Protein AF-0000000074213197 (afdb_homodimer)

Secondary structure (DSSP, 8-state):
--EEEEEE-TT-HHHHHHHHHHHHHTTT-TT--EEEEEE--HHHHHHHHTPPPGGG-HHHHHHHHHHHHHHHHHTT------TTHHHHHHHS-THHHHHHHHHHHTTS-HHHHHHHHHHHHHHHSSSSPP-TTSHHHHHHHHHHTT--HHHHHHHHHHTTSHHHHHHHHHHHHHHHHHT--SS-EEEEE-TTS--EEEESSS-HHHHHHHTT--SPP----/--EEEEEE-TT-HHHHHHHHHHHHHTTT-TT--EEEEEE--HHHHHHHHTPPPGGG-HHHHHHHHHHHHHHHHHTT------TTHHHHHHHS-THHHHHHHHHHHTTS-HHHHHHHHHHHHHHHSSSSPP-TTSHHHHHHHHHHTT--HHHHHHHHHHTTSHHHHHHHHHHHHHHHHHT--SS-EEEEE-TTS--EEEESSS-HHHHHHHTT--SPP----

pLDDT: mean 95.49, std 5.63, range [57.91, 98.94]

Radius of gyration: 23.53 Å; Cα contacts (8 Å, |Δi|>4): 721; chains: 2; bounding box: 46×75×48 Å

InterPro domains:
  IPR001853 DSBA-like thioredoxin domain [PF01323] (4-207)
  IPR036249 Thioredoxin-like superfamily [SSF52833] (4-213)
  IPR051924 Glutathione S-transferase Kappa/NadH [PTHR42943] (4-215)

Solvent-accessible surface area (backbone atoms only — not comparable to full-atom values): 23624 Å² total; per-residue (Å²): 121,28,38,36,36,38,39,33,30,84,73,36,67,50,23,49,53,32,51,54,43,53,55,56,31,60,82,67,41,78,52,55,70,37,70,44,79,41,52,32,53,51,66,55,16,17,62,71,37,70,34,76,59,54,83,78,28,69,39,50,40,58,46,48,57,52,50,48,53,54,51,32,58,70,36,68,49,89,69,35,79,35,92,60,37,69,55,52,61,71,66,48,62,51,63,50,35,41,30,37,51,56,34,36,46,81,77,43,57,63,68,61,40,54,49,50,53,50,51,51,37,48,40,42,34,20,79,80,49,48,63,53,48,37,68,69,50,44,48,49,55,43,43,75,71,67,45,56,62,69,58,50,51,53,15,61,72,38,18,82,34,71,67,41,47,48,49,42,47,48,41,35,50,58,48,35,70,76,42,34,48,52,62,14,34,40,35,38,42,41,77,84,69,57,72,46,67,46,74,49,60,65,45,56,63,52,54,32,49,77,57,66,47,88,65,75,68,52,66,58,128,121,30,37,35,36,38,39,32,30,86,74,37,67,49,22,49,53,31,51,54,45,53,55,55,30,60,84,68,42,77,51,56,70,37,71,43,79,40,53,30,52,50,66,56,17,17,63,71,36,67,34,77,59,53,84,78,30,68,40,51,40,57,46,48,56,53,50,50,53,52,52,34,57,68,36,67,48,88,69,35,79,34,94,59,37,69,57,51,61,72,66,49,62,49,64,49,36,40,30,35,51,56,33,36,44,81,77,44,57,61,67,60,40,52,48,51,52,49,52,52,38,50,41,41,33,21,80,80,49,48,63,54,49,37,67,70,50,42,48,48,54,44,43,74,72,67,46,56,63,68,58,52,52,53,17,62,71,38,19,81,33,71,68,41,48,49,49,42,48,48,41,35,49,58,48,36,69,76,44,36,49,53,64,14,34,40,34,39,40,41,78,83,69,55,70,46,67,45,73,50,63,65,45,56,62,54,54,32,50,77,56,67,48,86,63,76,67,51,64,59,129

Organism: Dermatophagoides pteronyssinus (NCBI:txid6956)

Foldseek 3Di:
DKEKEKEDALLDLLSLLQLVLVVQCVVVQPLHPYYHYFYADQVLLQVLQVPDDLLVPPVSVVVVQVVSVVQCVVLVHLFAQEPVSSCCSPPAPSVQLSLLLLLLVVVDDRVLSSVLSNQQSNQQRDVVHDNSSDLVSSLVSSVVSPHDNVSSVRSNVCSPPPVSVVSNVVSSVVCVVLVRNGDTKIWMQDPVRDIDIDHTNPCQQVVCVVSVHPDGGDSYD/DKEKEKEDALLDLLSLLQLVLVVQCVVVQPLHPYYHYFYADQVLLQVLQVPDDLLVPPVSVVVVQVVSVVQCVVLVHLFAQEPVSSCCSPPAPSVQLSLLLLLLVVVDDRVLSSVLSNQQSNQQRDVVHDNSSDLVSSLVSSVVSPHDNVSSVRSNVCSPPPVSVVSNVVSSVVCVVLVGNGDTKIWMCDPVRDIDIDHTNPCQQVVCVVSVHPDGGDSYD

Structure (mmCIF, N/CA/C/O backbone):
data_AF-0000000074213197-model_v1
#
loop_
_entity.id
_entity.type
_entity.pdbx_description
1 polymer 'Glutathione S-transferase kappa 1-like'
#
loop_
_atom_site.group_PDB
_atom_site.id
_atom_site.type_symbol
_atom_site.label_atom_id
_atom_site.label_alt_id
_atom_site.label_comp_id
_atom_site.label_asym_id
_atom_site.label_entity_id
_atom_site.label_seq_id
_atom_site.pdbx_PDB_ins_code
_atom_site.Cartn_x
_atom_site.Cartn_y
_atom_site.Cartn_z
_atom_site.occupancy
_atom_site.B_iso_or_equiv
_atom_site.auth_seq_id
_atom_site.auth_comp_id
_atom_site.auth_asym_id
_atom_site.auth_atom_id
_atom_site.pdbx_PDB_model_num
ATOM 1 N N . MET A 1 1 ? -15.359 -23.578 8.195 1 69.25 1 MET A N 1
ATOM 2 C CA . MET A 1 1 ? -14.055 -23.625 7.543 1 69.25 1 MET A CA 1
ATOM 3 C C . MET A 1 1 ? -13.711 -22.297 6.891 1 69.25 1 MET A C 1
ATOM 5 O O . MET A 1 1 ? -14.547 -21.688 6.23 1 69.25 1 MET A O 1
ATOM 9 N N . THR A 1 2 ? -12.508 -21.75 7.25 1 82.12 2 THR A N 1
ATOM 10 C CA . THR A 1 2 ? -12.125 -20.453 6.695 1 82.12 2 THR A CA 1
ATOM 11 C C . THR A 1 2 ? -11.078 -20.625 5.602 1 82.12 2 THR A C 1
ATOM 13 O O . THR A 1 2 ? -10.016 -21.219 5.836 1 82.12 2 THR A O 1
ATOM 16 N N . ILE A 1 3 ? -11.469 -20.219 4.41 1 89.06 3 ILE A N 1
ATOM 17 C CA . ILE A 1 3 ? -10.594 -20.328 3.248 1 89.06 3 ILE A CA 1
ATOM 18 C C . ILE A 1 3 ? -9.977 -18.953 2.945 1 89.06 3 ILE A C 1
ATOM 20 O O . ILE A 1 3 ? -10.688 -17.953 2.902 1 89.06 3 ILE A O 1
ATOM 24 N N . VAL A 1 4 ? -8.711 -18.969 2.881 1 95.94 4 VAL A N 1
ATOM 25 C CA . VAL A 1 4 ? -8 -17.812 2.336 1 95.94 4 VAL A CA 1
ATOM 26 C C . VAL A 1 4 ? -7.645 -18.078 0.873 1 95.94 4 VAL A C 1
ATOM 28 O O . VAL A 1 4 ? -6.93 -19.031 0.561 1 95.94 4 VAL A O 1
ATOM 31 N N . GLU A 1 5 ? -8.234 -17.328 0.007 1 97.5 5 GLU A N 1
ATOM 32 C CA . GLU A 1 5 ? -7.922 -17.422 -1.417 1 97.5 5 GLU A CA 1
ATOM 33 C C . GLU A 1 5 ? -6.945 -16.344 -1.844 1 97.5 5 GLU A C 1
ATOM 35 O O . GLU A 1 5 ? -7.164 -15.156 -1.566 1 97.5 5 GLU A O 1
ATOM 40 N N . PHE A 1 6 ? -5.902 -16.797 -2.428 1 98.62 6 PHE A N 1
ATOM 41 C CA . PHE A 1 6 ? -4.824 -15.906 -2.85 1 98.62 6 PHE A CA 1
ATOM 42 C C . PHE A 1 6 ? -4.801 -15.773 -4.367 1 98.62 6 PHE A C 1
ATOM 44 O O . PHE A 1 6 ? -4.383 -16.688 -5.07 1 98.62 6 PHE A O 1
ATOM 51 N N . PHE A 1 7 ? -5.258 -14.625 -4.93 1 98.94 7 PHE A N 1
ATOM 52 C CA . PHE A 1 7 ? -5.156 -14.305 -6.348 1 98.94 7 PHE A CA 1
ATOM 53 C C . PHE A 1 7 ? -3.787 -13.719 -6.672 1 98.94 7 PHE A C 1
ATOM 55 O O . PHE A 1 7 ? -3.395 -12.695 -6.102 1 98.94 7 PHE A O 1
ATOM 62 N N . PHE A 1 8 ? -3.084 -14.344 -7.652 1 98.94 8 PHE A N 1
ATOM 63 C CA . PHE A 1 8 ? -1.705 -13.93 -7.895 1 98.94 8 PHE A CA 1
ATOM 64 C C . PHE A 1 8 ? -1.361 -14.039 -9.375 1 98.94 8 PHE A C 1
ATOM 66 O O . PHE A 1 8 ? -2.061 -14.711 -10.133 1 98.94 8 PHE A O 1
ATOM 73 N N . ASP A 1 9 ? -0.444 -13.328 -9.797 1 98.81 9 ASP A N 1
ATOM 74 C CA . ASP A 1 9 ? 0.278 -13.406 -11.062 1 98.81 9 ASP A CA 1
ATOM 75 C C . ASP A 1 9 ? 1.784 -13.508 -10.836 1 98.81 9 ASP A C 1
ATOM 77 O O . ASP A 1 9 ? 2.35 -12.742 -10.055 1 98.81 9 ASP A O 1
ATOM 81 N N . ILE A 1 10 ? 2.432 -14.445 -11.484 1 98.44 10 ILE A N 1
ATOM 82 C CA . ILE A 1 10 ? 3.863 -14.664 -11.305 1 98.44 10 ILE A CA 1
ATOM 83 C C . ILE A 1 10 ? 4.629 -13.391 -11.656 1 98.44 10 ILE A C 1
ATOM 85 O O . ILE A 1 10 ? 5.664 -13.094 -11.055 1 98.44 10 ILE A O 1
ATOM 89 N N . ARG A 1 11 ? 4.082 -12.539 -12.5 1 95.69 11 ARG A N 1
ATOM 90 C CA . ARG A 1 11 ? 4.762 -11.328 -12.93 1 95.69 11 ARG A CA 1
ATOM 91 C C . ARG A 1 11 ? 4.781 -10.281 -11.82 1 95.69 11 ARG A C 1
ATOM 93 O O . ARG A 1 11 ? 5.582 -9.352 -11.852 1 95.69 11 ARG A O 1
ATOM 100 N N . SER A 1 12 ? 3.959 -10.398 -10.867 1 97.25 12 SER A N 1
ATOM 101 C CA . SER A 1 12 ? 3.818 -9.406 -9.812 1 97.25 12 SER A CA 1
ATOM 102 C C . SER A 1 12 ? 4.805 -9.656 -8.672 1 97.25 12 SER A C 1
ATOM 104 O O . SER A 1 12 ? 4.68 -10.648 -7.949 1 97.25 12 SER A O 1
ATOM 106 N N . PRO A 1 13 ? 5.742 -8.773 -8.477 1 97.81 13 PRO A N 1
ATOM 107 C CA . PRO A 1 13 ? 6.699 -9 -7.395 1 97.81 13 PRO A CA 1
ATOM 108 C C . PRO A 1 13 ? 6.047 -8.977 -6.016 1 97.81 13 PRO A C 1
ATOM 110 O O . PRO A 1 13 ? 6.469 -9.711 -5.117 1 97.81 13 PRO A O 1
ATOM 113 N N . PHE A 1 14 ? 5.047 -8.188 -5.82 1 98.38 14 PHE A N 1
ATOM 114 C CA . PHE A 1 14 ? 4.395 -8.141 -4.516 1 98.38 14 PHE A CA 1
ATOM 115 C C . PHE A 1 14 ? 3.543 -9.383 -4.289 1 98.38 14 PHE A C 1
ATOM 117 O O . PHE A 1 14 ? 3.283 -9.766 -3.148 1 98.38 14 PHE A O 1
ATOM 124 N N . SER A 1 15 ? 3.096 -10.008 -5.387 1 98.75 15 SER A N 1
ATOM 125 C CA . SER A 1 15 ? 2.502 -11.328 -5.227 1 98.75 15 SER A CA 1
ATOM 126 C C . SER A 1 15 ? 3.512 -12.32 -4.66 1 98.75 15 SER A C 1
ATOM 128 O O . SER A 1 15 ? 3.166 -13.156 -3.818 1 98.75 15 SER A O 1
ATOM 130 N N . ARG A 1 16 ? 4.758 -12.242 -5.102 1 98.75 16 ARG A N 1
ATOM 131 C CA . ARG A 1 16 ? 5.805 -13.094 -4.547 1 98.75 16 ARG A CA 1
ATOM 132 C C . ARG A 1 16 ? 5.984 -12.844 -3.055 1 98.75 16 ARG A C 1
ATOM 134 O O . ARG A 1 16 ? 6.09 -13.789 -2.27 1 98.75 16 ARG A O 1
ATOM 141 N N . VAL A 1 17 ? 5.992 -11.586 -2.664 1 98.75 17 VAL A N 1
ATOM 142 C CA . VAL A 1 17 ? 6.145 -11.227 -1.258 1 98.75 17 VAL A CA 1
ATOM 143 C C . VAL A 1 17 ? 4.98 -11.789 -0.451 1 98.75 17 VAL A C 1
ATOM 145 O O . VAL A 1 17 ? 5.188 -12.422 0.59 1 98.75 17 VAL A O 1
ATOM 148 N N . GLN A 1 18 ? 3.793 -11.562 -0.952 1 98.75 18 GLN A N 1
ATOM 149 C CA . GLN A 1 18 ? 2.602 -12.016 -0.24 1 98.75 18 GLN A CA 1
ATOM 150 C C . GLN A 1 18 ? 2.572 -13.539 -0.131 1 98.75 18 GLN A C 1
ATOM 152 O O . GLN A 1 18 ? 2.109 -14.086 0.873 1 98.75 18 GLN A O 1
ATOM 157 N N . HIS A 1 19 ? 2.971 -14.219 -1.181 1 98.69 19 HIS A N 1
ATOM 158 C CA . HIS A 1 19 ? 3.045 -15.672 -1.147 1 98.69 19 HIS A CA 1
ATOM 159 C C . HIS A 1 19 ? 3.902 -16.156 0.018 1 98.69 19 HIS A C 1
ATOM 161 O O . HIS A 1 19 ? 3.506 -17.062 0.754 1 98.69 19 HIS A O 1
ATOM 167 N N . GLU A 1 20 ? 5.059 -15.555 0.17 1 98.06 20 GLU A N 1
ATOM 168 C CA . GLU A 1 20 ? 5.957 -15.906 1.268 1 98.06 20 GLU A CA 1
ATOM 169 C C . GLU A 1 20 ? 5.293 -15.656 2.621 1 98.06 20 GLU A C 1
ATOM 171 O O . GLU A 1 20 ? 5.359 -16.5 3.514 1 98.06 20 GLU A O 1
ATOM 176 N N . LEU A 1 21 ? 4.668 -14.539 2.775 1 98 21 LEU A N 1
ATOM 177 C CA . LEU A 1 21 ? 4.055 -14.172 4.051 1 98 21 LEU A CA 1
ATOM 178 C C . LEU A 1 21 ? 2.9 -15.117 4.387 1 98 21 LEU A C 1
ATOM 180 O O . LEU A 1 21 ? 2.738 -15.516 5.539 1 98 21 LEU A O 1
ATOM 184 N N . LEU A 1 22 ? 2.092 -15.414 3.379 1 97.75 22 LEU A N 1
ATOM 185 C CA . LEU A 1 22 ? 0.986 -16.344 3.604 1 97.75 22 LEU A CA 1
ATOM 186 C C . LEU A 1 22 ? 1.505 -17.719 3.98 1 97.75 22 LEU A C 1
ATOM 188 O O . LEU A 1 22 ? 0.945 -18.375 4.859 1 97.75 22 LEU A O 1
ATOM 192 N N . GLN A 1 23 ? 2.566 -18.156 3.342 1 96.38 23 GLN A N 1
ATOM 193 C CA . GLN A 1 23 ? 3.154 -19.453 3.65 1 96.38 23 GLN A CA 1
ATOM 194 C C . GLN A 1 23 ? 3.619 -19.516 5.102 1 96.38 23 GLN A C 1
ATOM 196 O O . GLN A 1 23 ? 3.463 -20.547 5.766 1 96.38 23 GLN A O 1
ATOM 201 N N . ARG A 1 24 ? 4.176 -18.453 5.562 1 96.06 24 ARG A N 1
ATOM 202 C CA . ARG A 1 24 ? 4.676 -18.406 6.934 1 96.06 24 ARG A CA 1
ATOM 203 C C . ARG A 1 24 ? 3.539 -18.594 7.934 1 96.06 24 ARG A C 1
ATOM 205 O O . ARG A 1 24 ? 3.771 -18.984 9.078 1 96.06 24 ARG A O 1
ATOM 212 N N . GLN A 1 25 ? 2.275 -18.219 7.477 1 96.31 25 GLN A N 1
ATOM 213 C CA . GLN A 1 25 ? 1.16 -18.281 8.414 1 96.31 25 GLN A CA 1
ATOM 214 C C . GLN A 1 25 ? 0.577 -19.688 8.477 1 96.31 25 GLN A C 1
ATOM 216 O O . GLN A 1 25 ? -0.206 -20.016 9.375 1 96.31 25 GLN A O 1
ATOM 221 N N . LEU A 1 26 ? 0.883 -20.484 7.438 1 93.25 26 LEU A N 1
ATOM 222 C CA . LEU A 1 26 ? 0.356 -21.844 7.422 1 93.25 26 LEU A CA 1
ATOM 223 C C . LEU A 1 26 ? 0.78 -22.609 8.672 1 93.25 26 LEU A C 1
ATOM 225 O O . LEU A 1 26 ? 1.972 -22.703 8.977 1 93.25 26 LEU A O 1
ATOM 229 N N . GLY A 1 27 ? -0.111 -23.125 9.445 1 89.12 27 GLY A N 1
ATOM 230 C CA . GLY A 1 27 ? 0.17 -23.828 10.688 1 89.12 27 GLY A CA 1
ATOM 231 C C . GLY A 1 27 ? 0.183 -22.906 11.898 1 89.12 27 GLY A C 1
ATOM 232 O O . GLY A 1 27 ? -0.045 -23.359 13.023 1 89.12 27 GLY A O 1
ATOM 233 N N . HIS A 1 28 ? 0.494 -21.656 11.625 1 92.88 28 HIS A N 1
ATOM 234 C CA . HIS A 1 28 ? 0.5 -20.672 12.711 1 92.88 28 HIS A CA 1
ATOM 235 C C . HIS A 1 28 ? -0.909 -20.172 13.008 1 92.88 28 HIS A C 1
ATOM 237 O O . HIS A 1 28 ? -1.33 -20.141 14.164 1 92.88 28 HIS A O 1
ATOM 243 N N . TRP A 1 29 ? -1.587 -19.734 11.867 1 92.88 29 TRP A N 1
ATOM 244 C CA . TRP A 1 29 ? -2.975 -19.312 12.008 1 92.88 29 TRP A CA 1
ATOM 245 C C . TRP A 1 29 ? -3.924 -20.5 11.938 1 92.88 29 TRP A C 1
ATOM 247 O O . TRP A 1 29 ? -4.145 -21.062 10.859 1 92.88 29 TRP A O 1
ATOM 257 N N . LYS A 1 30 ? -4.527 -20.812 13.039 1 90.31 30 LYS A N 1
ATOM 258 C CA . LYS A 1 30 ? -5.379 -21.984 13.125 1 90.31 30 LYS A CA 1
ATOM 259 C C . LYS A 1 30 ? -6.668 -21.797 12.328 1 90.31 30 LYS A C 1
ATOM 261 O O . LYS A 1 30 ? -7.246 -22.766 11.828 1 90.31 30 LYS A O 1
ATOM 266 N N . SER A 1 31 ? -7.035 -20.578 12.203 1 88.88 31 SER A N 1
ATOM 267 C CA . SER A 1 31 ? -8.281 -20.266 11.508 1 88.88 31 SER A CA 1
ATOM 268 C C . SER A 1 31 ? -8.117 -20.375 9.992 1 88.88 31 SER A C 1
ATOM 270 O O . SER A 1 31 ? -9.102 -20.469 9.258 1 88.88 31 SER A O 1
ATOM 272 N N . MET A 1 32 ? -6.91 -20.297 9.539 1 89.81 32 MET A N 1
ATOM 273 C CA . MET A 1 32 ? -6.633 -20.453 8.117 1 89.81 32 MET A CA 1
ATOM 274 C C . MET A 1 32 ? -6.539 -21.938 7.75 1 89.81 32 MET A C 1
ATOM 276 O O . MET A 1 32 ? -5.445 -22.484 7.605 1 89.81 32 MET A O 1
ATOM 280 N N . THR A 1 33 ? -7.676 -22.5 7.457 1 89.12 33 THR A N 1
ATOM 281 C CA . THR A 1 33 ? -7.75 -23.953 7.289 1 89.12 33 THR A CA 1
ATOM 282 C C . THR A 1 33 ? -7.305 -24.359 5.887 1 89.12 33 THR A C 1
ATOM 284 O O . THR A 1 33 ? -6.941 -25.516 5.66 1 89.12 33 THR A O 1
ATOM 287 N N . GLN A 1 34 ? -7.418 -23.438 4.996 1 91.75 34 GLN A N 1
ATOM 288 C CA . GLN A 1 34 ? -7.016 -23.688 3.615 1 91.75 34 GLN A CA 1
ATOM 289 C C . GLN A 1 34 ? -6.473 -22.438 2.955 1 91.75 34 GLN A C 1
ATOM 291 O O . GLN A 1 34 ? -7.02 -21.344 3.139 1 91.75 34 GLN A O 1
ATOM 296 N N . LEU A 1 35 ? -5.402 -22.562 2.311 1 96 35 LEU A N 1
ATOM 297 C CA . LEU A 1 35 ? -4.863 -21.547 1.42 1 96 35 LEU A CA 1
ATOM 298 C C . LEU A 1 35 ? -5.031 -21.953 -0.04 1 96 35 LEU A C 1
ATOM 300 O O . LEU A 1 35 ? -4.344 -22.859 -0.516 1 96 35 LEU A O 1
ATOM 304 N N . ARG A 1 36 ? -5.926 -21.344 -0.688 1 95.81 36 ARG A N 1
ATOM 305 C CA . ARG A 1 36 ? -6.195 -21.625 -2.096 1 95.81 36 ARG A CA 1
ATOM 306 C C . ARG A 1 36 ? -5.477 -20.625 -2.998 1 95.81 36 ARG A C 1
ATOM 308 O O . ARG A 1 36 ? -5.699 -19.422 -2.9 1 95.81 36 ARG A O 1
ATOM 315 N N . MET A 1 37 ? -4.648 -21.172 -3.818 1 97.94 37 MET A N 1
ATOM 316 C CA . MET A 1 37 ? -3.926 -20.328 -4.77 1 97.94 37 MET A CA 1
ATOM 317 C C . MET A 1 37 ? -4.699 -20.203 -6.078 1 97.94 37 MET A C 1
ATOM 319 O O . MET A 1 37 ? -5.039 -21.203 -6.707 1 97.94 37 MET A O 1
ATOM 323 N N . THR A 1 38 ? -4.969 -19.016 -6.52 1 98.75 38 THR A N 1
ATOM 324 C CA . THR A 1 38 ? -5.766 -18.797 -7.723 1 98.75 38 THR A CA 1
ATOM 325 C C . THR A 1 38 ? -5.008 -17.953 -8.727 1 98.75 38 THR A C 1
ATOM 327 O O . THR A 1 38 ? -4.969 -16.719 -8.602 1 98.75 38 THR A O 1
ATOM 330 N N . PRO A 1 39 ? -4.461 -18.578 -9.789 1 98.88 39 PRO A N 1
ATOM 331 C CA . PRO A 1 39 ? -3.744 -17.797 -10.805 1 98.88 39 PRO A CA 1
ATOM 332 C C . PRO A 1 39 ? -4.656 -16.844 -11.562 1 98.88 39 PRO A C 1
ATOM 334 O O . PRO A 1 39 ? -5.77 -17.219 -11.945 1 98.88 39 PRO A O 1
ATOM 337 N N . VAL A 1 40 ? -4.254 -15.648 -11.758 1 98.94 40 VAL A N 1
ATOM 338 C CA . VAL A 1 40 ? -4.922 -14.633 -12.57 1 98.94 40 VAL A CA 1
ATOM 339 C C . VAL A 1 40 ? -3.889 -13.836 -13.359 1 98.94 40 VAL A C 1
ATOM 341 O O . VAL A 1 40 ? -2.684 -14.07 -13.227 1 98.94 40 VAL A O 1
ATOM 344 N N . LEU A 1 41 ? -4.395 -13.039 -14.273 1 98.69 41 LEU A N 1
ATOM 345 C CA . LEU A 1 41 ? -3.547 -12.117 -15.016 1 98.69 41 LEU A CA 1
ATOM 346 C C . LEU A 1 41 ? -3.711 -10.688 -14.492 1 98.69 41 LEU A C 1
ATOM 348 O O . LEU A 1 41 ? -4.797 -10.109 -14.586 1 98.69 41 LEU A O 1
ATOM 352 N N . ILE A 1 42 ? -2.617 -10.102 -14.008 1 98.44 42 ILE A N 1
ATOM 353 C CA . ILE A 1 42 ? -2.699 -8.773 -13.398 1 98.44 42 ILE A CA 1
ATOM 354 C C . ILE A 1 42 ? -3.189 -7.762 -14.422 1 98.44 42 ILE A C 1
ATOM 356 O O . ILE A 1 42 ? -3.912 -6.82 -14.086 1 98.44 42 ILE A O 1
ATOM 360 N N . ARG A 1 43 ? -2.846 -7.93 -15.695 1 97.25 43 ARG A N 1
ATOM 361 C CA . ARG A 1 43 ? -3.289 -7.023 -16.75 1 97.25 43 ARG A CA 1
ATOM 362 C C . ARG A 1 43 ? -4.812 -6.949 -16.797 1 97.25 43 ARG A C 1
ATOM 364 O O . ARG A 1 43 ? -5.375 -5.895 -17.094 1 97.25 43 ARG A O 1
ATOM 371 N N . LYS A 1 44 ? -5.457 -8.07 -16.516 1 98.25 44 LYS A N 1
ATOM 372 C CA . LYS A 1 44 ? -6.918 -8.109 -16.562 1 98.25 44 LYS A CA 1
ATOM 373 C C . LYS A 1 44 ? -7.516 -7.293 -15.414 1 98.25 44 LYS A C 1
ATOM 375 O O . LYS A 1 44 ? -8.609 -6.742 -15.547 1 98.25 44 LYS A O 1
ATOM 380 N N . MET A 1 45 ? -6.793 -7.203 -14.25 1 98.56 45 MET A N 1
ATOM 381 C CA . MET A 1 45 ? -7.227 -6.348 -13.156 1 98.56 45 MET A CA 1
ATOM 382 C C . MET A 1 45 ? -7.09 -4.875 -13.523 1 98.56 45 MET A C 1
ATOM 384 O O . MET A 1 45 ? -7.973 -4.07 -13.227 1 98.56 45 MET A O 1
ATOM 388 N N . PHE A 1 46 ? -5.941 -4.582 -14.172 1 97.75 46 PHE A N 1
ATOM 389 C CA . PHE A 1 46 ? -5.742 -3.215 -14.633 1 97.75 46 PHE A CA 1
ATOM 390 C C . PHE A 1 46 ? -6.824 -2.82 -15.633 1 97.75 46 PHE A C 1
ATOM 392 O O . PHE A 1 46 ? -7.426 -1.75 -15.516 1 97.75 46 PHE A O 1
ATOM 399 N N . GLU A 1 47 ? -7.082 -3.684 -16.562 1 97.69 47 GLU A N 1
ATOM 400 C CA . GLU A 1 47 ? -8.078 -3.436 -17.609 1 97.69 47 GLU A CA 1
ATOM 401 C C . GLU A 1 47 ? -9.469 -3.248 -17 1 97.69 47 GLU A C 1
ATOM 403 O O . GLU A 1 47 ? -10.18 -2.299 -17.344 1 97.69 47 GLU A O 1
ATOM 408 N N . ALA A 1 48 ? -9.844 -4.137 -16.156 1 98.06 48 ALA A N 1
ATOM 409 C CA . ALA A 1 48 ? -11.195 -4.125 -15.586 1 98.06 48 ALA A CA 1
ATOM 410 C C . ALA A 1 48 ? -11.414 -2.887 -14.719 1 98.06 48 ALA A C 1
ATOM 412 O O . ALA A 1 48 ? -12.516 -2.338 -14.68 1 98.06 48 ALA A O 1
ATOM 413 N N . SER A 1 49 ? -10.414 -2.402 -14.039 1 97.81 49 SER A N 1
ATOM 414 C CA . SER A 1 49 ? -10.547 -1.31 -13.078 1 97.81 49 SER A CA 1
ATOM 415 C C . SER A 1 49 ? -10.234 0.036 -13.727 1 97.81 49 SER A C 1
ATOM 417 O O . SER A 1 49 ? -10.555 1.088 -13.164 1 97.81 49 SER A O 1
ATOM 419 N N . GLY A 1 50 ? -9.508 0.009 -14.867 1 96.81 50 GLY A N 1
ATOM 420 C CA . GLY A 1 50 ? -9.016 1.238 -15.469 1 96.81 50 GLY A CA 1
ATOM 421 C C . GLY A 1 50 ? -7.797 1.804 -14.766 1 96.81 50 GLY A C 1
ATOM 422 O O . GLY A 1 50 ? -7.371 2.922 -15.062 1 96.81 50 GLY A O 1
ATOM 423 N N . ASN A 1 51 ? -7.254 0.994 -13.812 1 96.5 51 ASN A N 1
ATOM 424 C CA . ASN A 1 51 ? -6.035 1.418 -13.125 1 96.5 51 ASN A CA 1
ATOM 425 C C . ASN A 1 51 ? -4.801 1.214 -14 1 96.5 51 ASN A C 1
ATOM 427 O O . ASN A 1 51 ? -4.523 0.096 -14.438 1 96.5 51 ASN A O 1
ATOM 431 N N . PRO A 1 52 ? -4.09 2.324 -14.266 1 93.5 52 PRO A N 1
ATOM 432 C CA . PRO A 1 52 ? -2.865 2.09 -15.031 1 93.5 52 PRO A CA 1
ATOM 433 C C . PRO A 1 52 ? -1.835 1.266 -14.266 1 93.5 52 PRO A C 1
ATOM 435 O O . PRO A 1 52 ? -1.707 1.41 -13.047 1 93.5 52 PRO A O 1
ATOM 438 N N . SER A 1 53 ? -1.102 0.451 -15.008 1 91.38 53 SER A N 1
ATOM 439 C CA . SER A 1 53 ? -0.016 -0.324 -14.414 1 91.38 53 SER A CA 1
ATOM 440 C C . SER A 1 53 ? 1.051 0.586 -13.82 1 91.38 53 SER A C 1
ATOM 442 O O . SER A 1 53 ? 1.418 1.599 -14.414 1 91.38 53 SER A O 1
ATOM 444 N N . PRO A 1 54 ? 1.551 0.216 -12.641 1 90.19 54 PRO A N 1
ATOM 445 C CA . PRO A 1 54 ? 2.682 0.961 -12.086 1 90.19 54 PRO A CA 1
ATOM 446 C C . PRO A 1 54 ? 3.891 0.985 -13.016 1 90.19 54 PRO A C 1
ATOM 448 O O . PRO A 1 54 ? 4.699 1.915 -12.961 1 90.19 54 PRO A O 1
ATOM 451 N N . ALA A 1 55 ? 4.012 0.011 -13.875 1 86.56 55 ALA A N 1
ATOM 452 C CA . ALA A 1 55 ? 5.156 -0.088 -14.781 1 86.56 55 ALA A CA 1
ATOM 453 C C . ALA A 1 55 ? 5.148 1.048 -15.797 1 86.56 55 ALA A C 1
ATOM 455 O O . ALA A 1 55 ? 6.164 1.321 -16.438 1 86.56 55 ALA A O 1
ATOM 456 N N . LEU A 1 56 ? 3.955 1.704 -15.891 1 89.44 56 LEU A N 1
ATOM 457 C CA . LEU A 1 56 ? 3.82 2.775 -16.859 1 89.44 56 LEU A CA 1
ATOM 458 C C . LEU A 1 56 ? 4.137 4.129 -16.234 1 89.44 56 LEU A C 1
ATOM 460 O O . LEU A 1 56 ? 4.188 5.145 -16.938 1 89.44 56 LEU A O 1
ATOM 464 N N . ASN A 1 57 ? 4.332 4.23 -14.969 1 93.94 57 ASN A N 1
ATOM 465 C CA . ASN A 1 57 ? 4.68 5.449 -14.25 1 93.94 57 ASN A CA 1
ATOM 466 C C . ASN A 1 57 ? 6.105 5.395 -13.703 1 93.94 57 ASN A C 1
ATOM 468 O O . ASN A 1 57 ? 6.391 4.637 -12.773 1 93.94 57 ASN A O 1
ATOM 472 N N . PRO A 1 58 ? 6.977 6.25 -14.289 1 94.31 58 PRO A N 1
ATOM 473 C CA . PRO A 1 58 ? 8.391 6.164 -13.906 1 94.31 58 PRO A CA 1
ATOM 474 C C . PRO A 1 58 ? 8.602 6.355 -12.398 1 94.31 58 PRO A C 1
ATOM 476 O O . PRO A 1 58 ? 9.43 5.668 -11.797 1 94.31 58 PRO A O 1
ATOM 479 N N . ALA A 1 59 ? 7.91 7.273 -11.78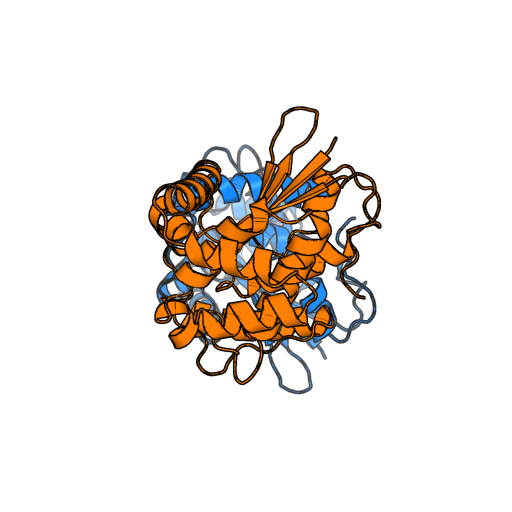9 1 95.88 59 ALA A N 1
ATOM 480 C CA . ALA A 1 59 ? 8.055 7.504 -10.352 1 95.88 59 ALA A CA 1
ATOM 481 C C . ALA A 1 59 ? 7.664 6.258 -9.562 1 95.88 59 ALA A C 1
ATOM 483 O O . ALA A 1 59 ? 8.367 5.863 -8.633 1 95.88 59 ALA A O 1
ATOM 484 N N . LYS A 1 60 ? 6.543 5.629 -9.922 1 96.25 60 LYS A N 1
ATOM 485 C CA . LYS A 1 60 ? 6.074 4.441 -9.211 1 96.25 60 LYS A CA 1
ATOM 486 C C . LYS A 1 60 ? 7.008 3.258 -9.438 1 96.25 60 LYS A C 1
ATOM 488 O O . LYS A 1 60 ? 7.242 2.463 -8.523 1 96.25 60 LYS A O 1
ATOM 493 N N . LEU A 1 61 ? 7.477 3.1 -10.656 1 93.94 61 LEU A N 1
ATOM 494 C CA . LEU A 1 61 ? 8.391 2.01 -10.961 1 93.94 61 LEU A CA 1
ATOM 495 C C . LEU A 1 61 ? 9.68 2.137 -10.148 1 93.94 61 LEU A C 1
ATOM 497 O O . LEU A 1 61 ? 10.188 1.144 -9.617 1 93.94 61 LEU A O 1
ATOM 501 N N . THR A 1 62 ? 10.227 3.383 -10.125 1 94.88 62 THR A N 1
ATOM 502 C CA . THR A 1 62 ? 11.43 3.639 -9.344 1 94.88 62 THR A CA 1
ATOM 503 C C . THR A 1 62 ? 11.188 3.311 -7.871 1 94.88 62 THR A C 1
ATOM 505 O O . THR A 1 62 ? 12.016 2.652 -7.234 1 94.88 62 THR A O 1
ATOM 508 N N . TYR A 1 63 ? 10.078 3.695 -7.355 1 96.88 63 TYR A N 1
ATOM 509 C CA . TYR A 1 63 ? 9.789 3.436 -5.949 1 96.88 63 TYR A CA 1
ATOM 510 C C . TYR A 1 63 ? 9.57 1.947 -5.703 1 96.88 63 TYR A C 1
ATOM 512 O O . TYR A 1 63 ? 9.961 1.42 -4.66 1 96.88 63 TYR A O 1
ATOM 520 N N . LEU A 1 64 ? 8.883 1.308 -6.664 1 96.44 64 LEU A N 1
ATOM 521 C CA . LEU A 1 64 ? 8.602 -0.12 -6.547 1 96.44 64 LEU A CA 1
ATOM 522 C C . LEU A 1 64 ? 9.883 -0.904 -6.289 1 96.44 64 LEU A C 1
ATOM 524 O O . LEU A 1 64 ? 9.93 -1.759 -5.402 1 96.44 64 LEU A O 1
ATOM 528 N N . SER A 1 65 ? 10.898 -0.61 -7.004 1 95.75 65 SER A N 1
ATOM 529 C CA . SER A 1 65 ? 12.18 -1.299 -6.855 1 95.75 65 SER A CA 1
ATOM 530 C C . SER A 1 65 ? 12.773 -1.068 -5.469 1 95.75 65 SER A C 1
ATOM 532 O O . SER A 1 65 ? 13.234 -2.01 -4.82 1 95.75 65 SER A O 1
ATOM 534 N N . ARG A 1 66 ? 12.734 0.135 -4.996 1 95.62 66 ARG A N 1
ATOM 535 C CA . ARG A 1 66 ? 13.273 0.466 -3.68 1 95.62 66 ARG A CA 1
ATOM 536 C C . ARG A 1 66 ? 12.438 -0.169 -2.574 1 95.62 66 ARG A C 1
ATOM 538 O O . ARG A 1 66 ? 12.984 -0.702 -1.605 1 95.62 66 ARG A O 1
ATOM 545 N N . ASP A 1 67 ? 11.156 -0.027 -2.748 1 97.25 67 ASP A N 1
ATOM 546 C CA . ASP A 1 67 ? 10.242 -0.606 -1.766 1 97.25 67 ASP A CA 1
ATOM 547 C C . ASP A 1 67 ? 10.469 -2.111 -1.629 1 97.25 67 ASP A C 1
ATOM 549 O O . ASP A 1 67 ? 10.562 -2.631 -0.516 1 97.25 67 ASP A O 1
ATOM 553 N N . LEU A 1 68 ? 10.578 -2.807 -2.766 1 97.69 68 LEU A N 1
ATOM 554 C CA . LEU A 1 68 ? 10.797 -4.25 -2.76 1 97.69 68 LEU A CA 1
ATOM 555 C C . LEU A 1 68 ? 12.109 -4.602 -2.064 1 97.69 68 LEU A C 1
ATOM 557 O O . LEU A 1 68 ? 12.164 -5.559 -1.292 1 97.69 68 LEU A O 1
ATOM 561 N N . ALA A 1 69 ? 13.133 -3.844 -2.332 1 96.94 69 ALA A N 1
ATOM 562 C CA . ALA A 1 69 ? 14.414 -4.09 -1.672 1 96.94 69 ALA A CA 1
ATOM 563 C C . ALA A 1 69 ? 14.281 -3.969 -0.156 1 96.94 69 ALA A C 1
ATOM 565 O O . ALA A 1 69 ? 14.797 -4.809 0.587 1 96.94 69 ALA A O 1
ATOM 566 N N . MET A 1 70 ? 13.562 -2.949 0.349 1 96.94 70 MET A N 1
ATOM 567 C CA . MET A 1 70 ? 13.398 -2.721 1.783 1 96.94 70 MET A CA 1
ATOM 568 C C . MET A 1 70 ? 12.57 -3.826 2.422 1 96.94 70 MET A C 1
ATOM 570 O O . MET A 1 70 ? 12.945 -4.383 3.453 1 96.94 70 MET A O 1
ATOM 574 N N . VAL A 1 71 ? 11.484 -4.219 1.784 1 97.75 71 VAL A N 1
ATOM 575 C CA . VAL A 1 71 ? 10.555 -5.137 2.438 1 97.75 71 VAL A CA 1
ATOM 576 C C . VAL A 1 71 ? 11.117 -6.555 2.387 1 97.75 71 VAL A C 1
ATOM 578 O O . VAL A 1 71 ? 10.969 -7.324 3.342 1 97.75 71 VAL A O 1
ATOM 581 N N . THR A 1 72 ? 11.734 -6.934 1.268 1 97.94 72 THR A N 1
ATOM 582 C CA . THR A 1 72 ? 12.258 -8.297 1.182 1 97.94 72 THR A CA 1
ATOM 583 C C . THR A 1 72 ? 13.469 -8.469 2.09 1 97.94 72 THR A C 1
ATOM 585 O O . THR A 1 72 ? 13.688 -9.547 2.643 1 97.94 72 THR A O 1
ATOM 588 N N . ASP A 1 73 ? 14.273 -7.402 2.221 1 96.69 73 ASP A N 1
ATOM 589 C CA . ASP A 1 73 ? 15.352 -7.434 3.205 1 96.69 73 ASP A CA 1
ATOM 590 C C . ASP A 1 73 ? 14.797 -7.578 4.621 1 96.69 73 ASP A C 1
ATOM 592 O O . ASP A 1 73 ? 15.273 -8.406 5.398 1 96.69 73 ASP A O 1
ATOM 596 N N . TYR A 1 74 ? 13.797 -6.797 4.945 1 96.44 74 TYR A N 1
ATOM 597 C CA . TYR A 1 74 ? 13.188 -6.859 6.27 1 96.44 74 TYR A CA 1
ATOM 598 C C . TYR A 1 74 ? 12.625 -8.25 6.547 1 96.44 74 TYR A C 1
ATOM 600 O O . TYR A 1 74 ? 12.797 -8.781 7.641 1 96.44 74 TYR A O 1
ATOM 608 N N . TYR A 1 75 ? 11.938 -8.789 5.574 1 97.12 75 TYR A N 1
ATOM 609 C CA . TYR A 1 75 ? 11.281 -10.078 5.746 1 97.12 75 TYR A CA 1
ATOM 610 C C . TYR A 1 75 ? 12.266 -11.227 5.578 1 97.12 75 TYR A C 1
ATOM 612 O O . TYR A 1 75 ? 11.891 -12.398 5.656 1 97.12 75 TYR A O 1
ATOM 620 N N . LYS A 1 76 ? 13.516 -10.938 5.289 1 97.56 76 LYS A N 1
ATOM 621 C CA . LYS A 1 76 ? 14.57 -11.938 5.109 1 97.56 76 LYS A CA 1
ATOM 622 C C . LYS A 1 76 ? 14.195 -12.93 4.012 1 97.56 76 LYS A C 1
ATOM 624 O O . LYS A 1 76 ? 14.312 -14.141 4.195 1 97.56 76 LYS A O 1
ATOM 629 N N . MET A 1 77 ? 13.812 -12.406 2.943 1 97.06 77 MET A N 1
ATOM 630 C CA . MET A 1 77 ? 13.438 -13.219 1.791 1 97.06 77 MET A CA 1
ATOM 631 C C . MET A 1 77 ? 14.586 -13.32 0.793 1 97.06 77 MET A C 1
ATOM 633 O O . MET A 1 77 ? 15.297 -12.336 0.564 1 97.06 77 MET A O 1
ATOM 637 N N . ASP A 1 78 ? 14.758 -14.492 0.336 1 94.88 78 ASP A N 1
ATOM 638 C CA . ASP A 1 78 ? 15.586 -14.625 -0.861 1 94.88 78 ASP A CA 1
ATOM 639 C C . ASP A 1 78 ? 14.867 -14.07 -2.088 1 94.88 78 ASP A C 1
ATOM 641 O O . ASP A 1 78 ? 13.961 -14.711 -2.627 1 94.88 78 ASP A O 1
ATOM 645 N N . PHE A 1 79 ? 15.227 -12.883 -2.471 1 97.38 79 PHE A N 1
ATOM 646 C CA . PHE A 1 79 ? 14.523 -12.148 -3.518 1 97.38 79 PHE A CA 1
ATOM 647 C C . PHE A 1 79 ? 15.477 -11.211 -4.254 1 97.38 79 PHE A C 1
ATOM 649 O O . PHE A 1 79 ? 16.312 -10.547 -3.631 1 97.38 79 PHE A O 1
ATOM 656 N N . THR A 1 80 ? 15.477 -11.219 -5.508 1 96.56 80 THR A N 1
ATOM 657 C CA . THR A 1 80 ? 16.156 -10.227 -6.34 1 96.56 80 THR A CA 1
ATOM 658 C C . THR A 1 80 ? 15.258 -9.797 -7.5 1 96.56 80 THR A C 1
ATOM 660 O O . THR A 1 80 ? 14.75 -10.641 -8.242 1 96.56 80 THR A O 1
ATOM 663 N N . LEU A 1 81 ? 14.984 -8.555 -7.609 1 95.75 81 LEU A N 1
ATOM 664 C CA . LEU A 1 81 ? 14.289 -8.023 -8.781 1 95.75 81 LEU A CA 1
ATOM 665 C C . LEU A 1 81 ? 15.219 -7.992 -9.992 1 95.75 81 LEU A C 1
ATOM 667 O O . LEU A 1 81 ? 16.266 -7.344 -9.961 1 95.75 81 LEU A O 1
ATOM 671 N N . PRO A 1 82 ? 14.875 -8.711 -10.93 1 92.12 82 PRO A N 1
ATOM 672 C CA . PRO A 1 82 ? 15.75 -8.672 -12.102 1 92.12 82 PRO A CA 1
ATOM 673 C C . PRO A 1 82 ? 16.031 -7.246 -12.578 1 92.12 82 PRO A C 1
ATOM 675 O O . PRO A 1 82 ? 15.148 -6.387 -12.531 1 92.12 82 PRO A O 1
ATOM 678 N N . LYS A 1 83 ? 17.281 -6.98 -13.133 1 90.62 83 LYS A N 1
ATOM 679 C CA . LYS A 1 83 ? 17.703 -5.656 -13.586 1 90.62 83 LYS A CA 1
ATOM 680 C C . LYS A 1 83 ? 16.797 -5.137 -14.695 1 90.62 83 LYS A C 1
ATOM 682 O O . LYS A 1 83 ? 16.5 -3.943 -14.75 1 90.62 83 LYS A O 1
ATOM 687 N N . ASP A 1 84 ? 16.344 -5.98 -15.57 1 91.19 84 ASP A N 1
ATOM 688 C CA . ASP A 1 84 ? 15.445 -5.621 -16.672 1 91.19 84 ASP A CA 1
ATOM 689 C C . ASP A 1 84 ? 14.008 -6.02 -16.359 1 91.19 84 ASP A C 1
ATOM 691 O O . ASP A 1 84 ? 13.289 -6.5 -17.234 1 91.19 84 ASP A O 1
ATOM 695 N N . PHE A 1 85 ? 13.641 -5.82 -15.133 1 90.12 85 PHE A N 1
ATOM 696 C CA . PHE A 1 85 ? 12.344 -6.289 -14.672 1 90.12 85 PHE A CA 1
ATOM 697 C C . PHE A 1 85 ? 11.219 -5.684 -15.508 1 90.12 85 PHE A C 1
ATOM 699 O O . PHE A 1 85 ? 10.289 -6.383 -15.898 1 90.12 85 PHE A O 1
ATOM 706 N N . ARG A 1 86 ? 11.289 -4.355 -15.727 1 89.06 86 ARG A N 1
ATOM 707 C CA . ARG A 1 86 ? 10.234 -3.703 -16.5 1 89.06 86 ARG A CA 1
ATOM 708 C C . ARG A 1 86 ? 10.031 -4.395 -17.844 1 89.06 86 ARG A C 1
ATOM 710 O O . ARG A 1 86 ? 8.898 -4.68 -18.234 1 89.06 86 ARG A O 1
ATOM 717 N N . LYS A 1 87 ? 11.086 -4.68 -18.531 1 90.62 87 LYS A N 1
ATOM 718 C CA . LYS A 1 87 ? 11.031 -5.348 -19.828 1 90.62 87 LYS A CA 1
ATOM 719 C C . LYS A 1 87 ? 10.438 -6.746 -19.703 1 90.62 87 LYS A C 1
ATOM 721 O O . LYS A 1 87 ? 9.539 -7.113 -20.469 1 90.62 87 LYS A O 1
ATOM 726 N N . PHE A 1 88 ? 10.898 -7.512 -18.781 1 90.25 88 PHE A N 1
ATOM 727 C CA . PHE A 1 88 ? 10.43 -8.875 -18.594 1 90.25 88 PHE A CA 1
ATOM 728 C C . PHE A 1 88 ? 8.953 -8.891 -18.203 1 90.25 88 PHE A C 1
ATOM 730 O O . PHE A 1 88 ? 8.164 -9.656 -18.766 1 90.25 88 PHE A O 1
ATOM 737 N N . ALA A 1 89 ? 8.641 -7.977 -17.312 1 87.69 89 ALA A N 1
ATOM 738 C CA . ALA A 1 89 ? 7.281 -7.949 -16.781 1 87.69 89 ALA A CA 1
ATOM 739 C C . ALA A 1 89 ? 6.273 -7.52 -17.844 1 87.69 89 ALA A C 1
ATOM 741 O O . ALA A 1 89 ? 5.113 -7.941 -17.812 1 87.69 89 ALA A O 1
ATOM 742 N N . THR A 1 90 ? 6.711 -6.734 -18.844 1 90.25 90 THR A N 1
ATOM 743 C CA . THR A 1 90 ? 5.742 -6.148 -19.766 1 90.25 90 THR A CA 1
ATOM 744 C C . THR A 1 90 ? 5.797 -6.844 -21.125 1 90.25 90 THR A C 1
ATOM 746 O O . THR A 1 90 ? 4.805 -6.863 -21.844 1 90.25 90 THR A O 1
ATOM 749 N N . GLU A 1 91 ? 6.891 -7.492 -21.422 1 93.25 91 GLU A N 1
ATOM 750 C CA . GLU A 1 91 ? 7.07 -7.934 -22.797 1 93.25 91 GLU A CA 1
ATOM 751 C C . GLU A 1 91 ? 7.008 -9.453 -22.906 1 93.25 91 GLU A C 1
ATOM 753 O O . GLU A 1 91 ? 6.633 -9.992 -23.953 1 93.25 91 GLU A O 1
ATOM 758 N N . MET A 1 92 ? 7.352 -10.133 -21.906 1 94.94 92 MET A N 1
ATOM 759 C CA . MET A 1 92 ? 7.422 -11.586 -22.016 1 94.94 92 MET A CA 1
ATOM 760 C C . MET A 1 92 ? 6.039 -12.211 -21.844 1 94.94 92 MET A C 1
ATOM 762 O O . MET A 1 92 ? 5.18 -11.656 -21.156 1 94.94 92 MET A O 1
ATOM 766 N N . PRO A 1 93 ? 5.785 -13.297 -22.5 1 96.5 93 PRO A N 1
ATOM 767 C CA . PRO A 1 93 ? 4.461 -13.922 -22.453 1 96.5 93 PRO A CA 1
ATOM 768 C C . PRO A 1 93 ? 4.234 -14.734 -21.188 1 96.5 93 PRO A C 1
ATOM 770 O O . PRO A 1 93 ? 3.953 -15.938 -21.266 1 96.5 93 PRO A O 1
ATOM 773 N N . LEU A 1 94 ? 4.219 -14.125 -20.062 1 96.06 94 LEU A N 1
ATOM 774 C CA . LEU A 1 94 ? 4.047 -14.781 -18.766 1 96.06 94 LEU A CA 1
ATOM 775 C C . LEU A 1 94 ? 2.635 -15.336 -18.609 1 96.06 94 LEU A C 1
ATOM 777 O O . LEU A 1 94 ? 2.348 -16.062 -17.672 1 96.06 94 LEU A O 1
ATOM 781 N N . GLU A 1 95 ? 1.767 -15 -19.578 1 97.25 95 GLU A N 1
ATOM 782 C CA . GLU A 1 95 ? 0.465 -15.656 -19.609 1 97.25 95 GLU A CA 1
ATOM 783 C C . GLU A 1 95 ? 0.616 -17.172 -19.719 1 97.25 95 GLU A C 1
ATOM 785 O O . GLU A 1 95 ? -0.19 -17.922 -19.156 1 97.25 95 GLU A O 1
ATOM 790 N N . ASN A 1 96 ? 1.631 -17.625 -20.406 1 97.88 96 ASN A N 1
ATOM 791 C CA . ASN A 1 96 ?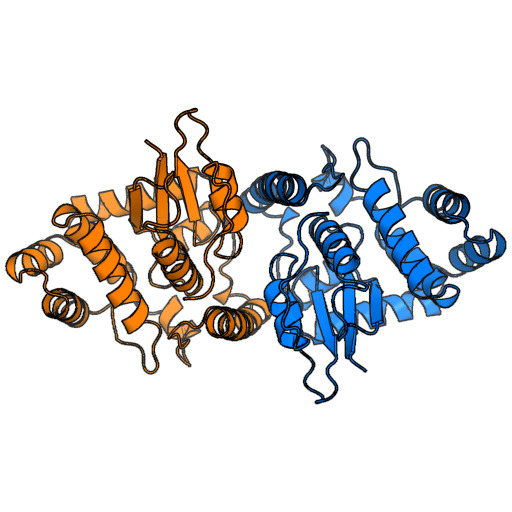 1.919 -19.062 -20.5 1 97.88 96 ASN A CA 1
ATOM 792 C C . ASN A 1 96 ? 2.121 -19.688 -19.125 1 97.88 96 ASN A C 1
ATOM 794 O O . ASN A 1 96 ? 1.665 -20.797 -18.875 1 97.88 96 ASN A O 1
ATOM 798 N N . THR A 1 97 ? 2.775 -18.969 -18.281 1 98.75 97 THR A N 1
ATOM 799 C CA . THR A 1 97 ? 3.043 -19.469 -16.938 1 98.75 97 THR A CA 1
ATOM 800 C C . THR A 1 97 ? 1.742 -19.641 -16.156 1 98.75 97 THR A C 1
ATOM 802 O O . THR A 1 97 ? 1.536 -20.656 -15.5 1 98.75 97 THR A O 1
ATOM 805 N N . GLN A 1 98 ? 0.864 -18.625 -16.266 1 98.88 98 GLN A N 1
ATOM 806 C CA . GLN A 1 98 ? -0.416 -18.688 -15.555 1 98.88 98 GLN A CA 1
ATOM 807 C C . GLN A 1 98 ? -1.309 -19.781 -16.125 1 98.88 98 GLN A C 1
ATOM 809 O O . GLN A 1 98 ? -2.061 -20.422 -15.383 1 98.88 98 GLN A O 1
ATOM 814 N N . LEU A 1 99 ? -1.254 -19.984 -17.453 1 98.81 99 LEU A N 1
ATOM 815 C CA . LEU A 1 99 ? -1.993 -21.078 -18.078 1 98.81 99 LEU A CA 1
ATOM 816 C C . LEU A 1 99 ? -1.475 -22.422 -17.594 1 98.81 99 LEU A C 1
ATOM 818 O O . LEU A 1 99 ? -2.262 -23.312 -17.281 1 98.81 99 LEU A O 1
ATOM 822 N N . PHE A 1 100 ? -0.162 -22.578 -17.531 1 98.88 100 PHE A N 1
ATOM 823 C CA . PHE A 1 100 ? 0.446 -23.812 -17.031 1 98.88 100 PHE A CA 1
ATOM 824 C C . PHE A 1 100 ? 0.013 -24.094 -15.594 1 98.88 100 PHE A C 1
ATOM 826 O O . PHE A 1 100 ? -0.396 -25.203 -15.273 1 98.88 100 PHE A O 1
ATOM 833 N N . LEU A 1 101 ? 0.077 -23.062 -14.734 1 98.94 101 LEU A N 1
ATOM 834 C CA . LEU A 1 101 ? -0.307 -23.203 -13.336 1 98.94 101 LEU A CA 1
ATOM 835 C C . LEU A 1 101 ? -1.782 -23.562 -13.211 1 98.94 101 LEU A C 1
ATOM 837 O O . LEU A 1 101 ? -2.152 -24.406 -12.391 1 98.94 101 LEU A O 1
ATOM 841 N N . THR A 1 102 ? -2.633 -22.938 -14.023 1 98.88 102 THR A N 1
ATOM 842 C CA . THR A 1 102 ? -4.059 -23.25 -14.023 1 98.88 102 THR A CA 1
ATOM 843 C C . THR A 1 102 ? -4.293 -24.703 -14.422 1 98.88 102 THR A C 1
ATOM 845 O O . THR A 1 102 ? -5.098 -25.391 -13.797 1 98.88 102 THR A O 1
ATOM 848 N N . ALA A 1 103 ? -3.59 -25.172 -15.391 1 98.81 103 ALA A N 1
ATOM 849 C CA . ALA A 1 103 ? -3.762 -26.531 -15.906 1 98.81 103 ALA A CA 1
ATOM 850 C C . ALA A 1 103 ? -3.285 -27.562 -14.891 1 98.81 103 ALA A C 1
ATOM 852 O O . ALA A 1 103 ? -3.957 -28.578 -14.664 1 98.81 103 ALA A O 1
ATOM 853 N N . ILE A 1 104 ? -2.172 -27.344 -14.266 1 98.81 104 ILE A N 1
ATOM 854 C CA . ILE A 1 104 ? -1.543 -28.375 -13.438 1 98.81 104 ILE A CA 1
ATOM 855 C C . ILE A 1 104 ? -2.213 -28.422 -12.07 1 98.81 104 ILE A C 1
ATOM 857 O O . ILE A 1 104 ? -2.146 -29.438 -11.375 1 98.81 104 ILE A O 1
ATOM 861 N N . GLN A 1 105 ? -2.779 -27.266 -11.68 1 98.25 105 GLN A N 1
ATOM 862 C CA . GLN A 1 105 ? -3.434 -27.156 -10.383 1 98.25 105 GLN A CA 1
ATOM 863 C C . GLN A 1 105 ? -4.465 -28.266 -10.188 1 98.25 105 GLN A C 1
ATOM 865 O O . GLN A 1 105 ? -4.602 -28.812 -9.094 1 98.25 105 GLN A O 1
ATOM 870 N N . ASN A 1 106 ? -5.133 -28.672 -11.273 1 93.69 106 ASN A N 1
ATOM 871 C CA . ASN A 1 106 ? -6.207 -29.656 -11.227 1 93.69 106 ASN A CA 1
ATOM 872 C C . ASN A 1 106 ? -5.672 -31.047 -10.945 1 93.69 106 ASN A C 1
ATOM 874 O O . ASN A 1 106 ? -6.438 -31.953 -10.609 1 93.69 106 ASN A O 1
ATOM 878 N N . HIS A 1 107 ? -4.422 -31.219 -10.938 1 96.75 107 HIS A N 1
ATOM 879 C CA . HIS A 1 107 ? -3.822 -32.531 -10.812 1 96.75 107 HIS A CA 1
ATOM 880 C C . HIS A 1 107 ? -2.965 -32.625 -9.555 1 96.75 107 HIS A C 1
ATOM 882 O O . HIS A 1 107 ? -2.311 -33.656 -9.32 1 96.75 107 HIS A O 1
ATOM 888 N N . LEU A 1 108 ? -2.916 -31.609 -8.789 1 97.81 108 LEU A N 1
ATOM 889 C CA . LEU A 1 108 ? -2.082 -31.562 -7.59 1 97.81 108 LEU A CA 1
ATOM 890 C C . LEU A 1 108 ? -2.924 -31.266 -6.352 1 97.81 108 LEU A C 1
ATOM 892 O O . LEU A 1 108 ? -3.963 -30.609 -6.441 1 97.81 108 LEU A O 1
ATOM 896 N N . ASP A 1 109 ? -2.482 -31.797 -5.219 1 96.31 109 ASP A N 1
ATOM 897 C CA . ASP A 1 109 ? -3.068 -31.312 -3.971 1 96.31 109 ASP A CA 1
ATOM 898 C C . ASP A 1 109 ? -2.617 -29.891 -3.672 1 96.31 109 ASP A C 1
ATOM 900 O O . ASP A 1 109 ? -1.646 -29.406 -4.254 1 96.31 109 ASP A O 1
ATOM 904 N N . GLU A 1 110 ? -3.279 -29.219 -2.779 1 94.62 110 GLU A N 1
ATOM 905 C CA . GLU A 1 110 ? -3.086 -27.797 -2.506 1 94.62 110 GLU A CA 1
ATOM 906 C C . GLU A 1 110 ? -1.66 -27.516 -2.039 1 94.62 110 GLU A C 1
ATOM 908 O O . GLU A 1 110 ? -1.05 -26.531 -2.451 1 94.62 110 GLU A O 1
ATOM 913 N N . ALA A 1 111 ? -1.159 -28.328 -1.207 1 95.12 111 ALA A N 1
ATOM 914 C CA . ALA A 1 111 ? 0.178 -28.109 -0.656 1 95.12 111 ALA A CA 1
ATOM 915 C C . ALA A 1 111 ? 1.24 -28.203 -1.748 1 95.12 111 ALA A C 1
ATOM 917 O O . ALA A 1 111 ? 2.17 -27.391 -1.785 1 95.12 111 ALA A O 1
ATOM 918 N N . THR A 1 112 ? 1.129 -29.266 -2.6 1 97.88 112 THR A N 1
ATOM 919 C CA . THR A 1 112 ? 2.078 -29.453 -3.691 1 97.88 112 THR A CA 1
ATOM 920 C C . THR A 1 112 ? 1.999 -28.281 -4.676 1 97.88 112 THR A C 1
ATOM 922 O O . THR A 1 112 ? 3.027 -27.797 -5.152 1 97.88 112 THR A O 1
ATOM 925 N N . PHE A 1 113 ? 0.778 -27.875 -4.984 1 98.44 113 PHE A N 1
ATOM 926 C CA . PHE A 1 113 ? 0.591 -26.766 -5.898 1 98.44 113 PHE A CA 1
ATOM 927 C C . PHE A 1 113 ? 1.199 -25.484 -5.324 1 98.44 113 PHE A C 1
ATOM 929 O O . PHE A 1 113 ? 1.896 -24.75 -6.031 1 98.44 113 PHE A O 1
ATOM 936 N N . ASN A 1 114 ? 0.893 -25.203 -4.078 1 97.81 114 ASN A N 1
ATOM 937 C CA . ASN A 1 114 ? 1.466 -24.047 -3.398 1 97.81 114 ASN A CA 1
ATOM 938 C C . ASN A 1 114 ? 2.99 -24.062 -3.453 1 97.81 114 ASN A C 1
ATOM 940 O O . ASN A 1 114 ? 3.619 -23.031 -3.693 1 97.81 114 ASN A O 1
ATOM 944 N N . ARG A 1 115 ? 3.557 -25.203 -3.244 1 97.88 115 ARG A N 1
ATOM 945 C CA . ARG A 1 115 ? 5.004 -25.359 -3.305 1 97.88 115 ARG A CA 1
ATOM 946 C C . ARG A 1 115 ? 5.531 -25.031 -4.703 1 97.88 115 ARG A C 1
ATOM 948 O O . ARG A 1 115 ? 6.527 -24.328 -4.848 1 97.88 115 ARG A O 1
ATOM 955 N N . LEU A 1 116 ? 4.875 -25.562 -5.707 1 98.75 116 LEU A N 1
ATOM 956 C CA . LEU A 1 116 ? 5.289 -25.312 -7.082 1 98.75 116 LEU A CA 1
ATOM 957 C C . LEU A 1 116 ? 5.23 -23.828 -7.406 1 98.75 116 LEU A C 1
ATOM 959 O O . LEU A 1 116 ? 6.137 -23.297 -8.055 1 98.75 116 LEU A O 1
ATOM 963 N N . VAL A 1 117 ? 4.152 -23.156 -7.016 1 98.81 117 VAL A N 1
ATOM 964 C CA . VAL A 1 117 ? 4.035 -21.719 -7.203 1 98.81 117 VAL A CA 1
ATOM 965 C C . VAL A 1 117 ? 5.242 -21.016 -6.594 1 98.81 117 VAL A C 1
ATOM 967 O O . VAL A 1 117 ? 5.832 -20.125 -7.215 1 98.81 117 VAL A O 1
ATOM 970 N N . GLY A 1 118 ? 5.613 -21.391 -5.395 1 98.44 118 GLY A N 1
ATOM 971 C CA . GLY A 1 118 ? 6.789 -20.844 -4.738 1 98.44 118 GLY A CA 1
ATOM 972 C C . GLY A 1 118 ? 8.062 -21.047 -5.535 1 98.44 118 GLY A C 1
ATOM 973 O O . GLY A 1 118 ? 8.891 -20.141 -5.629 1 98.44 118 GLY A O 1
ATOM 974 N N . VAL A 1 119 ? 8.227 -22.234 -6.09 1 98.62 119 VAL A N 1
ATOM 975 C CA . VAL A 1 119 ? 9.406 -22.547 -6.887 1 98.62 119 VAL A CA 1
ATOM 976 C C . VAL A 1 119 ? 9.469 -21.641 -8.109 1 98.62 119 VAL A C 1
ATOM 978 O O . VAL A 1 119 ? 10.531 -21.109 -8.438 1 98.62 119 VAL A O 1
ATOM 981 N N . ILE A 1 120 ? 8.352 -21.453 -8.719 1 98.75 120 ILE A N 1
ATOM 982 C CA . ILE A 1 120 ? 8.305 -20.641 -9.922 1 98.75 120 ILE A CA 1
ATOM 983 C C . ILE A 1 120 ? 8.555 -19.172 -9.562 1 98.75 120 ILE A C 1
ATOM 985 O O . ILE A 1 120 ? 9.328 -18.484 -10.242 1 98.75 120 ILE A O 1
ATOM 989 N N . PHE A 1 121 ? 7.957 -18.672 -8.477 1 98.75 121 PHE A N 1
ATOM 990 C 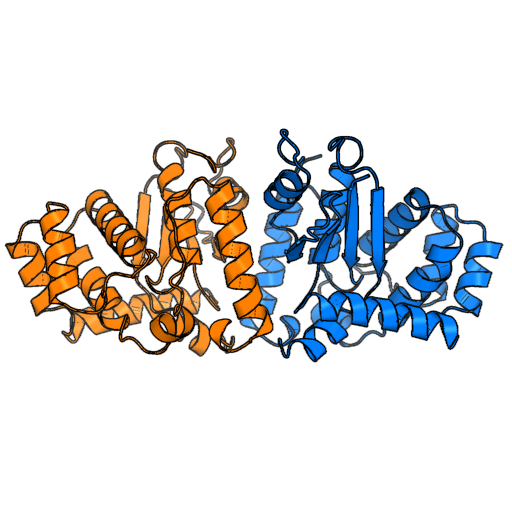CA . PHE A 1 121 ? 8.242 -17.312 -7.992 1 98.75 121 PHE A CA 1
ATOM 991 C C . PHE A 1 121 ? 9.727 -17.141 -7.742 1 98.75 121 PHE A C 1
ATOM 993 O O . PHE A 1 121 ? 10.328 -16.172 -8.219 1 98.75 121 PHE A O 1
ATOM 1000 N N . ARG A 1 122 ? 10.336 -18.016 -7.039 1 98.06 122 ARG A N 1
ATOM 1001 C CA . ARG A 1 122 ? 11.75 -17.922 -6.688 1 98.06 122 ARG A CA 1
ATOM 1002 C C . ARG A 1 122 ? 12.625 -17.938 -7.938 1 98.06 122 ARG A C 1
ATOM 1004 O O . ARG A 1 122 ? 13.648 -17.25 -7.992 1 98.06 122 ARG A O 1
ATOM 1011 N N . SER A 1 123 ? 12.242 -18.734 -8.844 1 98.12 123 SER A N 1
ATOM 1012 C CA . SER A 1 123 ? 13.008 -18.859 -10.086 1 98.12 123 SER A CA 1
ATOM 1013 C C . SER A 1 123 ? 12.922 -17.578 -10.914 1 98.12 123 SER A C 1
ATOM 1015 O O . SER A 1 123 ? 13.891 -17.203 -11.578 1 98.12 123 SER A O 1
ATOM 1017 N N . TYR A 1 124 ? 11.773 -16.953 -10.93 1 97.94 124 TYR A N 1
ATOM 1018 C CA . TYR A 1 124 ? 11.562 -15.734 -11.711 1 97.94 124 TYR A CA 1
ATOM 1019 C C . TYR A 1 124 ? 12.25 -14.547 -11.055 1 97.94 124 TYR A C 1
ATOM 1021 O O . TYR A 1 124 ? 12.859 -13.719 -11.734 1 97.94 124 TYR A O 1
ATOM 1029 N N . PHE A 1 125 ? 12.109 -14.414 -9.758 1 98 125 PHE A N 1
ATOM 1030 C CA . PHE A 1 125 ? 12.664 -13.273 -9.031 1 98 125 PHE A CA 1
ATOM 1031 C C . PHE A 1 125 ? 14.055 -13.594 -8.492 1 98 125 PHE A C 1
ATOM 1033 O O . PHE A 1 125 ? 14.273 -13.578 -7.277 1 98 125 PHE A O 1
ATOM 1040 N N . HIS A 1 126 ? 14.867 -13.844 -9.422 1 93.44 126 HIS A N 1
ATOM 1041 C CA . HIS A 1 126 ? 16.297 -14.148 -9.297 1 93.44 126 HIS A CA 1
ATOM 1042 C C . HIS A 1 126 ? 17.094 -13.43 -10.375 1 93.44 126 HIS A C 1
ATOM 1044 O O . HIS A 1 126 ? 16.547 -12.977 -11.375 1 93.44 126 HIS A O 1
ATOM 1050 N N . GLU A 1 127 ? 18.391 -13.211 -10.102 1 93.75 127 GLU A N 1
ATOM 1051 C CA . GLU A 1 127 ? 19.25 -12.594 -11.117 1 93.75 127 GLU A CA 1
ATOM 1052 C C . GLU A 1 127 ? 20.344 -13.562 -11.578 1 93.75 127 GLU A C 1
ATOM 1054 O O . GLU A 1 127 ? 21.188 -13.969 -10.789 1 93.75 127 GLU A O 1
ATOM 1059 N N . PRO A 1 128 ? 20.375 -13.898 -12.914 1 95 128 PRO A N 1
ATOM 1060 C CA . PRO A 1 128 ? 19.344 -13.57 -13.898 1 95 128 PRO A CA 1
ATOM 1061 C C . PRO A 1 128 ? 18.078 -14.391 -13.719 1 95 128 PRO A C 1
ATOM 1063 O O . PRO A 1 128 ? 18.125 -15.492 -13.18 1 95 128 PRO A O 1
ATOM 1066 N N . PRO A 1 129 ? 16.922 -13.844 -14.156 1 96.06 129 PRO A N 1
ATOM 1067 C CA . PRO A 1 129 ? 15.688 -14.617 -13.977 1 96.06 129 PRO A CA 1
ATOM 1068 C C . PRO A 1 129 ? 15.609 -15.836 -14.891 1 96.06 129 PRO A C 1
ATOM 1070 O O . PRO A 1 129 ? 16.047 -15.773 -16.047 1 96.06 129 PRO A O 1
ATOM 1073 N N . GLU A 1 130 ? 15.062 -16.906 -14.297 1 96.88 130 GLU A N 1
ATOM 1074 C CA . GLU A 1 130 ? 14.688 -18 -15.195 1 96.88 130 GLU A CA 1
ATOM 1075 C C . GLU A 1 130 ? 13.539 -17.609 -16.109 1 96.88 130 GLU A C 1
ATOM 1077 O O . GLU A 1 130 ? 12.688 -16.797 -15.734 1 96.88 130 GLU A O 1
ATOM 1082 N N . HIS A 1 131 ? 13.602 -18.125 -17.297 1 97.5 131 HIS A N 1
ATOM 1083 C CA . HIS A 1 131 ? 12.586 -17.797 -18.297 1 97.5 131 HIS A CA 1
ATOM 1084 C C . HIS A 1 131 ? 11.336 -18.641 -18.109 1 97.5 131 HIS A C 1
ATOM 1086 O O . HIS A 1 131 ? 10.984 -19.422 -19 1 97.5 131 HIS A O 1
ATOM 1092 N N . VAL A 1 132 ? 10.578 -18.391 -17.078 1 98.25 132 VAL A N 1
ATOM 1093 C CA . VAL A 1 132 ? 9.477 -19.25 -16.641 1 98.25 132 VAL A CA 1
ATOM 1094 C C . VAL A 1 132 ? 8.297 -19.094 -17.594 1 98.25 132 VAL A C 1
ATOM 1096 O O . VAL A 1 132 ? 7.223 -19.656 -17.359 1 98.25 132 VAL A O 1
ATOM 1099 N N . TRP A 1 133 ? 8.398 -18.312 -18.641 1 97.12 133 TRP A N 1
ATOM 1100 C CA . TRP A 1 133 ? 7.371 -18.234 -19.672 1 97.12 133 TRP A CA 1
ATOM 1101 C C . TRP A 1 133 ? 7.613 -19.281 -20.75 1 97.12 133 TRP A C 1
ATOM 1103 O O . TRP A 1 133 ? 6.75 -19.516 -21.609 1 97.12 133 TRP A O 1
ATOM 1113 N N . LYS A 1 134 ? 8.766 -19.922 -20.719 1 98.12 134 LYS A N 1
ATOM 1114 C CA . LYS A 1 134 ? 9.07 -21.016 -21.641 1 98.12 134 LYS A CA 1
ATOM 1115 C C . LYS A 1 134 ? 8.594 -22.359 -21.094 1 98.12 134 LYS A C 1
ATOM 1117 O O . LYS A 1 134 ? 8.891 -22.703 -19.938 1 98.12 134 LYS A O 1
ATOM 1122 N N . VAL A 1 135 ? 7.953 -23.109 -21.969 1 97.75 135 VAL A N 1
ATOM 1123 C CA . VAL A 1 135 ? 7.328 -24.359 -21.562 1 97.75 135 VAL A CA 1
ATOM 1124 C C . VAL A 1 135 ? 8.383 -25.328 -21.031 1 97.75 135 VAL A C 1
ATOM 1126 O O . VAL A 1 135 ? 8.164 -26 -20.016 1 97.75 135 VAL A O 1
ATOM 1129 N N . ASP A 1 136 ? 9.516 -25.406 -21.672 1 98.25 136 ASP A N 1
ATOM 1130 C CA . ASP A 1 136 ? 10.57 -26.328 -21.25 1 98.25 136 ASP A CA 1
ATOM 1131 C C . ASP A 1 136 ? 11.102 -25.969 -19.859 1 98.25 136 ASP A C 1
ATOM 1133 O O . ASP A 1 136 ? 11.461 -26.859 -19.094 1 98.25 136 ASP A O 1
ATOM 1137 N N . VAL A 1 137 ? 11.195 -24.719 -19.547 1 98.62 137 VAL A N 1
ATOM 1138 C CA . VAL A 1 137 ? 11.648 -24.266 -18.234 1 98.62 137 VAL A CA 1
ATOM 1139 C C . VAL A 1 137 ? 10.617 -24.641 -17.172 1 98.62 137 VAL A C 1
ATOM 1141 O O . VAL A 1 137 ? 10.969 -25.156 -16.109 1 98.62 137 VAL A O 1
ATOM 1144 N N . LEU A 1 138 ? 9.336 -24.406 -17.438 1 98.69 138 LEU A N 1
ATOM 1145 C CA . LEU A 1 138 ? 8.266 -24.766 -16.516 1 98.69 138 LEU A CA 1
ATOM 1146 C C . LEU A 1 138 ? 8.266 -26.266 -16.234 1 98.69 138 LEU A C 1
ATOM 1148 O O . LEU A 1 138 ? 8.109 -26.688 -15.094 1 98.69 138 LEU A O 1
ATOM 1152 N N . LYS A 1 139 ? 8.422 -27.016 -17.344 1 98.5 139 LYS A N 1
ATOM 1153 C CA . LYS A 1 139 ? 8.484 -28.469 -17.234 1 98.5 139 LYS A CA 1
ATOM 1154 C C . LYS A 1 139 ? 9.617 -28.906 -16.312 1 98.5 139 LYS A C 1
ATOM 1156 O O . LYS A 1 139 ? 9.398 -29.703 -15.391 1 98.5 139 LYS A O 1
ATOM 1161 N N . GLN A 1 140 ? 10.727 -28.375 -16.5 1 98.62 140 GLN A N 1
ATOM 1162 C CA . GLN A 1 140 ? 11.898 -28.75 -15.719 1 98.62 140 GLN A CA 1
ATOM 1163 C C . GLN A 1 140 ? 11.734 -28.359 -14.25 1 98.62 140 GLN A C 1
ATOM 1165 O O . GLN A 1 140 ? 12.07 -29.125 -13.352 1 98.62 140 GLN A O 1
ATOM 1170 N N . LEU A 1 141 ? 11.227 -27.188 -13.984 1 98.69 141 LEU A N 1
ATOM 1171 C CA . LEU A 1 141 ? 11.016 -26.734 -12.617 1 98.69 141 LEU A CA 1
ATOM 1172 C C . LEU A 1 141 ? 10.039 -27.641 -11.883 1 98.69 141 LEU A C 1
ATOM 1174 O O . LEU A 1 141 ? 10.273 -28 -10.727 1 98.69 141 LEU A O 1
ATOM 1178 N N . ALA A 1 142 ? 8.945 -28.016 -12.57 1 98.81 142 ALA A N 1
ATOM 1179 C CA . ALA A 1 142 ? 7.934 -28.875 -11.953 1 98.81 142 ALA A CA 1
ATOM 1180 C C . ALA A 1 142 ? 8.492 -30.266 -11.672 1 98.81 142 ALA A C 1
ATOM 1182 O O . ALA A 1 142 ? 8.305 -30.797 -10.57 1 98.81 142 ALA A O 1
ATOM 1183 N N . ILE A 1 143 ? 9.227 -30.828 -12.625 1 98.69 143 ILE A N 1
ATOM 1184 C CA . ILE A 1 143 ? 9.789 -32.156 -12.484 1 98.69 143 ILE A CA 1
ATOM 1185 C C . ILE A 1 143 ? 10.859 -32.156 -11.398 1 98.69 143 ILE A C 1
ATOM 1187 O O . ILE A 1 143 ? 10.898 -33.062 -10.555 1 98.69 143 ILE A O 1
ATOM 1191 N N . ASN A 1 144 ? 11.688 -31.141 -11.375 1 98.44 144 ASN A N 1
ATOM 1192 C CA . ASN A 1 144 ? 12.742 -31.031 -10.367 1 98.44 144 ASN A CA 1
ATOM 1193 C C . ASN A 1 144 ? 12.156 -30.859 -8.961 1 98.44 144 ASN A C 1
ATOM 1195 O O . ASN A 1 144 ? 12.797 -31.219 -7.973 1 98.44 144 ASN A O 1
ATOM 1199 N N . ASP A 1 145 ? 10.938 -30.344 -8.922 1 97.75 145 ASP A N 1
ATOM 1200 C CA . ASP A 1 145 ? 10.273 -30.156 -7.633 1 97.75 145 ASP A CA 1
ATOM 1201 C C . ASP A 1 145 ? 9.602 -31.453 -7.172 1 97.75 145 ASP A C 1
ATOM 1203 O O . ASP A 1 145 ? 9 -31.484 -6.098 1 97.75 145 ASP A O 1
ATOM 1207 N N . GLY A 1 146 ? 9.617 -32.5 -7.98 1 98.19 146 GLY A N 1
ATOM 1208 C CA . GLY A 1 146 ? 9.141 -33.812 -7.574 1 98.19 146 GLY A CA 1
ATOM 1209 C C . GLY A 1 146 ? 7.777 -34.156 -8.156 1 98.19 146 GLY A C 1
ATOM 1210 O O . GLY A 1 146 ? 7.18 -35.156 -7.793 1 98.19 146 GLY A O 1
ATOM 1211 N N . ILE A 1 147 ? 7.219 -33.375 -9.008 1 98.62 147 ILE A N 1
ATOM 1212 C CA . ILE A 1 147 ? 5.938 -33.656 -9.648 1 98.62 147 ILE A CA 1
ATOM 1213 C C . ILE A 1 147 ? 6.145 -34.688 -10.758 1 98.62 147 ILE A C 1
ATOM 1215 O O . ILE A 1 147 ? 7.094 -34.594 -11.531 1 98.62 147 ILE A O 1
ATOM 1219 N N . ALA A 1 148 ? 5.328 -35.656 -10.773 1 98.44 148 ALA A N 1
ATOM 1220 C CA . ALA A 1 148 ? 5.438 -36.75 -11.734 1 98.44 148 ALA A CA 1
ATOM 1221 C C . ALA A 1 148 ? 5.434 -36.25 -13.164 1 98.44 148 ALA A C 1
ATOM 1223 O O . ALA A 1 148 ? 4.633 -35.375 -13.516 1 98.44 148 ALA A O 1
ATOM 1224 N N . SER A 1 149 ? 6.277 -36.781 -13.93 1 98.12 149 SER A N 1
ATOM 1225 C CA . SER A 1 149 ? 6.473 -36.344 -15.297 1 98.12 149 SER A CA 1
ATOM 1226 C C . SER A 1 149 ? 5.184 -36.438 -16.109 1 98.12 149 SER A C 1
ATOM 1228 O O . SER A 1 149 ? 4.906 -35.594 -16.969 1 98.12 149 SER A O 1
ATOM 1230 N N . ASP A 1 150 ? 4.477 -37.469 -15.938 1 98.19 150 ASP A N 1
ATOM 1231 C CA . ASP A 1 150 ? 3.24 -37.656 -16.688 1 98.19 150 ASP A CA 1
ATOM 1232 C C . ASP A 1 150 ? 2.217 -36.562 -16.359 1 98.19 150 ASP A C 1
ATOM 1234 O O . ASP A 1 150 ? 1.474 -36.125 -17.234 1 98.19 150 ASP A O 1
ATOM 1238 N N . ILE A 1 151 ? 2.154 -36.156 -15.117 1 98.5 151 ILE A N 1
ATOM 1239 C CA . ILE A 1 151 ? 1.268 -35.094 -14.688 1 98.5 151 ILE A CA 1
ATOM 1240 C C . ILE A 1 151 ? 1.688 -33.781 -15.344 1 98.5 151 ILE A C 1
ATOM 1242 O O . ILE A 1 151 ? 0.844 -33.031 -15.844 1 98.5 151 ILE A O 1
ATOM 1246 N N . VAL A 1 152 ? 2.967 -33.5 -15.359 1 98.69 152 VAL A N 1
ATOM 1247 C CA . VAL A 1 152 ? 3.506 -32.281 -15.953 1 98.69 152 VAL A CA 1
ATOM 1248 C C . VAL A 1 152 ? 3.188 -32.25 -17.438 1 98.69 152 VAL A C 1
ATOM 1250 O O . VAL A 1 152 ? 2.73 -31.219 -17.969 1 98.69 152 VAL A O 1
ATOM 1253 N N . GLU A 1 153 ? 3.4 -33.375 -18.109 1 98.19 153 GLU A N 1
ATOM 1254 C CA . GLU A 1 153 ? 3.143 -33.438 -19.547 1 98.19 153 GLU A CA 1
ATOM 1255 C C . GLU A 1 153 ? 1.661 -33.25 -19.859 1 98.19 153 GLU A C 1
ATOM 1257 O O . GLU A 1 153 ? 1.307 -32.594 -20.844 1 98.19 153 GLU A O 1
ATOM 1262 N N . LYS A 1 154 ? 0.834 -33.844 -19.078 1 98.19 154 LYS A N 1
ATOM 1263 C CA . LYS A 1 154 ? -0.604 -33.656 -19.25 1 98.19 154 LYS A CA 1
ATOM 1264 C C . LYS A 1 154 ? -0.983 -32.188 -19.141 1 98.19 154 LYS A C 1
ATOM 1266 O O . LYS A 1 154 ? -1.781 -31.672 -19.938 1 98.19 154 LYS A O 1
ATOM 1271 N N . ALA A 1 155 ? -0.505 -31.5 -18.125 1 98.5 155 ALA A N 1
ATOM 1272 C CA . ALA A 1 155 ? -0.788 -30.094 -17.938 1 98.5 155 ALA A CA 1
ATOM 1273 C C . ALA A 1 155 ? -0.327 -29.266 -19.125 1 98.5 155 ALA A C 1
ATOM 1275 O O . ALA A 1 155 ? -1.05 -28.375 -19.594 1 98.5 155 ALA A O 1
ATOM 1276 N N . ILE A 1 156 ? 0.878 -29.547 -19.609 1 98.19 156 ILE A N 1
ATOM 1277 C CA . ILE A 1 156 ? 1.455 -28.812 -20.734 1 98.19 156 ILE A CA 1
ATOM 1278 C C . ILE A 1 156 ? 0.597 -29.016 -21.969 1 98.19 156 ILE A C 1
ATOM 1280 O O . ILE A 1 156 ? 0.355 -28.078 -22.734 1 98.19 156 ILE A O 1
ATOM 1284 N N . ASN A 1 157 ? 0.093 -30.188 -22.141 1 97.75 157 ASN A N 1
ATOM 1285 C CA . ASN A 1 157 ? -0.693 -30.531 -23.328 1 97.75 157 ASN A CA 1
ATOM 1286 C C . ASN A 1 157 ? -2.021 -29.781 -23.344 1 97.75 157 ASN A C 1
ATOM 1288 O O . ASN A 1 157 ? -2.547 -29.469 -24.422 1 97.75 157 ASN A O 1
ATOM 1292 N N . VAL A 1 158 ? -2.537 -29.406 -22.188 1 98.06 158 VAL A N 1
ATOM 1293 C CA . VAL A 1 158 ? -3.875 -28.828 -22.172 1 98.06 158 VAL A CA 1
ATOM 1294 C C . VAL A 1 158 ? -3.789 -27.359 -21.781 1 98.06 158 VAL A C 1
ATOM 1296 O O . VAL A 1 158 ? -4.809 -26.672 -21.719 1 98.06 158 VAL A O 1
ATOM 1299 N N . MET A 1 159 ? -2.646 -26.812 -21.453 1 97.69 159 MET A N 1
ATOM 1300 C CA . MET A 1 159 ? -2.531 -25.484 -20.875 1 97.69 159 MET A CA 1
ATOM 1301 C C . MET A 1 159 ? -3.135 -24.422 -21.797 1 97.69 159 MET A C 1
ATOM 1303 O O . MET A 1 159 ? -3.664 -23.422 -21.328 1 97.69 159 MET A O 1
ATOM 1307 N N . LYS A 1 160 ? -3.172 -24.703 -23.156 1 97.56 160 LYS A N 1
ATOM 1308 C CA . LYS A 1 160 ? -3.723 -23.719 -24.094 1 97.56 160 LYS A CA 1
ATOM 1309 C C . LYS A 1 160 ? -5.059 -24.203 -24.672 1 97.56 160 LYS A C 1
ATOM 1311 O O . LYS A 1 160 ? -5.527 -23.672 -25.672 1 97.56 160 LYS A O 1
ATOM 1316 N N . SER A 1 161 ? -5.602 -25.219 -24.078 1 98.38 161 SER A N 1
ATOM 1317 C CA . SER A 1 161 ? -6.93 -25.672 -24.484 1 98.38 161 SER A CA 1
ATOM 1318 C C . SER A 1 161 ? -7.988 -24.625 -24.172 1 98.38 161 SER A C 1
ATOM 1320 O O . SER A 1 161 ? -7.789 -23.766 -23.312 1 98.38 161 SER A O 1
ATOM 1322 N N . ASP A 1 162 ? -9.125 -24.672 -24.859 1 98.44 162 ASP A N 1
ATOM 1323 C CA . ASP A 1 162 ? -10.25 -23.766 -24.609 1 98.44 162 ASP A CA 1
ATOM 1324 C C . ASP A 1 162 ? -10.727 -23.859 -23.172 1 98.44 162 ASP A C 1
ATOM 1326 O O . ASP A 1 162 ? -11.062 -22.859 -22.547 1 98.44 162 ASP A O 1
ATOM 1330 N N . GLU A 1 163 ? -10.773 -25.031 -22.703 1 98.38 163 GLU A N 1
ATOM 1331 C CA . GLU A 1 163 ? -11.258 -25.266 -21.344 1 98.38 163 GLU A CA 1
ATOM 1332 C C . GLU A 1 163 ? -10.352 -24.594 -20.312 1 98.38 163 GLU A C 1
ATOM 1334 O O . GLU A 1 163 ? -10.836 -23.938 -19.391 1 98.38 163 GLU A O 1
ATOM 1339 N N . ASN A 1 164 ? -9.039 -24.812 -20.422 1 98.62 164 ASN A N 1
ATOM 1340 C CA . ASN A 1 164 ? -8.094 -24.219 -19.469 1 98.62 164 ASN A CA 1
ATOM 1341 C C . ASN A 1 164 ? -8.07 -22.703 -19.578 1 98.62 164 ASN A C 1
ATOM 1343 O O . ASN A 1 164 ? -7.996 -22 -18.578 1 98.62 164 ASN A O 1
ATOM 1347 N N . GLN A 1 165 ? -8.125 -22.172 -20.781 1 98.56 165 GLN A N 1
ATOM 1348 C CA . GLN A 1 165 ? -8.195 -20.734 -21 1 98.56 165 GLN A CA 1
ATOM 1349 C C . GLN A 1 165 ? -9.469 -20.156 -20.391 1 98.56 165 GLN A C 1
ATOM 1351 O O . GLN A 1 165 ? -9.438 -19.062 -19.812 1 98.56 165 GLN A O 1
ATOM 1356 N N . ALA A 1 166 ? -10.547 -20.891 -20.578 1 98.69 166 ALA A N 1
ATOM 1357 C CA . ALA A 1 166 ? -11.805 -20.453 -19.969 1 98.69 166 ALA A CA 1
ATOM 1358 C C . ALA A 1 166 ? -11.711 -20.422 -18.453 1 98.69 166 ALA A C 1
ATOM 1360 O O . ALA A 1 166 ? -12.281 -19.547 -17.797 1 98.69 166 ALA A O 1
ATOM 1361 N N . LYS A 1 167 ? -11.039 -21.406 -17.922 1 98.69 167 LYS A N 1
ATOM 1362 C CA . LYS A 1 167 ? -10.859 -21.453 -16.484 1 98.69 167 LYS A CA 1
ATOM 1363 C C . LYS A 1 167 ? -10.039 -20.266 -15.984 1 98.69 167 LYS A C 1
ATOM 1365 O O . LYS A 1 167 ? -10.398 -19.641 -14.984 1 98.69 167 LYS A O 1
ATOM 1370 N N . LEU A 1 168 ? -8.922 -19.953 -16.609 1 98.81 168 LEU A N 1
ATOM 1371 C CA . LEU A 1 168 ? -8.125 -18.781 -16.25 1 98.81 168 LEU A CA 1
ATOM 1372 C C . LEU A 1 168 ? -8.953 -17.5 -16.375 1 98.81 168 LEU A C 1
ATOM 1374 O O . LEU A 1 168 ? -8.859 -16.609 -15.531 1 98.81 168 LEU A O 1
ATOM 1378 N N . GLN A 1 169 ? -9.75 -17.453 -17.422 1 98.81 169 GLN A N 1
ATOM 1379 C CA . GLN A 1 169 ? -10.609 -16.297 -17.609 1 98.81 169 GLN A CA 1
ATOM 1380 C C . GLN A 1 169 ? -11.633 -16.188 -16.484 1 98.81 169 GLN A C 1
ATOM 1382 O O . GLN A 1 169 ? -11.93 -15.078 -16.016 1 98.81 169 GLN A O 1
ATOM 1387 N N . GLN A 1 170 ? -12.164 -17.281 -16.125 1 98.81 170 GLN A N 1
ATOM 1388 C CA . GLN A 1 170 ? -13.094 -17.281 -15 1 98.81 170 GLN A CA 1
ATOM 1389 C C . GLN A 1 170 ? -12.422 -16.766 -13.734 1 98.81 170 GLN A C 1
ATOM 1391 O O . GLN A 1 170 ? -13.023 -16.016 -12.961 1 98.81 170 GLN A O 1
ATOM 1396 N N . ASN A 1 171 ? -11.195 -17.234 -13.477 1 98.81 171 ASN A N 1
ATOM 1397 C CA . ASN A 1 171 ? -10.438 -16.703 -12.359 1 98.81 171 ASN A CA 1
ATOM 1398 C C . ASN A 1 171 ? -10.305 -15.188 -12.438 1 98.81 171 ASN A C 1
ATOM 1400 O O . ASN A 1 171 ? -10.508 -14.484 -11.445 1 98.81 171 ASN A O 1
ATOM 1404 N N . ASN A 1 172 ? -9.914 -14.695 -13.672 1 98.88 172 ASN A N 1
ATOM 1405 C CA . ASN A 1 172 ? -9.805 -13.258 -13.891 1 98.88 172 ASN A CA 1
ATOM 1406 C C . ASN A 1 172 ? -11.102 -12.531 -13.555 1 98.88 172 ASN A C 1
ATOM 1408 O O . ASN A 1 172 ? -11.094 -11.523 -12.844 1 98.88 172 ASN A O 1
ATOM 1412 N N . ASP A 1 173 ? -12.219 -13.086 -14.055 1 98.75 173 ASP A N 1
ATOM 1413 C CA . ASP A 1 173 ? -13.523 -12.469 -13.875 1 98.75 173 ASP A CA 1
ATOM 1414 C C . ASP A 1 173 ? -13.914 -12.43 -12.398 1 98.75 173 ASP A C 1
ATOM 1416 O O . ASP A 1 173 ? -14.461 -11.43 -11.914 1 98.75 173 ASP A O 1
ATOM 1420 N N . ASN A 1 174 ? -13.688 -13.523 -11.695 1 98.44 174 ASN A N 1
ATOM 1421 C CA . ASN A 1 174 ? -14 -13.586 -10.273 1 98.44 174 ASN A CA 1
ATOM 1422 C C . ASN A 1 174 ? -13.234 -12.531 -9.477 1 98.44 174 ASN A C 1
ATOM 1424 O O . ASN A 1 174 ? -13.805 -11.875 -8.602 1 98.44 174 ASN A O 1
ATOM 1428 N N . CYS A 1 175 ? -11.945 -12.391 -9.766 1 98.62 175 CYS A N 1
ATOM 1429 C CA . CYS A 1 175 ? -11.117 -11.406 -9.078 1 98.62 175 CYS A CA 1
ATOM 1430 C C . CYS A 1 175 ? -11.539 -9.992 -9.445 1 98.62 175 CYS A C 1
ATOM 1432 O O . CYS A 1 175 ? -11.625 -9.117 -8.578 1 98.62 175 CYS A O 1
ATOM 1434 N N . ALA A 1 176 ? -11.789 -9.766 -10.711 1 98.38 176 ALA A N 1
ATOM 1435 C CA . ALA A 1 176 ? -12.211 -8.445 -11.18 1 98.38 176 ALA A CA 1
ATOM 1436 C C . ALA A 1 176 ? -13.547 -8.055 -10.555 1 98.38 176 ALA A C 1
ATOM 1438 O O . ALA A 1 176 ? -13.773 -6.879 -10.242 1 98.38 176 ALA A O 1
ATOM 1439 N N . LYS A 1 177 ? -14.438 -9.031 -10.414 1 97.69 177 LYS A N 1
ATOM 1440 C CA . LYS A 1 177 ? -15.758 -8.781 -9.852 1 97.69 177 LYS A CA 1
ATOM 1441 C C . LYS A 1 177 ? -15.656 -8.289 -8.406 1 97.69 177 LYS A C 1
ATOM 1443 O O . LYS A 1 177 ? -16.531 -7.578 -7.922 1 97.69 177 LYS A O 1
ATOM 1448 N N . LEU A 1 178 ? -14.609 -8.688 -7.668 1 96.88 178 LEU A N 1
ATOM 1449 C CA . LEU A 1 178 ? -14.375 -8.172 -6.328 1 96.88 178 LEU A CA 1
ATOM 1450 C C . LEU A 1 178 ? -14.109 -6.672 -6.363 1 96.88 178 LEU A C 1
ATOM 1452 O O . LEU A 1 178 ? -14.305 -5.977 -5.363 1 96.88 178 LEU A O 1
ATOM 1456 N N . GLY A 1 179 ? -13.641 -6.203 -7.52 1 97.56 179 GLY A N 1
ATOM 1457 C CA . GLY A 1 179 ? -13.234 -4.816 -7.664 1 97.56 179 GLY A CA 1
ATOM 1458 C C . GLY A 1 179 ? -11.727 -4.625 -7.648 1 97.56 179 GLY A C 1
ATOM 1459 O O . GLY A 1 179 ? -11.242 -3.521 -7.402 1 97.56 179 GLY A O 1
ATOM 1460 N N . ALA A 1 180 ? -10.961 -5.652 -7.867 1 98.25 180 ALA A N 1
ATOM 1461 C CA . ALA A 1 180 ? -9.5 -5.598 -7.812 1 98.25 180 ALA A CA 1
ATOM 1462 C C . ALA A 1 180 ? -8.945 -4.684 -8.898 1 98.25 180 ALA A C 1
ATOM 1464 O O . ALA A 1 180 ? -9.461 -4.656 -10.016 1 98.25 180 ALA A O 1
ATOM 1465 N N . PHE A 1 181 ? -7.91 -3.967 -8.609 1 98.44 181 PHE A N 1
ATOM 1466 C CA . PHE A 1 181 ? -7.293 -3.025 -9.531 1 98.44 181 PHE A CA 1
ATOM 1467 C C . PHE A 1 181 ? -5.809 -3.318 -9.695 1 98.44 181 PHE A C 1
ATOM 1469 O O . PHE A 1 181 ? -5.074 -2.527 -10.289 1 98.44 181 PHE A O 1
ATOM 1476 N N . GLY A 1 182 ? -5.352 -4.34 -9.164 1 98 182 GLY A N 1
ATOM 1477 C CA . GLY A 1 182 ? -3.988 -4.852 -9.148 1 98 182 GLY A CA 1
ATOM 1478 C C . GLY A 1 182 ? -3.836 -6.121 -8.336 1 98 182 GLY A C 1
ATOM 1479 O O . GLY A 1 182 ? -4.828 -6.762 -7.984 1 98 182 GLY A O 1
ATOM 1480 N N . LEU A 1 183 ? -2.648 -6.504 -8.141 1 98.56 183 LEU A N 1
ATOM 1481 C CA . LEU A 1 183 ? -2.334 -7.707 -7.371 1 98.56 183 LEU A CA 1
ATOM 1482 C C . LEU A 1 183 ? -1.229 -7.43 -6.359 1 98.56 183 LEU A C 1
ATOM 1484 O O . LEU A 1 183 ? -0.447 -6.492 -6.527 1 98.56 183 LEU A O 1
ATOM 1488 N N . PRO A 1 184 ? -1.178 -8.211 -5.336 1 98.75 184 PRO A N 1
ATOM 1489 C CA . PRO A 1 184 ? -1.959 -9.398 -4.992 1 98.75 184 PRO A CA 1
ATOM 1490 C C . PRO A 1 184 ? -3.289 -9.062 -4.324 1 98.75 184 PRO A C 1
ATOM 1492 O O . PRO A 1 184 ? -3.467 -7.945 -3.828 1 98.75 184 PRO A O 1
ATOM 1495 N N . VAL A 1 185 ? -4.184 -9.984 -4.406 1 98.81 185 VAL A N 1
ATOM 1496 C CA . VAL A 1 185 ? -5.445 -9.93 -3.678 1 98.81 185 VAL A CA 1
ATOM 1497 C C . VAL A 1 185 ? -5.57 -11.156 -2.77 1 98.81 185 VAL A C 1
ATOM 1499 O O . VAL A 1 185 ? -5.375 -12.289 -3.215 1 98.81 185 VAL A O 1
ATOM 1502 N N . THR A 1 186 ? -5.797 -10.938 -1.524 1 98.44 186 THR A N 1
ATOM 1503 C CA . THR A 1 186 ? -6.102 -11.992 -0.564 1 98.44 186 THR A CA 1
ATOM 1504 C C . THR A 1 186 ? -7.574 -11.938 -0.156 1 98.44 186 THR A C 1
ATOM 1506 O O . THR A 1 186 ? -8.016 -10.969 0.471 1 98.44 186 THR A O 1
ATOM 1509 N N . LEU A 1 187 ? -8.297 -12.891 -0.569 1 97.81 187 LEU A N 1
ATOM 1510 C CA . LEU A 1 187 ? -9.719 -12.984 -0.267 1 97.81 187 LEU A CA 1
ATOM 1511 C C . LEU A 1 187 ? -9.969 -13.938 0.895 1 97.81 187 LEU A C 1
ATOM 1513 O O . LEU A 1 187 ? -9.539 -15.094 0.855 1 97.81 187 LEU A O 1
ATOM 1517 N N . VAL A 1 188 ? -10.586 -13.461 1.919 1 95.62 188 VAL A N 1
ATOM 1518 C CA . VAL A 1 188 ? -10.945 -14.273 3.08 1 95.62 188 VAL A CA 1
ATOM 1519 C C . VAL A 1 188 ? -12.414 -14.672 2.996 1 95.62 188 VAL A C 1
ATOM 1521 O O . VAL A 1 188 ? -13.297 -13.812 2.984 1 95.62 188 VAL A O 1
ATOM 1524 N N . HIS A 1 189 ? -12.578 -15.969 2.85 1 90.94 189 HIS A N 1
ATOM 1525 C CA . HIS A 1 189 ? -13.914 -16.547 2.896 1 90.94 189 HIS A CA 1
ATOM 1526 C C . HIS A 1 189 ? -14.297 -16.938 4.32 1 90.94 189 HIS A C 1
ATOM 1528 O O . HIS A 1 189 ? -13.664 -17.812 4.914 1 90.94 189 HIS A O 1
ATOM 1534 N N . SER A 1 190 ? -15.164 -16.125 4.941 1 75.5 190 SER A N 1
ATOM 1535 C CA . SER A 1 190 ? -15.547 -16.484 6.305 1 75.5 190 SER A CA 1
ATOM 1536 C C . SER A 1 190 ? -16.938 -17.109 6.34 1 75.5 190 SER A C 1
ATOM 1538 O O . SER A 1 190 ? -17.719 -16.969 5.398 1 75.5 190 SER A O 1
ATOM 1540 N N . ASP A 1 191 ? -17.094 -17.938 7.336 1 67.75 191 ASP A N 1
ATOM 1541 C CA . ASP A 1 191 ? -18.328 -18.672 7.527 1 67.75 191 ASP A CA 1
ATOM 1542 C C . ASP A 1 191 ? -19.531 -17.734 7.617 1 67.75 191 ASP A C 1
ATOM 1544 O O . ASP A 1 191 ? -20.656 -18.109 7.289 1 67.75 191 ASP A O 1
ATOM 1548 N N . ASN A 1 192 ? -19.234 -16.656 8.148 1 61.62 192 ASN A N 1
ATOM 1549 C CA . ASN A 1 192 ? -20.391 -15.781 8.328 1 61.62 192 ASN A CA 1
ATOM 1550 C C . ASN A 1 192 ? -20.75 -15.055 7.031 1 61.62 192 ASN A C 1
ATOM 1552 O O . ASN A 1 192 ? -21.391 -14.016 7.059 1 61.62 192 ASN A O 1
ATOM 1556 N N . ASN A 1 193 ? -20.328 -15.586 5.969 1 57.97 193 ASN A N 1
ATOM 1557 C CA . ASN A 1 193 ? -20.672 -15.211 4.602 1 57.97 193 ASN A CA 1
ATOM 1558 C C . ASN A 1 193 ? -20.203 -13.797 4.277 1 57.97 193 ASN A C 1
ATOM 1560 O O . ASN A 1 193 ? -20.859 -13.07 3.535 1 57.97 193 ASN A O 1
ATOM 1564 N N . LYS A 1 194 ? -19.453 -13.273 5.008 1 77.06 194 LYS A N 1
ATOM 1565 C CA . LYS A 1 194 ? -18.938 -11.969 4.602 1 77.06 194 LYS A CA 1
ATOM 1566 C C . LYS A 1 194 ? -17.531 -12.094 4.047 1 77.06 194 LYS A C 1
ATOM 1568 O O . LYS A 1 194 ? -16.562 -12.188 4.812 1 77.06 194 LYS A O 1
ATOM 1573 N N . ASP A 1 195 ? -17.484 -12.242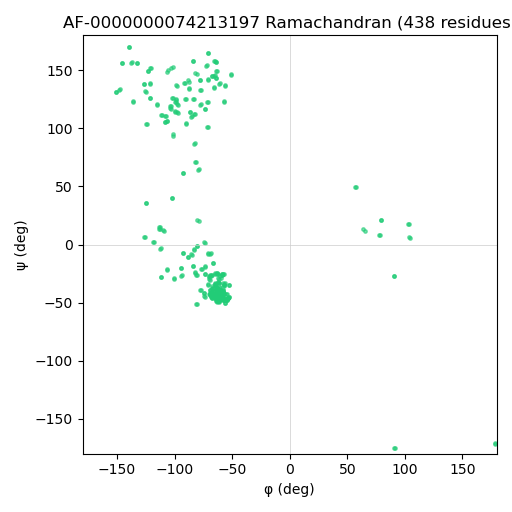 2.691 1 90.19 195 ASP A N 1
ATOM 1574 C CA . ASP A 1 195 ? -16.203 -12.273 2 1 90.19 195 ASP A CA 1
ATOM 1575 C C . ASP A 1 195 ? -15.562 -10.891 1.976 1 90.19 195 ASP A C 1
ATOM 1577 O O . ASP A 1 195 ? -16.234 -9.891 1.694 1 90.19 195 ASP A O 1
ATOM 1581 N N . THR A 1 196 ? -14.414 -10.891 2.508 1 94.06 196 THR A N 1
ATOM 1582 C CA . THR A 1 196 ? -13.656 -9.641 2.471 1 94.06 196 THR A CA 1
ATOM 1583 C C . THR A 1 196 ? -12.273 -9.867 1.872 1 94.06 196 THR A C 1
ATOM 1585 O O . THR A 1 196 ? -11.664 -10.914 2.086 1 94.06 196 THR A O 1
ATOM 1588 N N . TRP A 1 197 ? -11.891 -8.969 1.059 1 96.94 197 TRP A N 1
ATOM 1589 C CA . TRP A 1 197 ? -10.578 -9.117 0.438 1 96.94 197 TRP A CA 1
ATOM 1590 C C . TRP A 1 197 ? -9.68 -7.934 0.769 1 96.94 197 TRP A C 1
ATOM 1592 O O . TRP A 1 197 ? -10.172 -6.863 1.145 1 96.94 197 TRP A O 1
ATOM 1602 N N . VAL A 1 198 ? -8.414 -8.188 0.783 1 97.94 198 VAL A N 1
ATOM 1603 C CA . VAL A 1 198 ? -7.402 -7.164 1.031 1 97.94 198 VAL A CA 1
ATOM 1604 C C . VAL A 1 198 ? -6.453 -7.078 -0.161 1 97.94 198 VAL A C 1
ATOM 1606 O O . VAL A 1 198 ? -6.113 -8.094 -0.767 1 97.94 198 VAL A O 1
ATOM 1609 N N . PHE A 1 199 ? -6.125 -5.867 -0.512 1 98.44 199 PHE A N 1
ATOM 1610 C CA . PHE A 1 199 ? -5.184 -5.602 -1.593 1 98.44 199 PHE A CA 1
ATOM 1611 C C . PHE A 1 199 ? -3.762 -5.492 -1.056 1 98.44 199 PHE A C 1
ATOM 1613 O O . PHE A 1 199 ? -3.535 -4.891 -0.004 1 98.44 199 PHE A O 1
ATOM 1620 N N . GLY A 1 200 ? -2.771 -6.094 -1.804 1 97.75 200 GLY A N 1
ATOM 1621 C CA . GLY A 1 200 ? -1.362 -5.875 -1.52 1 97.75 200 GLY A CA 1
ATOM 1622 C C . GLY A 1 200 ? -0.784 -6.895 -0.555 1 97.75 200 GLY A C 1
ATOM 1623 O O . GLY A 1 200 ? -1.431 -7.895 -0.24 1 97.75 200 GLY A O 1
ATOM 1624 N N . SER A 1 201 ? 0.476 -6.703 -0.176 1 98.25 201 SER A N 1
ATOM 1625 C CA . SER A 1 201 ? 1.188 -7.609 0.721 1 98.25 201 SER A CA 1
ATOM 1626 C C . SER A 1 201 ? 1.504 -6.934 2.051 1 98.25 201 SER A C 1
ATOM 1628 O O . SER A 1 201 ? 2.326 -7.43 2.824 1 98.25 201 SER A O 1
ATOM 1630 N N . ASP A 1 202 ? 0.873 -5.832 2.318 1 97.19 202 ASP A N 1
ATOM 1631 C CA . ASP A 1 202 ? 1.238 -5 3.461 1 97.19 202 ASP A CA 1
ATOM 1632 C C . ASP A 1 202 ? 0.13 -4.992 4.512 1 97.19 202 ASP A C 1
ATOM 1634 O O . ASP A 1 202 ? 0.112 -4.137 5.398 1 97.19 202 ASP A O 1
ATOM 1638 N N . ARG A 1 203 ? -0.853 -5.914 4.402 1 97.5 203 ARG A N 1
ATOM 1639 C CA . ARG A 1 203 ? -2.01 -5.93 5.293 1 97.5 203 ARG A CA 1
ATOM 1640 C C . ARG A 1 203 ? -2.166 -7.289 5.965 1 97.5 203 ARG A C 1
ATOM 1642 O O . ARG A 1 203 ? -3.285 -7.77 6.152 1 97.5 203 ARG A O 1
ATOM 1649 N N . MET A 1 204 ? -1.055 -7.938 6.293 1 96.69 204 MET A N 1
ATOM 1650 C CA . MET A 1 204 ? -1.156 -9.266 6.895 1 96.69 204 MET A CA 1
ATOM 1651 C C . MET A 1 204 ? -1.852 -9.188 8.25 1 96.69 204 MET A C 1
ATOM 1653 O O . MET A 1 204 ? -2.574 -10.117 8.633 1 96.69 204 MET A O 1
ATOM 1657 N N . HIS A 1 205 ? -1.631 -8.109 9 1 95.44 205 HIS A N 1
ATOM 1658 C CA . HIS A 1 205 ? -2.307 -7.941 10.289 1 95.44 205 HIS A CA 1
ATOM 1659 C C . HIS A 1 205 ? -3.818 -7.855 10.102 1 95.44 205 HIS A C 1
ATOM 1661 O O . HIS A 1 205 ? -4.578 -8.352 10.938 1 95.44 205 HIS A O 1
ATOM 1667 N N . ILE A 1 206 ? -4.281 -7.301 8.984 1 96.5 206 ILE A N 1
ATOM 1668 C CA . ILE A 1 206 ? -5.707 -7.195 8.688 1 96.5 206 ILE A CA 1
ATOM 1669 C C . ILE A 1 206 ? -6.254 -8.562 8.289 1 96.5 206 ILE A C 1
ATOM 1671 O O . ILE A 1 206 ? -7.355 -8.945 8.688 1 96.5 206 ILE A O 1
ATOM 1675 N N . VAL A 1 207 ? -5.469 -9.289 7.469 1 95.94 207 VAL A N 1
ATOM 1676 C CA . VAL A 1 207 ? -5.875 -10.641 7.098 1 95.94 207 VAL A CA 1
ATOM 1677 C C . VAL A 1 207 ? -6.102 -11.477 8.359 1 95.94 207 VAL A C 1
ATOM 1679 O O . VAL A 1 207 ? -7.113 -12.172 8.469 1 95.94 207 VAL A O 1
ATOM 1682 N N . GLY A 1 208 ? -5.145 -11.414 9.312 1 94.56 208 GLY A N 1
ATOM 1683 C CA . GLY A 1 208 ? -5.305 -12.125 10.57 1 94.56 208 GLY A CA 1
ATOM 1684 C C . GLY A 1 208 ? -6.562 -11.727 11.32 1 94.56 208 GLY A C 1
ATOM 1685 O O . GLY A 1 208 ? -7.273 -12.594 11.844 1 94.56 208 GLY A O 1
ATOM 1686 N N . ARG A 1 209 ? -6.855 -10.453 11.359 1 92.81 209 ARG A N 1
ATOM 1687 C CA . ARG A 1 209 ? -8.047 -9.953 12.039 1 92.81 209 ARG A CA 1
ATOM 1688 C C . ARG A 1 209 ? -9.312 -10.492 11.391 1 92.81 209 ARG A C 1
ATOM 1690 O O . ARG A 1 209 ? -10.242 -10.906 12.086 1 92.81 209 ARG A O 1
ATOM 1697 N N . LEU A 1 210 ? -9.352 -10.43 10.086 1 93.12 210 LEU A N 1
ATOM 1698 C CA . LEU A 1 210 ? -10.508 -10.922 9.352 1 93.12 210 LEU A CA 1
ATOM 1699 C C . LEU A 1 210 ? -10.742 -12.406 9.625 1 93.12 210 LEU A C 1
ATOM 1701 O O . LEU A 1 210 ? -11.883 -12.867 9.633 1 93.12 210 LEU A O 1
ATOM 1705 N N . LEU A 1 211 ? -9.633 -13.133 9.938 1 92.44 211 LEU A N 1
ATOM 1706 C CA . LEU A 1 211 ? -9.688 -14.562 10.211 1 92.44 211 LEU A CA 1
ATOM 1707 C C . LEU A 1 211 ? -10.039 -14.828 11.672 1 92.44 211 LEU A C 1
ATOM 1709 O O . LEU A 1 211 ? -10.305 -15.969 12.055 1 92.44 211 LEU A O 1
ATOM 1713 N N . GLY A 1 212 ? -10.039 -13.727 12.477 1 90.44 212 GLY A N 1
ATOM 1714 C CA . GLY A 1 212 ? -10.305 -13.867 13.898 1 90.44 212 GLY A CA 1
ATOM 1715 C C . GLY A 1 212 ? -9.102 -14.359 14.688 1 90.44 212 GLY A C 1
ATOM 1716 O O . GLY A 1 212 ? -9.25 -14.922 15.773 1 90.44 212 GLY A O 1
ATOM 1717 N N . GLU A 1 213 ? -7.945 -14.156 14.062 1 91.31 213 GLU A N 1
ATOM 1718 C CA . GLU A 1 213 ? -6.727 -14.602 14.734 1 91.31 213 GLU A CA 1
ATOM 1719 C C . GLU A 1 213 ? -6.324 -13.625 15.836 1 91.31 213 GLU A C 1
ATOM 1721 O O . GLU A 1 213 ? -6.461 -12.406 15.68 1 91.31 213 GLU A O 1
ATOM 1726 N N . LYS A 1 214 ? -5.848 -14.188 16.938 1 87.88 214 LYS A N 1
ATOM 1727 C CA . LYS A 1 214 ? -5.434 -13.359 18.062 1 87.88 214 LYS A CA 1
ATOM 1728 C C . LYS A 1 214 ? -3.938 -13.062 18 1 87.88 214 LYS A C 1
ATOM 1730 O O . LYS A 1 214 ? -3.488 -12.023 18.5 1 87.88 214 LYS A O 1
ATOM 1735 N N . GLU A 1 215 ? -3.193 -13.953 17.359 1 89.19 215 GLU A N 1
ATOM 1736 C CA . GLU A 1 215 ? -1.746 -13.789 17.25 1 89.19 215 GLU A CA 1
ATOM 1737 C C . GLU A 1 215 ? -1.366 -12.953 16.031 1 89.19 215 GLU A C 1
ATOM 1739 O O . GLU A 1 215 ? -1.994 -13.07 14.984 1 89.19 215 GLU A O 1
ATOM 1744 N N . PRO A 1 216 ? -0.4 -12.102 16.188 1 90.5 216 PRO A N 1
ATOM 1745 C CA . PRO A 1 216 ? 0.075 -11.336 15.039 1 90.5 216 PRO A CA 1
ATOM 1746 C C . PRO A 1 216 ? 0.696 -12.227 13.961 1 90.5 216 PRO A C 1
ATOM 1748 O O . PRO A 1 216 ? 1.099 -13.352 14.242 1 90.5 216 PRO A O 1
ATOM 1751 N N . PRO A 1 217 ? 0.702 -11.719 12.758 1 94.5 217 PRO A N 1
ATOM 1752 C CA . PRO A 1 217 ? 1.331 -12.516 11.703 1 94.5 217 PRO A CA 1
ATOM 1753 C C . PRO A 1 217 ? 2.826 -12.727 11.93 1 94.5 217 PRO A C 1
ATOM 1755 O O . PRO A 1 217 ? 3.49 -11.867 12.516 1 94.5 217 PRO A O 1
ATOM 1758 N N . ILE A 1 218 ? 3.287 -13.812 11.469 1 94.94 218 ILE A N 1
ATOM 1759 C CA . ILE A 1 218 ? 4.723 -14.07 11.414 1 94.94 218 ILE A CA 1
ATOM 1760 C C . ILE A 1 218 ? 5.316 -13.43 10.164 1 94.94 218 ILE A C 1
ATOM 1762 O O . ILE A 1 218 ? 5.039 -13.859 9.047 1 94.94 218 ILE A O 1
ATOM 1766 N N . LEU A 1 219 ? 6.141 -12.414 10.359 1 93.12 219 LEU A N 1
ATOM 1767 C CA . LEU A 1 219 ? 6.715 -11.695 9.227 1 93.12 219 LEU A CA 1
ATOM 1768 C C . LEU A 1 219 ? 8.148 -12.148 8.961 1 93.12 219 LEU A C 1
ATOM 1770 O O . LEU A 1 219 ? 8.641 -12.031 7.836 1 93.12 219 LEU A O 1
ATOM 1774 N N . LEU A 1 220 ? 8.812 -12.57 10.008 1 92.19 220 LEU A N 1
ATOM 1775 C CA . LEU A 1 220 ? 10.195 -13.031 9.914 1 92.19 220 LEU A CA 1
ATOM 1776 C C . LEU A 1 220 ? 10.266 -14.547 10.047 1 92.19 220 LEU A C 1
ATOM 1778 O O . LEU A 1 220 ? 9.461 -15.156 10.758 1 92.19 220 LEU A O 1
ATOM 1782 N N . PRO A 1 221 ? 11.203 -15.125 9.406 1 90.62 221 PRO A N 1
ATOM 1783 C CA . PRO A 1 221 ? 11.305 -16.578 9.531 1 90.62 221 PRO A CA 1
ATOM 1784 C C . PRO A 1 221 ? 11.695 -17.031 10.938 1 90.62 221 PRO A C 1
ATOM 1786 O O . PRO A 1 221 ? 12.367 -16.297 11.664 1 90.62 221 PRO A O 1
ATOM 1789 N N . MET B 1 1 ? 21.953 13 14.938 1 68.19 1 MET B N 1
ATOM 1790 C CA . MET B 1 1 ? 20.531 13.242 15.172 1 68.19 1 MET B CA 1
ATOM 1791 C C . MET B 1 1 ? 19.703 12.711 14.016 1 68.19 1 MET B C 1
ATOM 1793 O O . MET B 1 1 ? 20.031 12.914 12.852 1 68.19 1 MET B O 1
ATOM 1797 N N . THR B 1 2 ? 18.688 11.844 14.352 1 81.12 2 THR B N 1
ATOM 1798 C CA . THR B 1 2 ? 17.859 11.266 13.297 1 81.12 2 THR B CA 1
ATOM 1799 C C . THR B 1 2 ? 16.5 11.953 13.234 1 81.12 2 THR B C 1
ATOM 1801 O O . THR B 1 2 ? 15.773 11.984 14.234 1 81.12 2 THR B O 1
ATOM 1804 N N . ILE B 1 3 ? 16.281 12.594 12.102 1 88.94 3 ILE B N 1
ATOM 1805 C CA . ILE B 1 3 ? 15.031 13.32 11.891 1 88.94 3 ILE B CA 1
ATOM 1806 C C . ILE B 1 3 ? 14.102 12.508 10.992 1 88.94 3 ILE B C 1
ATOM 1808 O O . ILE B 1 3 ? 14.516 11.992 9.953 1 88.94 3 ILE B O 1
ATOM 1812 N N . VAL B 1 4 ? 12.953 12.312 11.492 1 95.81 4 VAL B N 1
ATOM 1813 C CA . VAL B 1 4 ? 11.867 11.805 10.656 1 95.81 4 VAL B CA 1
ATOM 1814 C C . VAL B 1 4 ? 11 12.953 10.164 1 95.81 4 VAL B C 1
ATOM 1816 O O . VAL B 1 4 ? 10.422 13.695 10.961 1 95.81 4 VAL B O 1
ATOM 1819 N N . GLU B 1 5 ? 11.023 13.188 8.906 1 97.5 5 GLU B N 1
ATOM 1820 C CA . GLU B 1 5 ? 10.188 14.211 8.289 1 97.5 5 GLU B CA 1
ATOM 1821 C C . GLU B 1 5 ? 8.93 13.602 7.668 1 97.5 5 GLU B C 1
ATOM 1823 O O . GLU B 1 5 ? 9.023 12.648 6.895 1 97.5 5 GLU B O 1
ATOM 1828 N N . PHE B 1 6 ? 7.855 14.125 8.102 1 98.62 6 PHE B N 1
ATOM 1829 C CA . PHE B 1 6 ? 6.555 13.625 7.672 1 98.62 6 PHE B CA 1
ATOM 1830 C C . PHE B 1 6 ? 5.879 14.617 6.73 1 98.62 6 PHE B C 1
ATOM 1832 O O . PHE B 1 6 ? 5.391 15.664 7.164 1 98.62 6 PHE B O 1
ATOM 1839 N N . PHE B 1 7 ? 5.832 14.336 5.398 1 98.94 7 PHE B N 1
ATOM 1840 C CA . PHE B 1 7 ? 5.094 15.117 4.418 1 98.94 7 PHE B CA 1
ATOM 1841 C C . PHE B 1 7 ? 3.629 14.695 4.375 1 98.94 7 PHE B C 1
ATOM 1843 O O . PHE B 1 7 ? 3.322 13.531 4.125 1 98.94 7 PHE B O 1
ATOM 1850 N N . PHE B 1 8 ? 2.717 15.688 4.559 1 98.94 8 PHE B N 1
ATOM 1851 C CA . PHE B 1 8 ? 1.312 15.328 4.695 1 98.94 8 PHE B CA 1
ATOM 1852 C C . PHE B 1 8 ? 0.413 16.391 4.078 1 98.94 8 PHE B C 1
ATOM 1854 O O . PHE B 1 8 ? 0.85 17.516 3.84 1 98.94 8 PHE B O 1
ATOM 1861 N N . ASP B 1 9 ? -0.717 16.047 3.709 1 98.81 9 ASP B N 1
ATOM 1862 C CA . ASP B 1 9 ? -1.866 16.875 3.354 1 98.81 9 ASP B CA 1
ATOM 1863 C C . ASP B 1 9 ? -3.094 16.484 4.176 1 98.81 9 ASP B C 1
ATOM 1865 O O . ASP B 1 9 ? -3.424 15.305 4.297 1 98.81 9 ASP B O 1
ATOM 1869 N N . ILE B 1 10 ? -3.758 17.469 4.742 1 98.44 10 ILE B N 1
ATOM 1870 C CA . ILE B 1 10 ? -4.918 17.219 5.586 1 98.44 10 ILE B CA 1
ATOM 1871 C C . ILE B 1 10 ? -5.984 16.469 4.793 1 98.44 10 ILE B C 1
ATOM 1873 O O . ILE B 1 10 ? -6.715 15.641 5.348 1 98.44 10 ILE B O 1
ATOM 1877 N N . ARG B 1 11 ? -6.004 16.594 3.49 1 95.75 11 ARG B N 1
ATOM 1878 C CA . ARG B 1 11 ? -7.02 15.961 2.652 1 95.75 11 ARG B CA 1
ATOM 1879 C C . ARG B 1 11 ? -6.777 14.461 2.545 1 95.75 11 ARG B C 1
ATOM 1881 O O . ARG B 1 11 ? -7.684 13.711 2.189 1 95.75 11 ARG B O 1
ATOM 1888 N N . SER B 1 12 ? -5.625 14.016 2.824 1 97.31 12 SER B N 1
ATOM 1889 C CA . SER B 1 12 ? -5.254 12.617 2.65 1 97.31 12 SER B CA 1
ATOM 1890 C C . SER B 1 12 ? -5.621 11.789 3.879 1 97.31 12 SER B C 1
ATOM 1892 O O . SER B 1 12 ? -5.031 11.961 4.945 1 97.31 12 SER B O 1
ATOM 1894 N N . PRO B 1 13 ? -6.539 10.875 3.744 1 97.88 13 PRO B N 1
ATOM 1895 C CA . PRO B 1 13 ? -6.906 10.078 4.914 1 97.88 13 PRO B CA 1
ATOM 1896 C C . PRO B 1 13 ? -5.758 9.195 5.406 1 97.88 13 PRO B C 1
ATOM 1898 O O . PRO B 1 13 ? -5.625 8.961 6.609 1 97.88 13 PRO B O 1
ATOM 1901 N N . PHE B 1 14 ? -4.941 8.703 4.539 1 98.38 14 PHE B N 1
ATOM 1902 C CA . PHE B 1 14 ? -3.832 7.863 4.969 1 98.38 14 PHE B CA 1
ATOM 1903 C C . PHE B 1 14 ? -2.746 8.703 5.637 1 98.38 14 PHE B C 1
ATOM 1905 O O . PHE B 1 14 ? -1.971 8.188 6.445 1 98.38 14 PHE B O 1
ATOM 1912 N N . SER B 1 15 ? -2.684 9.992 5.285 1 98.75 15 SER B N 1
ATOM 1913 C CA . SER B 1 15 ? -1.838 10.875 6.078 1 98.75 15 SER B CA 1
ATOM 1914 C C . SER B 1 15 ? -2.316 10.945 7.523 1 98.75 15 SER B C 1
ATOM 1916 O O . SER B 1 15 ? -1.505 10.969 8.453 1 98.75 15 SER B O 1
ATOM 1918 N N . ARG B 1 16 ? -3.619 10.969 7.73 1 98.75 16 ARG B N 1
ATOM 1919 C CA . ARG B 1 16 ? -4.164 10.953 9.086 1 98.75 16 ARG B CA 1
ATOM 1920 C C . ARG B 1 16 ? -3.754 9.688 9.82 1 98.75 16 ARG B C 1
ATOM 1922 O O . ARG B 1 16 ? -3.342 9.742 10.984 1 98.75 16 ARG B O 1
ATOM 1929 N N . VAL B 1 17 ? -3.846 8.555 9.133 1 98.75 17 VAL B N 1
ATOM 1930 C CA . VAL B 1 17 ? -3.471 7.273 9.734 1 98.75 17 VAL B CA 1
ATOM 1931 C C . VAL B 1 17 ? -1.993 7.297 10.117 1 98.75 17 VAL B C 1
ATOM 1933 O O . VAL B 1 17 ? -1.631 6.938 11.242 1 98.75 17 VAL B O 1
ATOM 1936 N N . GLN B 1 18 ? -1.187 7.719 9.18 1 98.75 18 GLN B N 1
ATOM 1937 C CA . GLN B 1 18 ? 0.254 7.734 9.414 1 98.75 18 GLN B CA 1
ATOM 1938 C C . GLN B 1 18 ? 0.616 8.688 10.547 1 98.75 18 GLN B C 1
ATOM 1940 O O . GLN B 1 18 ? 1.545 8.422 11.312 1 98.75 18 GLN B O 1
ATOM 1945 N N . HIS B 1 19 ? -0.039 9.828 10.609 1 98.69 19 HIS B N 1
ATOM 1946 C CA . HIS B 1 19 ? 0.181 10.766 11.703 1 98.69 19 HIS B CA 1
ATOM 1947 C C . HIS B 1 19 ? -0.012 10.094 13.055 1 98.69 19 HIS B C 1
ATOM 1949 O O . HIS B 1 19 ? 0.815 10.25 13.953 1 98.69 19 HIS B O 1
ATOM 1955 N N . GLU B 1 20 ? -1.091 9.367 13.188 1 98.12 20 GLU B N 1
ATOM 1956 C CA . GLU B 1 20 ? -1.371 8.648 14.43 1 98.12 20 GLU B CA 1
ATOM 1957 C C . GLU B 1 20 ? -0.272 7.637 14.742 1 98.12 20 GLU B C 1
ATOM 1959 O O . GLU B 1 20 ? 0.198 7.555 15.875 1 98.12 20 GLU B O 1
ATOM 1964 N N . LEU B 1 21 ? 0.137 6.895 13.766 1 98 21 LEU B N 1
ATOM 1965 C CA . LEU B 1 21 ? 1.138 5.852 13.969 1 98 21 LEU B CA 1
ATOM 1966 C C . LEU B 1 21 ? 2.482 6.461 14.359 1 98 21 LEU B C 1
ATOM 1968 O O . LEU B 1 21 ? 3.18 5.93 15.227 1 98 21 LEU B O 1
ATOM 1972 N N . LEU B 1 22 ? 2.846 7.535 13.672 1 97.69 22 LEU B N 1
ATOM 1973 C CA . LEU B 1 22 ? 4.098 8.203 14.008 1 97.69 22 LEU B CA 1
ATOM 1974 C C . LEU B 1 22 ? 4.051 8.766 15.422 1 97.69 22 LEU B C 1
ATOM 1976 O O . LEU B 1 22 ? 5.035 8.688 16.156 1 97.69 22 LEU B O 1
ATOM 1980 N N . GLN B 1 23 ? 2.918 9.312 15.812 1 96.38 23 GLN B N 1
ATOM 1981 C CA . GLN B 1 23 ? 2.766 9.852 17.156 1 96.38 23 GLN B CA 1
ATOM 1982 C C . GLN B 1 23 ? 2.963 8.766 18.219 1 96.38 23 GLN B C 1
ATOM 1984 O O . GLN B 1 23 ? 3.568 9.008 19.25 1 96.38 23 GLN B O 1
ATOM 1989 N N . ARG B 1 24 ? 2.459 7.613 17.938 1 96.06 24 ARG B N 1
ATOM 1990 C CA . ARG B 1 24 ? 2.572 6.508 18.891 1 96.06 24 ARG B CA 1
ATOM 1991 C C . ARG B 1 24 ? 4.031 6.125 19.109 1 96.06 24 ARG B C 1
ATOM 1993 O O . ARG B 1 24 ? 4.367 5.523 20.125 1 96.06 24 ARG B O 1
ATOM 2000 N N . GLN B 1 25 ? 4.891 6.438 18.062 1 96.25 25 GLN B N 1
ATOM 2001 C CA . GLN B 1 25 ? 6.285 6.02 18.188 1 96.25 25 GLN B CA 1
ATOM 2002 C C . GLN B 1 25 ? 7.094 7.027 18.984 1 96.25 25 GLN B C 1
ATOM 2004 O O . GLN B 1 25 ? 8.219 6.742 19.391 1 96.25 25 GLN B O 1
ATOM 2009 N N . LEU B 1 26 ? 6.551 8.258 19.094 1 93 26 LEU B N 1
ATOM 2010 C CA . LEU B 1 26 ? 7.273 9.273 19.844 1 93 26 LEU B CA 1
ATOM 2011 C C . LEU B 1 26 ? 7.551 8.805 21.281 1 93 26 LEU B C 1
ATOM 2013 O O . LEU B 1 26 ? 6.625 8.422 22 1 93 26 LEU B O 1
ATOM 2017 N N . GLY B 1 27 ? 8.75 8.781 21.719 1 88.75 27 GLY B N 1
ATOM 2018 C CA . GLY B 1 27 ? 9.141 8.305 23.031 1 88.75 27 GLY B CA 1
ATOM 2019 C C . GLY B 1 27 ? 9.469 6.824 23.062 1 88.75 27 GLY B C 1
ATOM 2020 O O . GLY B 1 27 ? 10.219 6.363 23.922 1 88.75 27 GLY B O 1
ATOM 2021 N N . HIS B 1 28 ? 8.852 6.117 22.141 1 92.62 28 HIS B N 1
ATOM 2022 C CA . HIS B 1 28 ? 9.117 4.684 22.031 1 92.62 28 HIS B CA 1
ATOM 2023 C C . HIS B 1 28 ? 10.398 4.41 21.266 1 92.62 28 HIS B C 1
ATOM 2025 O O . HIS B 1 28 ? 11.25 3.635 21.703 1 92.62 28 HIS B O 1
ATOM 2031 N N . TRP B 1 29 ? 10.453 5.074 20.047 1 92.56 29 TRP B N 1
ATOM 2032 C CA . TRP B 1 29 ? 11.656 4.957 19.234 1 92.56 29 TRP B CA 1
ATOM 2033 C C . TRP B 1 29 ? 12.703 5.988 19.656 1 92.56 29 TRP B C 1
ATOM 2035 O O . TRP B 1 29 ? 12.562 7.18 19.375 1 92.56 29 TRP B O 1
ATOM 2045 N N . LYS B 1 30 ? 13.75 5.516 20.25 1 89.94 30 LYS B N 1
ATOM 2046 C CA . LYS B 1 30 ? 14.773 6.406 20.797 1 89.94 30 LYS B CA 1
ATOM 2047 C C . LYS B 1 30 ? 15.555 7.094 19.688 1 89.94 30 LYS B C 1
ATOM 2049 O O . LYS B 1 30 ? 16.047 8.211 19.859 1 89.94 30 LYS B O 1
ATOM 2054 N N . SER B 1 31 ? 15.609 6.422 18.594 1 88.62 31 SER B N 1
ATOM 2055 C CA . SER B 1 31 ? 16.375 6.949 17.469 1 88.62 31 SER B CA 1
ATOM 2056 C C . SER B 1 31 ? 15.625 8.07 16.766 1 88.62 31 SER B C 1
ATOM 2058 O O . SER B 1 31 ? 16.219 8.836 16 1 88.62 31 SER B O 1
ATOM 2060 N N . MET B 1 32 ? 14.352 8.117 16.938 1 89.44 32 MET B N 1
ATOM 2061 C CA . MET B 1 32 ? 13.547 9.195 16.375 1 89.44 32 MET B CA 1
ATOM 2062 C C . MET B 1 32 ? 13.594 10.43 17.266 1 89.44 32 MET B C 1
ATOM 2064 O O . MET B 1 32 ? 12.664 10.688 18.031 1 89.44 32 MET B O 1
ATOM 2068 N N . THR B 1 33 ? 14.594 11.242 17.031 1 88.75 33 THR B N 1
ATOM 2069 C CA . THR B 1 33 ? 14.875 12.352 17.938 1 88.75 33 THR B CA 1
ATOM 2070 C C . THR B 1 33 ? 13.977 13.539 17.625 1 88.75 33 THR B C 1
ATOM 2072 O O . THR B 1 33 ? 13.773 14.414 18.469 1 88.75 33 THR B O 1
ATOM 2075 N N . GLN B 1 34 ? 13.523 13.578 16.406 1 91.5 34 GLN B N 1
ATOM 2076 C CA . GLN B 1 34 ? 12.641 14.664 15.992 1 91.5 34 GLN B CA 1
ATOM 2077 C C . GLN B 1 34 ? 11.648 14.188 14.938 1 91.5 34 GLN B C 1
ATOM 2079 O O . GLN B 1 34 ? 12.016 13.438 14.023 1 91.5 34 GLN B O 1
ATOM 2084 N N . LEU B 1 35 ? 10.453 14.523 15.125 1 95.94 35 LEU B N 1
ATOM 2085 C CA . LEU B 1 35 ? 9.414 14.375 14.117 1 95.94 35 LEU B CA 1
ATOM 2086 C C . LEU B 1 35 ? 9.031 15.727 13.516 1 95.94 35 LEU B C 1
ATOM 2088 O O . LEU B 1 35 ? 8.398 16.547 14.188 1 95.94 35 LEU B O 1
ATOM 2092 N N . ARG B 1 36 ? 9.445 15.953 12.336 1 95.81 36 ARG B N 1
ATOM 2093 C CA . ARG B 1 36 ? 9.148 17.203 11.641 1 95.81 36 ARG B CA 1
ATOM 2094 C C . ARG B 1 36 ? 7.953 17.031 10.711 1 95.81 36 ARG B C 1
ATOM 2096 O O . ARG B 1 36 ? 7.965 16.188 9.812 1 95.81 36 ARG B O 1
ATOM 2103 N N . MET B 1 37 ? 6.965 17.828 10.969 1 97.94 37 MET B N 1
ATOM 2104 C CA . MET B 1 37 ? 5.773 17.812 10.125 1 97.94 37 MET B CA 1
ATOM 2105 C C . MET B 1 37 ? 5.906 18.797 8.977 1 97.94 37 MET B C 1
ATOM 2107 O O . MET B 1 37 ? 6.141 19.984 9.203 1 97.94 37 MET B O 1
ATOM 2111 N N . THR B 1 38 ? 5.746 18.375 7.766 1 98.75 38 THR B N 1
ATOM 2112 C CA . THR B 1 38 ? 5.922 19.25 6.605 1 98.75 38 THR B CA 1
ATOM 2113 C C . THR B 1 38 ? 4.668 19.25 5.734 1 98.75 38 THR B C 1
ATOM 2115 O O . THR B 1 38 ? 4.453 18.328 4.945 1 98.75 38 THR B O 1
ATOM 2118 N N . PRO B 1 39 ? 3.861 20.328 5.82 1 98.88 39 PRO B N 1
ATOM 2119 C CA . PRO B 1 39 ? 2.658 20.391 4.988 1 98.88 39 PRO B CA 1
ATOM 2120 C C . PRO B 1 39 ? 2.979 20.469 3.496 1 98.88 39 PRO B C 1
ATOM 2122 O O . PRO B 1 39 ? 3.885 21.203 3.092 1 98.88 39 PRO B O 1
ATOM 2125 N N . VAL B 1 40 ? 2.316 19.734 2.691 1 98.94 40 VAL B N 1
ATOM 2126 C CA . VAL B 1 40 ? 2.387 19.75 1.233 1 98.94 40 VAL B CA 1
ATOM 2127 C C . VAL B 1 40 ? 0.988 19.594 0.645 1 98.94 40 VAL B C 1
ATOM 2129 O O . VAL B 1 40 ? 0.015 19.406 1.381 1 98.94 40 VAL B O 1
ATOM 2132 N N . LEU B 1 41 ? 0.917 19.797 -0.649 1 98.69 41 LEU B N 1
ATOM 2133 C CA . LEU B 1 41 ? -0.319 19.547 -1.382 1 98.69 41 LEU B CA 1
ATOM 2134 C C . LEU B 1 41 ? -0.228 18.25 -2.172 1 98.69 41 LEU B C 1
ATOM 2136 O O . LEU B 1 41 ? 0.586 18.125 -3.09 1 98.69 41 LEU B O 1
ATOM 2140 N N . ILE B 1 42 ? -1.118 17.297 -1.869 1 98.44 42 ILE B N 1
ATOM 2141 C CA . ILE B 1 42 ? -1.046 15.984 -2.502 1 98.44 42 ILE B CA 1
ATOM 2142 C C . ILE B 1 42 ? -1.23 16.125 -4.012 1 98.44 42 ILE B C 1
ATOM 2144 O O . ILE B 1 42 ? -0.627 15.383 -4.793 1 98.44 42 ILE B O 1
ATOM 2148 N N . ARG B 1 43 ? -2.025 17.078 -4.465 1 97.31 43 ARG B N 1
ATOM 2149 C CA . ARG B 1 43 ? -2.238 17.312 -5.891 1 97.31 43 ARG B CA 1
ATOM 2150 C C . ARG B 1 43 ? -0.92 17.578 -6.605 1 97.31 43 ARG B C 1
ATOM 2152 O O . ARG B 1 43 ? -0.741 17.188 -7.762 1 97.31 43 ARG B O 1
ATOM 2159 N N . LYS B 1 44 ? -0.017 18.266 -5.914 1 98.25 44 LYS B N 1
ATOM 2160 C CA . LYS B 1 44 ? 1.275 18.594 -6.512 1 98.25 44 LYS B CA 1
ATOM 2161 C C . LYS B 1 44 ? 2.125 17.328 -6.695 1 98.25 44 LYS B C 1
ATOM 2163 O O . LYS B 1 44 ? 2.939 17.266 -7.617 1 98.25 44 LYS B O 1
ATOM 2168 N N . MET B 1 45 ? 1.955 16.312 -5.809 1 98.56 45 MET B N 1
ATOM 2169 C CA . MET B 1 45 ? 2.635 15.023 -5.98 1 98.56 45 MET B CA 1
ATOM 2170 C C . MET B 1 45 ? 2.082 14.273 -7.184 1 98.56 45 MET B C 1
ATOM 2172 O O . MET B 1 45 ? 2.842 13.68 -7.957 1 98.56 45 MET B O 1
ATOM 2176 N N . PHE B 1 46 ? 0.74 14.312 -7.281 1 97.75 46 PHE B N 1
ATOM 2177 C CA . PHE B 1 46 ? 0.114 13.688 -8.438 1 97.75 46 PHE B CA 1
ATOM 2178 C C . PHE B 1 46 ? 0.588 14.344 -9.734 1 97.75 46 PHE B C 1
ATOM 2180 O O . PHE B 1 46 ? 0.97 13.648 -10.68 1 97.75 46 PHE B O 1
ATOM 2187 N N . GLU B 1 47 ? 0.597 15.648 -9.75 1 97.69 47 GLU B N 1
ATOM 2188 C CA . GLU B 1 47 ? 1.012 16.406 -10.93 1 97.69 47 GLU B CA 1
ATOM 2189 C C . GLU B 1 47 ? 2.463 16.109 -11.289 1 97.69 47 GLU B C 1
ATOM 2191 O O . GLU B 1 47 ? 2.775 15.852 -12.453 1 97.69 47 GLU B O 1
ATOM 2196 N N . ALA B 1 48 ? 3.318 16.172 -10.336 1 98.06 48 ALA B N 1
ATOM 2197 C CA . ALA B 1 48 ? 4.75 16.016 -10.57 1 98.06 48 ALA B CA 1
ATOM 2198 C C . ALA B 1 48 ? 5.07 14.602 -11.062 1 98.06 48 ALA B C 1
ATOM 2200 O O . ALA B 1 48 ? 5.969 14.414 -11.883 1 98.06 48 ALA B O 1
ATOM 2201 N N . SER B 1 49 ? 4.367 13.602 -10.609 1 97.75 49 SER B N 1
ATOM 2202 C CA . SER B 1 49 ? 4.68 12.203 -10.906 1 97.75 49 SER B CA 1
ATOM 2203 C C . SER B 1 49 ? 3.883 11.703 -12.109 1 97.75 49 SER B C 1
ATOM 2205 O O . SER B 1 49 ? 4.195 10.648 -12.664 1 97.75 49 SER B O 1
ATOM 2207 N N . GLY B 1 50 ? 2.775 12.391 -12.43 1 96.81 50 GLY B N 1
ATOM 2208 C CA . GLY B 1 50 ? 1.86 11.898 -13.453 1 96.81 50 GLY B CA 1
ATOM 2209 C C . GLY B 1 50 ? 0.955 10.789 -12.961 1 96.81 50 GLY B C 1
ATOM 2210 O O . GLY B 1 50 ? 0.247 10.164 -13.75 1 96.81 50 GLY B O 1
ATOM 2211 N N . ASN B 1 51 ? 1.005 10.555 -11.617 1 96.5 51 ASN B N 1
ATOM 2212 C CA . ASN B 1 51 ? 0.123 9.555 -11.031 1 96.5 51 ASN B CA 1
ATOM 2213 C C . ASN B 1 51 ? -1.3 10.078 -10.867 1 96.5 51 ASN B C 1
ATOM 2215 O O . ASN B 1 51 ? -1.521 11.086 -10.195 1 96.5 51 ASN B O 1
ATOM 2219 N N . PRO B 1 52 ? -2.246 9.391 -11.523 1 93.56 52 PRO B N 1
ATOM 2220 C CA . PRO B 1 52 ? -3.609 9.867 -11.289 1 93.56 52 PRO B CA 1
ATOM 2221 C C . PRO B 1 52 ? -4.062 9.672 -9.844 1 93.56 52 PRO B C 1
ATOM 2223 O O . PRO B 1 52 ? -3.709 8.672 -9.211 1 93.56 52 PRO B O 1
ATOM 2226 N N . SER B 1 53 ? -4.855 10.617 -9.375 1 91.5 53 SER B N 1
ATOM 2227 C CA . SER B 1 53 ? -5.434 10.508 -8.039 1 91.5 53 SER B CA 1
ATOM 2228 C C . SER B 1 53 ? -6.312 9.266 -7.914 1 91.5 53 SER B C 1
ATOM 2230 O O . SER B 1 53 ? -7.07 8.945 -8.828 1 91.5 53 SER B O 1
ATOM 2232 N N . PRO B 1 54 ? -6.223 8.586 -6.789 1 90.44 54 PRO B N 1
ATOM 2233 C CA . PRO B 1 54 ? -7.145 7.469 -6.547 1 90.44 54 PRO B CA 1
ATOM 2234 C C . PRO B 1 54 ? -8.609 7.898 -6.598 1 90.44 54 PRO B C 1
ATOM 2236 O O . PRO B 1 54 ? -9.484 7.082 -6.898 1 90.44 54 PRO B O 1
ATOM 2239 N N . ALA B 1 55 ? -8.883 9.141 -6.332 1 86.94 55 ALA B N 1
ATOM 2240 C CA . ALA B 1 55 ? -10.25 9.648 -6.309 1 86.94 55 ALA B CA 1
ATOM 2241 C C . ALA B 1 55 ? -10.875 9.609 -7.699 1 86.94 55 ALA B C 1
ATOM 2243 O O . ALA B 1 55 ? -12.094 9.695 -7.844 1 86.94 55 ALA B O 1
ATOM 2244 N N . LEU B 1 56 ? -9.977 9.453 -8.703 1 89.81 56 LEU B N 1
ATOM 2245 C CA . LEU B 1 56 ? -10.453 9.453 -10.078 1 89.81 56 LEU B CA 1
ATOM 2246 C C . LEU B 1 56 ? -10.734 8.039 -10.555 1 89.81 56 LEU B C 1
ATOM 2248 O O . LEU B 1 56 ? -11.258 7.84 -11.656 1 89.81 56 LEU B O 1
ATOM 2252 N N . ASN B 1 57 ? -10.414 7.023 -9.836 1 94.12 57 ASN B N 1
ATOM 2253 C CA . ASN B 1 57 ? -10.656 5.621 -10.156 1 94.12 57 ASN B CA 1
ATOM 2254 C C . ASN B 1 57 ? -11.695 5.008 -9.219 1 94.12 57 ASN B C 1
ATOM 2256 O O . ASN B 1 57 ? -11.422 4.805 -8.031 1 94.12 57 ASN B O 1
ATOM 2260 N N . PRO B 1 58 ? -12.875 4.688 -9.789 1 94.5 58 PRO B N 1
ATOM 2261 C CA . PRO B 1 58 ? -13.953 4.203 -8.93 1 94.5 58 PRO B CA 1
ATOM 2262 C C . PRO B 1 58 ? -13.555 2.959 -8.133 1 94.5 58 PRO B C 1
ATOM 2264 O O . PRO B 1 58 ? -13.922 2.832 -6.961 1 94.5 58 PRO B O 1
ATOM 2267 N N . ALA B 1 59 ? -12.867 2.035 -8.727 1 96.06 59 ALA B N 1
ATOM 2268 C CA . ALA B 1 59 ? -12.445 0.827 -8.023 1 96.06 59 ALA B CA 1
ATOM 2269 C C . ALA B 1 59 ? -11.539 1.169 -6.848 1 96.06 59 ALA B C 1
ATOM 2271 O O . ALA B 1 59 ? -11.703 0.633 -5.75 1 96.06 59 ALA B O 1
ATOM 2272 N N . LYS B 1 60 ? -10.578 2.062 -7.055 1 96.31 60 LYS B N 1
ATOM 2273 C CA . LYS B 1 60 ? -9.641 2.438 -6 1 96.31 60 LYS B CA 1
ATOM 2274 C C . LYS B 1 60 ? -10.344 3.221 -4.895 1 96.31 60 LYS B C 1
ATOM 2276 O O . LYS B 1 60 ? -10.031 3.055 -3.713 1 96.31 60 LYS B O 1
ATOM 2281 N N . LEU B 1 61 ? -11.227 4.117 -5.27 1 94.06 61 LEU B N 1
ATOM 2282 C CA . LEU B 1 61 ? -11.969 4.895 -4.285 1 94.06 61 LEU B CA 1
ATOM 2283 C C . LEU B 1 61 ? -12.805 3.982 -3.389 1 94.06 61 LEU B C 1
ATOM 2285 O O . LEU B 1 61 ? -12.844 4.172 -2.172 1 94.06 61 LEU B O 1
ATOM 2289 N N . THR B 1 62 ? -13.508 3.025 -4.047 1 95.06 62 THR B N 1
ATOM 2290 C CA . THR B 1 62 ? -14.305 2.062 -3.293 1 95.06 62 THR B CA 1
ATOM 2291 C C . THR B 1 62 ? -13.43 1.273 -2.326 1 95.06 62 THR B C 1
ATOM 2293 O O . THR B 1 62 ? -13.781 1.106 -1.156 1 95.06 62 THR B O 1
ATOM 2296 N N . TYR B 1 63 ? -12.305 0.853 -2.762 1 96.94 63 TYR B N 1
ATOM 2297 C CA . TYR B 1 63 ? -11.414 0.077 -1.904 1 96.94 63 TYR B CA 1
ATOM 2298 C C . TYR B 1 63 ? -10.836 0.942 -0.79 1 96.94 63 TYR B C 1
ATOM 2300 O O . TYR B 1 63 ? -10.656 0.474 0.336 1 96.94 63 TYR B O 1
ATOM 2308 N N . LEU B 1 64 ? -10.5 2.193 -1.153 1 96.56 64 LEU B N 1
ATOM 2309 C CA . LEU B 1 64 ? -9.938 3.121 -0.179 1 96.56 64 LEU B CA 1
ATOM 2310 C C . LEU B 1 64 ? -10.828 3.221 1.055 1 96.56 64 LEU B C 1
ATOM 2312 O O . LEU B 1 64 ? -10.336 3.152 2.186 1 96.56 64 LEU B O 1
ATOM 2316 N N . SER B 1 65 ? -12.07 3.342 0.859 1 95.81 65 SER B N 1
ATOM 2317 C CA . SER B 1 65 ? -13.016 3.455 1.964 1 95.81 65 SER B CA 1
ATOM 2318 C C . SER B 1 65 ? -13.016 2.195 2.824 1 95.81 65 SER B C 1
ATOM 2320 O O . SER B 1 65 ? -12.984 2.277 4.055 1 95.81 65 SER B O 1
ATOM 2322 N N . ARG B 1 66 ? -13.016 1.061 2.207 1 95.62 66 ARG B N 1
ATOM 2323 C CA . ARG B 1 66 ? -13.016 -0.207 2.93 1 95.62 66 ARG B CA 1
ATOM 2324 C C . ARG B 1 66 ? -11.695 -0.41 3.668 1 95.62 66 ARG B C 1
ATOM 2326 O O . ARG B 1 66 ? -11.68 -0.844 4.82 1 95.62 66 ARG B O 1
ATOM 2333 N N . ASP B 1 67 ? -10.656 -0.144 2.951 1 97.31 67 ASP B N 1
ATOM 2334 C CA . ASP B 1 67 ? -9.328 -0.284 3.547 1 97.31 67 ASP B CA 1
ATOM 2335 C C . ASP B 1 67 ? -9.188 0.59 4.789 1 97.31 67 ASP B C 1
ATOM 2337 O O . ASP B 1 67 ? -8.719 0.126 5.832 1 97.31 67 ASP B O 1
ATOM 2341 N N . LEU B 1 68 ? -9.625 1.849 4.691 1 97.69 68 LEU B N 1
ATOM 2342 C CA . LEU B 1 68 ? -9.547 2.775 5.816 1 97.69 68 LEU B CA 1
ATOM 2343 C C . LEU B 1 68 ? -10.359 2.27 7 1 97.69 68 LEU B C 1
ATOM 2345 O O . LEU B 1 68 ? -9.914 2.354 8.148 1 97.69 68 LEU B O 1
ATOM 2349 N N . ALA B 1 69 ? -11.523 1.754 6.73 1 96.94 69 ALA B N 1
ATOM 2350 C CA . ALA B 1 69 ? -12.344 1.206 7.805 1 96.94 69 ALA B CA 1
ATOM 2351 C C . ALA B 1 69 ? -11.625 0.065 8.516 1 96.94 69 ALA B C 1
ATOM 2353 O O . ALA B 1 69 ? -11.625 -0.002 9.75 1 96.94 69 ALA B O 1
ATOM 2354 N N . MET B 1 70 ? -10.969 -0.837 7.777 1 97 70 MET B N 1
ATOM 2355 C CA . MET B 1 70 ? -10.281 -1.987 8.359 1 97 70 MET B CA 1
ATOM 2356 C C . MET B 1 70 ? -9.062 -1.545 9.164 1 97 70 MET B C 1
ATOM 2358 O O . MET B 1 70 ? -8.883 -1.98 10.305 1 97 70 MET B O 1
ATOM 2362 N N . VAL B 1 71 ? -8.281 -0.628 8.633 1 97.75 71 VAL B N 1
ATOM 2363 C CA . VAL B 1 71 ? -7.016 -0.303 9.281 1 97.75 71 VAL B CA 1
ATOM 2364 C C . VAL B 1 71 ? -7.27 0.584 10.5 1 97.75 71 VAL B C 1
ATOM 2366 O O . VAL B 1 71 ? -6.602 0.447 11.523 1 97.75 71 VAL B O 1
ATOM 2369 N N . THR B 1 72 ? -8.219 1.523 10.391 1 97.94 72 THR B N 1
ATOM 2370 C CA . THR B 1 72 ? -8.461 2.404 11.531 1 97.94 72 THR B CA 1
ATOM 2371 C C . THR B 1 72 ? -9.133 1.646 12.672 1 97.94 72 THR B C 1
ATOM 2373 O O . THR B 1 72 ? -8.898 1.939 13.844 1 97.94 72 THR B O 1
ATOM 2376 N N . ASP B 1 73 ? -9.992 0.685 12.312 1 96.75 73 ASP B N 1
ATOM 2377 C CA . ASP B 1 73 ? -10.539 -0.201 13.328 1 96.75 73 ASP B CA 1
ATOM 2378 C C . ASP B 1 73 ? -9.438 -1.012 14.008 1 96.75 73 ASP B C 1
ATOM 2380 O O . ASP B 1 73 ? -9.391 -1.103 15.234 1 96.75 73 ASP B O 1
ATOM 2384 N N . TYR B 1 74 ? -8.57 -1.584 13.227 1 96.56 74 TYR B N 1
ATOM 2385 C CA . TYR B 1 74 ? -7.469 -2.375 13.773 1 96.56 74 TYR B CA 1
ATOM 2386 C C . TYR B 1 74 ? -6.586 -1.53 14.68 1 96.56 74 TYR B C 1
ATOM 2388 O O . TYR B 1 74 ? -6.184 -1.981 15.758 1 96.56 74 TYR B O 1
ATOM 2396 N N . TYR B 1 75 ? -6.27 -0.339 14.234 1 97.19 75 TYR B N 1
ATOM 2397 C CA . TYR B 1 75 ? -5.367 0.534 14.977 1 97.19 75 TYR B CA 1
ATOM 2398 C C . TYR B 1 75 ? -6.102 1.237 16.109 1 97.19 75 TYR B C 1
ATOM 2400 O O . TYR B 1 75 ? -5.512 2.043 16.844 1 97.19 75 TYR B O 1
ATOM 2408 N N . LYS B 1 76 ? -7.387 1.015 16.266 1 97.62 76 LYS B N 1
ATOM 2409 C CA . LYS B 1 76 ? -8.211 1.616 17.312 1 97.62 76 LYS B CA 1
ATOM 2410 C C . LYS B 1 76 ? -8.148 3.139 17.25 1 97.62 76 LYS B C 1
ATOM 2412 O O . LYS B 1 76 ? -7.953 3.803 18.266 1 97.62 76 LYS B O 1
ATOM 2417 N N . MET B 1 77 ? -8.352 3.617 16.109 1 97.12 77 MET B N 1
ATOM 2418 C CA . MET B 1 77 ? -8.344 5.059 15.891 1 97.12 77 MET B CA 1
ATOM 2419 C C . MET B 1 77 ? -9.758 5.617 15.867 1 97.12 77 MET B C 1
ATOM 2421 O O . MET B 1 77 ? -10.672 4.988 15.336 1 97.12 77 MET B O 1
ATOM 2425 N N . ASP B 1 78 ? -9.883 6.703 16.516 1 94.88 78 ASP B N 1
ATOM 2426 C CA . ASP B 1 78 ? -11.094 7.492 16.281 1 94.88 78 ASP B CA 1
ATOM 2427 C C . ASP B 1 78 ? -11.055 8.141 14.898 1 94.88 78 ASP B C 1
ATOM 2429 O O . ASP B 1 78 ? -10.336 9.117 14.68 1 94.88 78 ASP B O 1
ATOM 2433 N N . PHE B 1 79 ? -11.758 7.547 13.984 1 97.31 79 PHE B N 1
ATOM 2434 C CA . PHE B 1 79 ? -11.695 7.938 12.578 1 97.31 79 PHE B CA 1
ATOM 2435 C C . PHE B 1 79 ? -13.023 7.656 11.883 1 97.31 79 PHE B C 1
ATOM 2437 O O . PHE B 1 79 ? -13.633 6.605 12.102 1 97.31 79 PHE B O 1
ATOM 2444 N N . THR B 1 80 ? -13.547 8.555 11.18 1 96.56 80 THR B N 1
ATOM 2445 C CA . THR B 1 80 ? -14.672 8.352 10.273 1 96.56 80 THR B CA 1
ATOM 2446 C C . THR B 1 80 ? -14.43 9.062 8.945 1 96.56 80 THR B C 1
ATOM 2448 O O . THR B 1 80 ? -14.125 10.258 8.914 1 96.56 80 THR B O 1
ATOM 2451 N N . LEU B 1 81 ? -14.469 8.344 7.883 1 95.69 81 LEU B N 1
ATOM 2452 C CA . LEU B 1 81 ? -14.422 8.953 6.559 1 95.69 81 LEU B CA 1
ATOM 2453 C C . LEU B 1 81 ? -15.75 9.625 6.227 1 95.69 81 LEU B C 1
ATOM 2455 O O . LEU B 1 81 ? -16.797 8.977 6.215 1 95.69 81 LEU B O 1
ATOM 2459 N N . PRO B 1 82 ? -15.695 10.852 6.066 1 92.06 82 PRO B N 1
ATOM 2460 C CA . PRO B 1 82 ? -16.969 11.5 5.73 1 92.06 82 PRO B CA 1
ATOM 2461 C C . PRO B 1 82 ? -17.688 10.82 4.566 1 92.06 82 PRO B C 1
ATOM 2463 O O . PRO B 1 82 ? -17.047 10.367 3.617 1 92.06 82 PRO B O 1
ATOM 2466 N N . LYS B 1 83 ? -19.078 10.789 4.57 1 90.56 83 LYS B N 1
ATOM 2467 C CA . LYS B 1 83 ? -19.891 10.133 3.553 1 90.56 83 LYS B CA 1
ATOM 2468 C C . LYS B 1 83 ? -19.641 10.742 2.174 1 90.56 83 LYS B C 1
ATOM 2470 O O . LYS B 1 83 ? -19.609 10.023 1.17 1 90.56 83 LYS B O 1
ATOM 2475 N N . ASP B 1 84 ? -19.438 12.031 2.084 1 91.25 84 ASP B N 1
ATOM 2476 C CA . ASP B 1 84 ? -19.156 12.734 0.836 1 91.25 84 ASP B CA 1
ATOM 2477 C C . ASP B 1 84 ? -17.672 13.062 0.707 1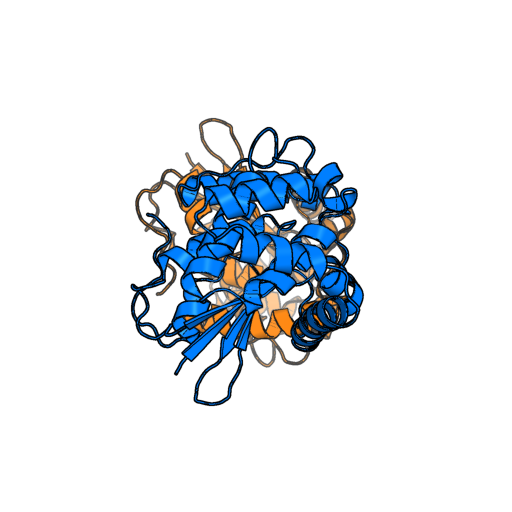 91.25 84 ASP B C 1
ATOM 2479 O O . ASP B 1 84 ? -17.312 14.156 0.262 1 91.25 84 ASP B O 1
ATOM 2483 N N . PHE B 1 85 ? -16.859 12.125 1.115 1 90.19 85 PHE B N 1
ATOM 2484 C CA . PHE B 1 85 ? -15.422 12.359 1.18 1 90.19 85 PHE B CA 1
ATOM 2485 C C . PHE B 1 85 ? -14.875 12.773 -0.184 1 90.19 85 PHE B C 1
ATOM 2487 O O . PHE B 1 85 ? -14.078 13.703 -0.286 1 90.19 85 PHE B O 1
ATOM 2494 N N . ARG B 1 86 ? -15.281 12.023 -1.238 1 89.25 86 ARG B N 1
ATOM 2495 C CA . ARG B 1 86 ? -14.773 12.344 -2.57 1 89.25 86 ARG B CA 1
ATOM 2496 C C . ARG B 1 86 ? -15.023 13.805 -2.914 1 89.25 86 ARG B C 1
ATOM 2498 O O . ARG B 1 86 ? -14.125 14.5 -3.391 1 89.25 86 ARG B O 1
ATOM 2505 N N . LYS B 1 87 ? -16.203 14.289 -2.66 1 90.62 87 LYS B N 1
ATOM 2506 C CA . LYS B 1 87 ? -16.562 15.68 -2.93 1 90.62 87 LYS B CA 1
ATOM 2507 C C . LYS B 1 87 ? -15.719 16.641 -2.102 1 90.62 87 LYS B C 1
ATOM 2509 O O . LYS B 1 87 ? -15.172 17.609 -2.633 1 90.62 87 LYS B O 1
ATOM 2514 N N . PHE B 1 88 ? -15.602 16.391 -0.845 1 90.19 88 PHE B N 1
ATOM 2515 C CA . PHE B 1 88 ? -14.852 17.266 0.045 1 90.19 88 PHE B CA 1
ATOM 2516 C C . PHE B 1 88 ? -13.375 17.281 -0.323 1 90.19 88 PHE B C 1
ATOM 2518 O O . PHE B 1 88 ? -12.758 18.344 -0.404 1 90.19 88 PHE B O 1
ATOM 2525 N N . ALA B 1 89 ? -12.891 16.094 -0.617 1 87.69 89 ALA B N 1
ATOM 2526 C CA . ALA B 1 89 ? -11.461 15.945 -0.885 1 87.69 89 ALA B CA 1
ATOM 2527 C C . ALA B 1 89 ? -11.078 16.609 -2.205 1 87.69 89 ALA B C 1
ATOM 2529 O O . ALA B 1 89 ? -9.961 17.094 -2.361 1 87.69 89 ALA B O 1
ATOM 2530 N N . THR B 1 90 ? -12.031 16.719 -3.15 1 90.44 90 THR B N 1
ATOM 2531 C CA . THR B 1 90 ? -11.656 17.172 -4.488 1 90.44 90 THR B CA 1
ATOM 2532 C C . THR B 1 90 ? -12.125 18.609 -4.73 1 90.44 90 THR B C 1
ATOM 2534 O O . THR B 1 90 ? -11.539 19.328 -5.535 1 90.44 90 THR B O 1
ATOM 2537 N N . GLU B 1 91 ? -13.109 19.047 -3.982 1 93.19 91 GLU B N 1
ATOM 2538 C CA . GLU B 1 91 ? -13.758 20.297 -4.367 1 93.19 91 GLU B CA 1
ATOM 2539 C C . GLU B 1 91 ? -13.461 21.406 -3.359 1 93.19 91 GLU B C 1
ATOM 2541 O O . GLU B 1 91 ? -13.453 22.578 -3.711 1 93.19 91 GLU B O 1
ATOM 2546 N N . MET B 1 92 ? -13.227 21.078 -2.172 1 94.94 92 MET B N 1
ATOM 2547 C CA . MET B 1 92 ? -13.055 22.109 -1.157 1 94.94 92 MET B CA 1
ATOM 2548 C C . MET B 1 92 ? -11.641 22.688 -1.191 1 94.94 92 MET B C 1
ATOM 2550 O O . MET B 1 92 ? -10.695 21.984 -1.564 1 94.94 92 MET B O 1
ATOM 2554 N N . PRO B 1 93 ? -11.492 23.938 -0.9 1 96.5 93 PRO B N 1
ATOM 2555 C CA . PRO B 1 93 ? -10.18 24.562 -0.978 1 96.5 93 PRO B CA 1
ATOM 2556 C C . PRO B 1 93 ? -9.297 24.25 0.23 1 96.5 93 PRO B C 1
ATOM 2558 O O . PRO B 1 93 ? -8.859 25.172 0.933 1 96.5 93 PRO B O 1
ATOM 2561 N N . LEU B 1 94 ? -8.93 23.047 0.42 1 96.12 94 LEU B N 1
ATOM 2562 C CA . LEU B 1 94 ? -8.117 22.594 1.547 1 96.12 94 LEU B CA 1
ATOM 2563 C C . LEU B 1 94 ? -6.695 23.125 1.441 1 96.12 94 LEU B C 1
ATOM 2565 O O . LEU B 1 94 ? -5.906 23 2.381 1 96.12 94 LEU B O 1
ATOM 2569 N N . GLU B 1 95 ? -6.387 23.75 0.299 1 97.25 95 GLU B N 1
ATOM 2570 C CA . GLU B 1 95 ? -5.121 24.469 0.213 1 97.25 95 GLU B CA 1
ATOM 2571 C C . GLU B 1 95 ? -5.012 25.531 1.306 1 97.25 95 GLU B C 1
ATOM 2573 O O . GLU B 1 95 ? -3.922 25.797 1.822 1 97.25 95 GLU B O 1
ATOM 2578 N N . ASN B 1 96 ? -6.109 26.141 1.66 1 97.88 96 ASN B N 1
ATOM 2579 C CA . ASN B 1 96 ? -6.137 27.125 2.744 1 97.88 96 ASN B CA 1
ATOM 2580 C C . ASN B 1 96 ? -5.633 26.516 4.055 1 97.88 96 ASN B C 1
ATOM 2582 O O . ASN B 1 96 ? -4.914 27.188 4.805 1 97.88 96 ASN B O 1
ATOM 2586 N N . THR B 1 97 ? -6 25.312 4.293 1 98.75 97 THR B N 1
ATOM 2587 C CA . THR B 1 97 ? -5.59 24.625 5.516 1 98.75 97 THR B CA 1
ATOM 2588 C C . THR B 1 97 ? -4.078 24.438 5.543 1 98.75 97 THR B C 1
ATOM 2590 O O . THR B 1 97 ? -3.43 24.688 6.559 1 98.75 97 THR B O 1
ATOM 2593 N N . GLN B 1 98 ? -3.537 24 4.402 1 98.88 98 GLN B N 1
ATOM 2594 C CA . GLN B 1 98 ? -2.098 23.766 4.305 1 98.88 98 GLN B CA 1
ATOM 2595 C C . GLN B 1 98 ? -1.328 25.078 4.406 1 98.88 98 GLN B C 1
ATOM 2597 O O . GLN B 1 98 ? -0.232 25.125 4.969 1 98.88 98 GLN B O 1
ATOM 2602 N N . LEU B 1 99 ? -1.878 26.156 3.818 1 98.81 99 LEU B N 1
ATOM 2603 C CA . LEU B 1 99 ? -1.271 27.469 3.943 1 98.81 99 LEU B CA 1
ATOM 2604 C C . LEU B 1 99 ? -1.281 27.938 5.395 1 98.81 99 LEU B C 1
ATOM 2606 O O . LEU B 1 99 ? -0.285 28.484 5.887 1 98.81 99 LEU B O 1
ATOM 2610 N N . PHE B 1 100 ? -2.396 27.75 6.086 1 98.88 100 PHE B N 1
ATOM 2611 C CA . PHE B 1 100 ? -2.504 28.109 7.496 1 98.88 100 PHE B CA 1
ATOM 2612 C C . PHE B 1 100 ? -1.473 27.359 8.328 1 98.88 100 PHE B C 1
ATOM 2614 O O . PHE B 1 100 ? -0.766 27.953 9.141 1 98.88 100 PHE B O 1
ATOM 2621 N N . LEU B 1 101 ? -1.367 26.031 8.102 1 98.94 101 LEU B N 1
ATOM 2622 C CA . LEU B 1 101 ? -0.421 25.203 8.836 1 98.94 101 LEU B CA 1
ATOM 2623 C C . LEU B 1 101 ? 1.015 25.641 8.562 1 98.94 101 LEU B C 1
ATOM 2625 O O . LEU B 1 101 ? 1.838 25.688 9.477 1 98.94 101 LEU B O 1
ATOM 2629 N N . THR B 1 102 ? 1.312 25.953 7.305 1 98.88 102 THR B N 1
ATOM 2630 C CA . THR B 1 102 ? 2.645 26.438 6.945 1 98.88 102 THR B CA 1
ATOM 2631 C C . THR B 1 102 ? 2.963 27.734 7.664 1 98.88 102 THR B C 1
ATOM 2633 O O . THR B 1 102 ? 4.066 27.922 8.18 1 98.88 102 THR B O 1
ATOM 2636 N N . ALA B 1 103 ? 2.02 28.625 7.738 1 98.81 103 ALA B N 1
ATOM 2637 C CA . ALA B 1 103 ? 2.215 29.938 8.344 1 98.81 103 ALA B CA 1
ATOM 2638 C C . ALA B 1 103 ? 2.4 29.828 9.852 1 98.81 103 ALA B C 1
ATOM 2640 O O . ALA B 1 103 ? 3.281 30.469 10.43 1 98.81 103 ALA B O 1
ATOM 2641 N N . ILE B 1 104 ? 1.626 29.016 10.508 1 98.81 104 ILE B N 1
ATOM 2642 C CA . ILE B 1 104 ? 1.595 29 11.969 1 98.81 104 ILE B CA 1
ATOM 2643 C C . ILE B 1 104 ? 2.766 28.172 12.5 1 98.81 104 ILE B C 1
ATOM 2645 O O . ILE B 1 104 ? 3.186 28.344 13.648 1 98.81 104 ILE B O 1
ATOM 2649 N N . GLN B 1 105 ? 3.213 27.234 11.672 1 98.25 105 GLN B N 1
ATOM 2650 C CA . GLN B 1 105 ? 4.312 26.344 12.055 1 98.25 105 GLN B CA 1
ATOM 2651 C C . GLN B 1 105 ? 5.52 27.156 12.531 1 98.25 105 GLN B C 1
ATOM 2653 O O . GLN B 1 105 ? 6.195 26.766 13.484 1 98.25 105 GLN B O 1
ATOM 2658 N N . ASN B 1 106 ? 5.75 28.328 11.922 1 93.81 106 ASN B N 1
ATOM 2659 C CA . ASN B 1 106 ? 6.91 29.156 12.219 1 93.81 106 ASN B CA 1
ATOM 2660 C C . ASN B 1 106 ? 6.809 29.797 13.594 1 93.81 106 ASN B C 1
ATOM 2662 O O . ASN B 1 106 ? 7.797 30.312 14.125 1 93.81 106 ASN B O 1
ATOM 2666 N N . HIS B 1 107 ? 5.727 29.672 14.227 1 96.75 107 HIS B N 1
ATOM 2667 C CA . HIS B 1 107 ? 5.492 30.359 15.492 1 96.75 107 HIS B CA 1
ATOM 2668 C C . HIS B 1 107 ? 5.27 29.359 16.625 1 96.75 107 HIS B C 1
ATOM 2670 O O . HIS B 1 107 ? 4.977 29.766 17.75 1 96.75 107 HIS B O 1
ATOM 2676 N N . LEU B 1 108 ? 5.355 28.109 16.344 1 97.75 108 LEU B N 1
ATOM 2677 C CA . LEU B 1 108 ? 5.102 27.062 17.328 1 97.75 108 LEU 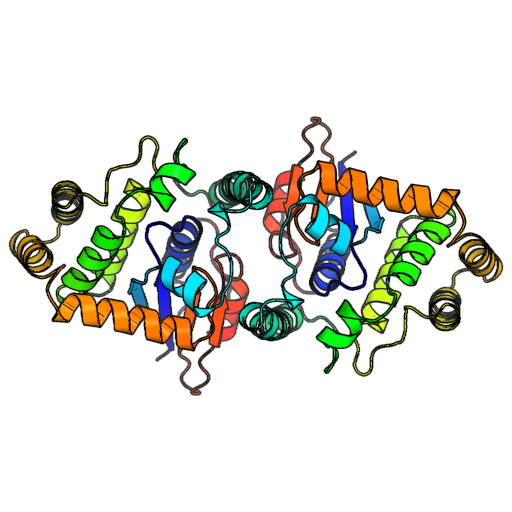B CA 1
ATOM 2678 C C . LEU B 1 108 ? 6.305 26.141 17.469 1 97.75 108 LEU B C 1
ATOM 2680 O O . LEU B 1 108 ? 7.07 25.953 16.516 1 97.75 108 LEU B O 1
ATOM 2684 N N . ASP B 1 109 ? 6.477 25.594 18.672 1 96.31 109 ASP B N 1
ATOM 2685 C CA . ASP B 1 109 ? 7.422 24.484 18.781 1 96.31 109 ASP B CA 1
ATOM 2686 C C . ASP B 1 109 ? 6.867 23.234 18.125 1 96.31 109 ASP B C 1
ATOM 2688 O O . ASP B 1 109 ? 5.668 23.141 17.844 1 96.31 109 ASP B O 1
ATOM 2692 N N . GLU B 1 110 ? 7.699 22.25 17.875 1 94.56 110 GLU B N 1
ATOM 2693 C CA . GLU B 1 110 ? 7.367 21.062 17.094 1 94.56 110 GLU B CA 1
ATOM 2694 C C . GLU B 1 110 ? 6.234 20.281 17.734 1 94.56 110 GLU B C 1
ATOM 2696 O O . GLU B 1 110 ? 5.332 19.797 17.047 1 94.56 110 GLU B O 1
ATOM 2701 N N . ALA B 1 111 ? 6.289 20.141 19 1 95.12 111 ALA B N 1
ATOM 2702 C CA . ALA B 1 111 ? 5.289 19.344 19.703 1 95.12 111 ALA B CA 1
ATOM 2703 C C . ALA B 1 111 ? 3.908 19.984 19.594 1 95.12 111 ALA B C 1
ATOM 2705 O O . ALA B 1 111 ? 2.91 19.297 19.375 1 95.12 111 ALA B O 1
ATOM 2706 N N . THR B 1 112 ? 3.861 21.328 19.828 1 97.88 112 THR B N 1
ATOM 2707 C CA . THR B 1 112 ? 2.602 22.047 19.75 1 97.88 112 THR B CA 1
ATOM 2708 C C . THR B 1 112 ? 2.043 22 18.328 1 97.88 112 THR B C 1
ATOM 2710 O O . THR B 1 112 ? 0.839 21.812 18.125 1 97.88 112 THR B O 1
ATOM 2713 N N . PHE B 1 113 ? 2.93 22.172 17.344 1 98.44 113 PHE B N 1
ATOM 2714 C CA . PHE B 1 113 ? 2.506 22.109 15.953 1 98.44 113 PHE B CA 1
ATOM 2715 C C . PHE B 1 113 ? 1.959 20.734 15.617 1 98.44 113 PHE B C 1
ATOM 2717 O O . PHE B 1 113 ? 0.908 20.609 14.984 1 98.44 113 PHE B O 1
ATOM 2724 N N . ASN B 1 114 ? 2.682 19.719 16 1 97.75 114 ASN B N 1
ATOM 2725 C CA . ASN B 1 114 ? 2.232 18.344 15.789 1 97.75 114 ASN B CA 1
ATOM 2726 C C . ASN B 1 114 ? 0.855 18.109 16.406 1 97.75 114 ASN B C 1
ATOM 2728 O O . ASN B 1 114 ? 0.003 17.453 15.789 1 97.75 114 ASN B O 1
ATOM 2732 N N . ARG B 1 115 ? 0.658 18.609 17.562 1 97.81 115 ARG B N 1
ATOM 2733 C CA . ARG B 1 115 ? -0.632 18.484 18.234 1 97.81 115 ARG B CA 1
ATOM 2734 C C . ARG B 1 115 ? -1.735 19.172 17.438 1 97.81 115 ARG B C 1
ATOM 2736 O O . ARG B 1 115 ? -2.818 18.609 17.25 1 97.81 115 ARG B O 1
ATOM 2743 N N . LEU B 1 116 ? -1.461 20.359 16.969 1 98.75 116 LEU B N 1
ATOM 2744 C CA . LEU B 1 116 ? -2.443 21.094 16.188 1 98.75 116 LEU B CA 1
ATOM 2745 C C . LEU B 1 116 ? -2.809 20.328 14.922 1 98.75 116 LEU B C 1
ATOM 2747 O O . LEU B 1 116 ? -3.98 20.266 14.547 1 98.75 116 LEU B O 1
ATOM 2751 N N . VAL B 1 117 ? -1.819 19.797 14.211 1 98.81 117 VAL B N 1
ATOM 2752 C CA . VAL B 1 117 ? -2.062 18.984 13.023 1 98.81 117 VAL B CA 1
ATOM 2753 C C . VAL B 1 117 ? -3.023 17.859 13.367 1 98.81 117 VAL B C 1
ATOM 2755 O O . VAL B 1 117 ? -3.971 17.594 12.625 1 98.81 117 VAL B O 1
ATOM 2758 N N . GLY B 1 118 ? -2.789 17.188 14.469 1 98.44 118 GLY B N 1
ATOM 2759 C CA . GLY B 1 118 ? -3.672 16.125 14.93 1 98.44 118 GLY B CA 1
ATOM 2760 C C . GLY B 1 118 ? -5.102 16.594 15.148 1 98.44 118 GLY B C 1
ATOM 2761 O O . GLY B 1 118 ? -6.047 15.891 14.781 1 98.44 118 GLY B O 1
ATOM 2762 N N . VAL B 1 119 ? -5.238 17.75 15.758 1 98.62 119 VAL B N 1
ATOM 2763 C CA . VAL B 1 119 ? -6.555 18.312 16.016 1 98.62 119 VAL B CA 1
ATOM 2764 C C . VAL B 1 119 ? -7.289 18.562 14.703 1 98.62 119 VAL B C 1
ATOM 2766 O O . VAL B 1 119 ? -8.477 18.25 14.586 1 98.62 119 VAL B O 1
ATOM 2769 N N . ILE B 1 120 ? -6.574 19.094 13.758 1 98.75 120 ILE B N 1
ATOM 2770 C CA . ILE B 1 120 ? -7.184 19.406 12.477 1 98.75 120 ILE B CA 1
ATOM 2771 C C . ILE B 1 120 ? -7.535 18.125 11.734 1 98.75 120 ILE B C 1
ATOM 2773 O O . ILE B 1 120 ? -8.625 18 11.18 1 98.75 120 ILE B O 1
ATOM 2777 N N . PHE B 1 121 ? -6.656 17.109 11.742 1 98.75 121 PHE B N 1
ATOM 2778 C CA . PHE B 1 121 ? -6.961 15.812 11.164 1 98.75 121 PHE B CA 1
ATOM 2779 C C . PHE B 1 121 ? -8.227 15.227 11.789 1 98.75 121 PHE B C 1
ATOM 2781 O O . PHE B 1 121 ? -9.133 14.805 11.07 1 98.75 121 PHE B O 1
ATOM 2788 N N . ARG B 1 122 ? -8.305 15.203 13.07 1 98.06 122 ARG B N 1
ATOM 2789 C CA . ARG B 1 122 ? -9.445 14.617 13.766 1 98.06 122 ARG B CA 1
ATOM 2790 C C . ARG B 1 122 ? -10.734 15.359 13.438 1 98.06 122 ARG B C 1
ATOM 2792 O O . ARG B 1 122 ? -11.797 14.742 13.328 1 98.06 122 ARG B O 1
ATOM 2799 N N . SER B 1 123 ? -10.617 16.625 13.344 1 98.12 123 SER B N 1
ATOM 2800 C CA . SER B 1 123 ? -11.781 17.453 13.055 1 98.12 123 SER B CA 1
ATOM 2801 C C . SER B 1 123 ? -12.289 17.203 11.633 1 98.12 123 SER B C 1
ATOM 2803 O O . SER B 1 123 ? -13.5 17.25 11.383 1 98.12 123 SER B O 1
ATOM 2805 N N . TYR B 1 124 ? -11.391 17 10.703 1 97.94 124 TYR B N 1
ATOM 2806 C CA . TYR B 1 124 ? -11.758 16.766 9.305 1 97.94 124 TYR B CA 1
ATOM 2807 C C . TYR B 1 124 ? -12.32 15.367 9.109 1 97.94 124 TYR B C 1
ATOM 2809 O O . TYR B 1 124 ? -13.305 15.18 8.383 1 97.94 124 TYR B O 1
ATOM 2817 N N . PHE B 1 125 ? -11.695 14.383 9.68 1 98 125 PHE B N 1
ATOM 2818 C CA . PHE B 1 125 ? -12.102 12.992 9.5 1 98 125 PHE B CA 1
ATOM 2819 C C . PHE B 1 125 ? -13.062 12.562 10.602 1 98 125 PHE B C 1
ATOM 2821 O O . PHE B 1 125 ? -12.766 11.641 11.367 1 98 125 PHE B O 1
ATOM 2828 N N . HIS B 1 126 ? -14.125 13.25 10.594 1 93.25 126 HIS B N 1
ATOM 2829 C CA . HIS B 1 126 ? -15.289 13.094 11.453 1 93.25 126 HIS B CA 1
ATOM 2830 C C . HIS B 1 126 ? -16.578 13.227 10.656 1 93.25 126 HIS B C 1
ATOM 2832 O O . HIS B 1 126 ? -16.578 13.734 9.531 1 93.25 126 HIS B O 1
ATOM 2838 N N . GLU B 1 127 ? -17.672 12.648 11.188 1 93.69 127 GLU B N 1
ATOM 2839 C CA . GLU B 1 127 ? -18.969 12.797 10.523 1 93.69 127 GLU B CA 1
ATOM 2840 C C . GLU B 1 127 ? -19.938 13.586 11.391 1 93.69 127 GLU B C 1
ATOM 2842 O O . GLU B 1 127 ? -20.312 13.133 12.477 1 93.69 127 GLU B O 1
ATOM 2847 N N . PRO B 1 128 ? -20.469 14.766 10.883 1 94.94 128 PRO B N 1
ATOM 2848 C CA . PRO B 1 128 ? -20 15.43 9.664 1 94.94 128 PRO B CA 1
ATOM 2849 C C . PRO B 1 128 ? -18.641 16.094 9.836 1 94.94 128 PRO B C 1
ATOM 2851 O O . PRO B 1 128 ? -18.25 16.453 10.953 1 94.94 128 PRO B O 1
ATOM 2854 N N . PRO B 1 129 ? -17.891 16.25 8.734 1 96.06 129 PRO B N 1
ATOM 2855 C CA . PRO B 1 129 ? -16.562 16.875 8.891 1 96.06 129 PRO B CA 1
ATOM 2856 C C . PRO B 1 129 ? -16.656 18.359 9.211 1 96.06 129 PRO B C 1
ATOM 2858 O O . PRO B 1 129 ? -17.531 19.062 8.695 1 96.06 129 PRO B O 1
ATOM 2861 N N . GLU B 1 130 ? -15.711 18.766 10.094 1 96.88 130 GLU B N 1
ATOM 2862 C CA . GLU B 1 130 ? -15.547 20.203 10.227 1 96.88 130 GLU B CA 1
ATOM 2863 C C . GLU B 1 130 ? -14.969 20.812 8.953 1 96.88 130 GLU B C 1
ATOM 2865 O O . GLU B 1 130 ? -14.203 20.156 8.242 1 96.88 130 GLU B O 1
ATOM 2870 N N . HIS B 1 131 ? -15.422 22 8.688 1 97.44 131 HIS B N 1
ATOM 2871 C CA . HIS B 1 131 ? -14.984 22.688 7.473 1 97.44 131 HIS B CA 1
ATOM 2872 C C . HIS B 1 131 ? -13.633 23.359 7.676 1 97.44 131 HIS B C 1
ATOM 2874 O O . HIS B 1 131 ? -13.531 24.594 7.59 1 97.44 131 HIS B O 1
ATOM 2880 N N . VAL B 1 132 ? -12.578 22.594 7.77 1 98.25 132 VAL B N 1
ATOM 2881 C CA . VAL B 1 132 ? -11.25 23.047 8.172 1 98.25 132 VAL B CA 1
ATOM 2882 C C . VAL B 1 132 ? -10.625 23.859 7.031 1 98.25 132 VAL B C 1
ATOM 2884 O O . VAL B 1 132 ? -9.461 24.266 7.121 1 98.25 132 VAL B O 1
ATOM 2887 N N . TRP B 1 133 ? -11.297 24.062 5.93 1 97.19 133 TRP B N 1
ATOM 2888 C CA . TRP B 1 133 ? -10.812 24.938 4.871 1 97.19 133 TRP B CA 1
ATOM 2889 C C . TRP B 1 133 ? -11.266 26.375 5.113 1 97.19 133 TRP B C 1
ATOM 2891 O O . TRP B 1 133 ? -10.805 27.312 4.445 1 97.19 133 TRP B O 1
ATOM 2901 N N . LYS B 1 134 ? -12.164 26.578 6.066 1 98.12 134 LYS B N 1
ATOM 2902 C CA . LYS B 1 134 ? -12.609 27.906 6.449 1 98.12 134 LYS B CA 1
ATOM 2903 C C . LYS B 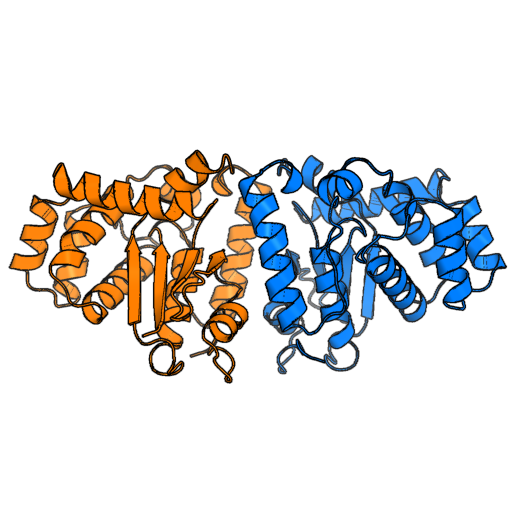1 134 ? -11.703 28.5 7.527 1 98.12 134 LYS B C 1
ATOM 2905 O O . LYS B 1 134 ? -11.43 27.859 8.539 1 98.12 134 LYS B O 1
ATOM 2910 N N . VAL B 1 135 ? -11.352 29.75 7.305 1 97.75 135 VAL B N 1
ATOM 2911 C CA . VAL B 1 135 ? -10.398 30.438 8.172 1 97.75 135 VAL B CA 1
ATOM 2912 C C . VAL B 1 135 ? -10.945 30.5 9.602 1 97.75 135 VAL B C 1
ATOM 2914 O O . VAL B 1 135 ? -10.211 30.266 10.562 1 97.75 135 VAL B O 1
ATOM 2917 N N . ASP B 1 136 ? -12.195 30.797 9.766 1 98.19 136 ASP B N 1
ATOM 2918 C CA . ASP B 1 136 ? -12.797 30.922 11.086 1 98.19 136 ASP B CA 1
ATOM 2919 C C . ASP B 1 136 ? -12.758 29.578 11.836 1 98.19 136 ASP B C 1
ATOM 2921 O O . ASP B 1 136 ? -12.594 29.562 13.055 1 98.19 136 ASP B O 1
ATOM 2925 N N . VAL B 1 137 ? -12.945 28.484 11.148 1 98.62 137 VAL B N 1
ATOM 2926 C CA . VAL B 1 137 ? -12.898 27.156 11.75 1 98.62 137 VAL B CA 1
ATOM 2927 C C . VAL B 1 137 ? -11.469 26.859 12.195 1 98.62 137 VAL B C 1
ATOM 2929 O O . VAL B 1 137 ? -11.25 26.375 13.312 1 98.62 137 VAL B O 1
ATOM 2932 N N . LEU B 1 138 ? -10.477 27.125 11.359 1 98.69 138 LEU B N 1
ATOM 2933 C CA . LEU B 1 138 ? -9.07 26.922 11.703 1 98.69 138 LEU B CA 1
ATOM 2934 C C . LEU B 1 138 ? -8.68 27.734 12.93 1 98.69 138 LEU B C 1
ATOM 2936 O O . LEU B 1 138 ? -7.992 27.234 13.82 1 98.69 138 LEU B O 1
ATOM 2940 N N . LYS B 1 139 ? -9.141 29 12.906 1 98.5 139 LYS B N 1
ATOM 2941 C CA . LYS B 1 139 ? -8.883 29.891 14.039 1 98.5 139 LYS B CA 1
ATOM 2942 C C . LYS B 1 139 ? -9.422 29.297 15.336 1 98.5 139 LYS B C 1
ATOM 2944 O O . LYS B 1 139 ? -8.703 29.219 16.328 1 98.5 139 LYS B O 1
ATOM 2949 N N . GLN B 1 140 ? -10.594 28.859 15.305 1 98.62 140 GLN B N 1
ATOM 2950 C CA . GLN B 1 140 ? -11.242 28.328 16.5 1 98.62 140 GLN B CA 1
ATOM 2951 C C . GLN B 1 140 ? -10.562 27.047 16.969 1 98.62 140 GLN B C 1
ATOM 2953 O O . GLN B 1 140 ? -10.344 26.859 18.172 1 98.62 140 GLN B O 1
ATOM 2958 N N . LEU B 1 141 ? -10.227 26.172 16.062 1 98.69 141 LEU B N 1
ATOM 2959 C CA . LEU B 1 141 ? -9.555 24.922 16.422 1 98.69 141 LEU B CA 1
ATOM 2960 C C . LEU B 1 141 ? -8.211 25.203 17.094 1 98.69 141 LEU B C 1
ATOM 2962 O O . LEU B 1 141 ? -7.875 24.578 18.109 1 98.69 141 LEU B O 1
ATOM 2966 N N . ALA B 1 142 ? -7.457 26.156 16.531 1 98.81 142 ALA B N 1
ATOM 2967 C CA . ALA B 1 142 ? -6.141 26.484 17.078 1 98.81 142 ALA B CA 1
ATOM 2968 C C . ALA B 1 142 ? -6.258 27.109 18.453 1 98.81 142 ALA B C 1
ATOM 2970 O O . ALA B 1 142 ? -5.543 26.719 19.391 1 98.81 142 ALA B O 1
ATOM 2971 N N . ILE B 1 143 ? -7.195 28.031 18.625 1 98.69 143 ILE B N 1
ATOM 2972 C CA . ILE B 1 143 ? -7.383 28.734 19.891 1 98.69 143 ILE B CA 1
ATOM 2973 C C . ILE B 1 143 ? -7.895 27.75 20.938 1 98.69 143 ILE B C 1
ATOM 2975 O O . ILE B 1 143 ? -7.406 27.75 22.078 1 98.69 143 ILE B O 1
ATOM 2979 N N . ASN B 1 144 ? -8.812 26.891 20.578 1 98.44 144 ASN B N 1
ATOM 2980 C CA . ASN B 1 144 ? -9.352 25.891 21.5 1 98.44 144 ASN B CA 1
ATOM 2981 C C . ASN B 1 144 ? -8.281 24.891 21.922 1 98.44 144 ASN B C 1
ATOM 2983 O O . ASN B 1 144 ? -8.375 24.297 23 1 98.44 144 ASN B O 1
ATOM 2987 N N . ASP B 1 145 ? -7.281 24.734 21.078 1 97.75 145 ASP B N 1
ATOM 2988 C CA . ASP B 1 145 ? -6.195 23.812 21.406 1 97.75 145 ASP B CA 1
ATOM 2989 C C . ASP B 1 145 ? -5.16 24.469 22.312 1 97.75 145 ASP B C 1
ATOM 2991 O O . ASP B 1 145 ? -4.172 23.844 22.688 1 97.75 145 ASP B O 1
ATOM 2995 N N . GLY B 1 146 ? -5.316 25.766 22.609 1 98.19 146 GLY B N 1
ATOM 2996 C CA . GLY B 1 146 ? -4.473 26.453 23.562 1 98.19 146 GLY B CA 1
ATOM 2997 C C . GLY B 1 146 ? -3.434 27.344 22.922 1 98.19 146 GLY B C 1
ATOM 2998 O O . GLY B 1 146 ? -2.562 27.891 23.609 1 98.19 146 GLY B O 1
ATOM 2999 N N . ILE B 1 147 ? -3.438 27.531 21.656 1 98.62 147 ILE B N 1
ATOM 3000 C CA . ILE B 1 147 ? -2.504 28.422 20.984 1 98.62 147 ILE B CA 1
ATOM 3001 C C . ILE B 1 147 ? -2.943 29.875 21.172 1 98.62 147 ILE B C 1
ATOM 3003 O O . ILE B 1 147 ? -4.129 30.188 21.062 1 98.62 147 ILE B O 1
ATOM 3007 N N . ALA B 1 148 ? -2.043 30.688 21.516 1 98.44 148 ALA B N 1
ATOM 3008 C CA . ALA B 1 148 ? -2.322 32.094 21.812 1 98.44 148 ALA B CA 1
ATOM 3009 C C . ALA B 1 148 ? -3.01 32.781 20.625 1 98.44 148 ALA B C 1
ATOM 3011 O O . ALA B 1 148 ? -2.604 32.594 19.469 1 98.44 148 ALA B O 1
ATOM 3012 N N . SER B 1 149 ? -3.967 33.531 20.938 1 98.12 149 SER B N 1
ATOM 3013 C CA . SER B 1 149 ? -4.789 34.156 19.922 1 98.12 149 SER B CA 1
ATOM 3014 C C . SER B 1 149 ? -3.953 35.062 19.016 1 98.12 149 SER B C 1
ATOM 3016 O O . SER B 1 149 ? -4.219 35.156 17.812 1 98.12 149 SER B O 1
ATOM 3018 N N . ASP B 1 150 ? -3.059 35.75 19.531 1 98.19 150 ASP B N 1
ATOM 3019 C CA . ASP B 1 150 ? -2.225 36.656 18.75 1 98.19 150 ASP B CA 1
ATOM 3020 C C . ASP B 1 150 ? -1.384 35.875 17.734 1 98.19 150 ASP B C 1
ATOM 3022 O O . ASP B 1 150 ? -1.164 36.344 16.609 1 98.19 150 ASP B O 1
ATOM 3026 N N . ILE B 1 151 ? -0.901 34.75 18.125 1 98.5 151 ILE B N 1
ATOM 3027 C CA . ILE B 1 151 ? -0.14 33.875 17.234 1 98.5 151 ILE B CA 1
ATOM 3028 C C . ILE B 1 151 ? -1.036 33.375 16.094 1 98.5 151 ILE B C 1
ATOM 3030 O O . ILE B 1 151 ? -0.631 33.406 14.93 1 98.5 151 ILE B O 1
ATOM 3034 N N . VAL B 1 152 ? -2.236 32.969 16.406 1 98.69 152 VAL B N 1
ATOM 3035 C CA . VAL B 1 152 ? -3.193 32.469 15.43 1 98.69 152 VAL B CA 1
ATOM 3036 C C . VAL B 1 152 ? -3.529 33.562 14.422 1 98.69 152 VAL B C 1
ATOM 3038 O O . VAL B 1 152 ? -3.533 33.344 13.211 1 98.69 152 VAL B O 1
ATOM 3041 N N . GLU B 1 153 ? -3.779 34.781 14.93 1 98.19 153 GLU B N 1
ATOM 3042 C CA . GLU B 1 153 ? -4.125 35.906 14.07 1 98.19 153 GLU B CA 1
ATOM 3043 C C . GLU B 1 153 ? -2.967 36.25 13.148 1 98.19 153 GLU B C 1
ATOM 3045 O O . GLU B 1 153 ? -3.178 36.594 11.977 1 98.19 153 GLU B O 1
ATOM 3050 N N . LYS B 1 154 ? -1.801 36.25 13.664 1 98.19 154 LYS B N 1
ATOM 3051 C CA . LYS B 1 154 ? -0.624 36.531 12.836 1 98.19 154 LYS B CA 1
ATOM 3052 C C . LYS B 1 154 ? -0.521 35.531 11.688 1 98.19 154 LYS B C 1
ATOM 3054 O O . LYS B 1 154 ? -0.232 35.906 10.555 1 98.19 154 LYS B O 1
ATOM 3059 N N . ALA B 1 155 ? -0.669 34.25 11.984 1 98.5 155 ALA B N 1
ATOM 3060 C CA . ALA B 1 155 ? -0.606 33.219 10.961 1 98.5 155 ALA B CA 1
ATOM 3061 C C . ALA B 1 155 ? -1.666 33.438 9.891 1 98.5 155 ALA B C 1
ATOM 3063 O O . ALA B 1 155 ? -1.382 33.312 8.695 1 98.5 155 ALA B O 1
ATOM 3064 N N . ILE B 1 156 ? -2.873 33.75 10.32 1 98.19 156 ILE B N 1
ATOM 3065 C CA . ILE B 1 156 ? -3.988 33.938 9.398 1 98.19 156 ILE B CA 1
ATOM 3066 C C . ILE B 1 156 ? -3.695 35.125 8.492 1 98.19 156 ILE B C 1
ATOM 3068 O O . ILE B 1 156 ? -3.973 35.094 7.289 1 98.19 156 ILE B O 1
ATOM 3072 N N . ASN B 1 157 ? -3.1 36.125 9.023 1 97.75 157 ASN B N 1
ATOM 3073 C CA . ASN B 1 157 ? -2.82 37.344 8.266 1 97.75 157 ASN B CA 1
ATOM 3074 C C . ASN B 1 157 ? -1.785 37.125 7.176 1 97.75 157 ASN B C 1
ATOM 3076 O O . ASN B 1 157 ? -1.817 37.781 6.129 1 97.75 157 ASN B O 1
ATOM 3080 N N . VAL B 1 158 ? -0.916 36.156 7.352 1 98.06 158 VAL B N 1
ATOM 3081 C CA . VAL B 1 158 ? 0.177 36 6.398 1 98.06 158 VAL B CA 1
ATOM 3082 C C . VAL B 1 158 ? -0.017 34.688 5.598 1 98.06 158 VAL B C 1
ATOM 3084 O O . VAL B 1 158 ? 0.785 34.375 4.715 1 98.06 158 VAL B O 1
ATOM 3087 N N . MET B 1 159 ? -1.015 33.875 5.859 1 97.69 159 MET B N 1
ATOM 3088 C CA . MET B 1 159 ? -1.127 32.562 5.281 1 97.69 159 MET B CA 1
ATOM 3089 C C . MET B 1 159 ? -1.169 32.625 3.76 1 97.69 159 MET B C 1
ATOM 3091 O O . MET B 1 159 ? -0.698 31.703 3.082 1 97.69 159 MET B O 1
ATOM 3095 N N . LYS B 1 160 ? -1.636 33.781 3.17 1 97.5 160 LYS B N 1
ATOM 3096 C CA . LYS B 1 160 ? -1.711 33.906 1.717 1 97.5 160 LYS B CA 1
ATOM 3097 C C . LYS B 1 160 ? -0.667 34.875 1.187 1 97.5 160 LYS B C 1
ATOM 3099 O O . LYS B 1 160 ? -0.766 35.344 0.049 1 97.5 160 LYS B O 1
ATOM 3104 N N . SER B 1 161 ? 0.253 35.25 2.023 1 98.31 161 SER B N 1
ATOM 3105 C CA . SER B 1 161 ? 1.357 36.094 1.577 1 98.31 161 SER B CA 1
ATOM 3106 C C . SER B 1 161 ? 2.234 35.375 0.565 1 98.31 161 SER B C 1
ATOM 3108 O O . SER B 1 161 ? 2.252 34.125 0.524 1 98.31 161 SER B O 1
ATOM 3110 N N . ASP B 1 162 ? 2.977 36.094 -0.254 1 98.44 162 ASP B N 1
ATOM 3111 C CA . ASP B 1 162 ? 3.906 35.531 -1.225 1 98.44 162 ASP B CA 1
ATOM 3112 C C . ASP B 1 162 ? 4.949 34.656 -0.536 1 98.44 162 ASP B C 1
ATOM 3114 O O . ASP B 1 162 ? 5.312 33.594 -1.05 1 98.44 162 ASP B O 1
ATOM 3118 N N . GLU B 1 163 ? 5.402 35.094 0.549 1 98.38 163 GLU B N 1
ATOM 3119 C CA . GLU B 1 163 ? 6.438 34.375 1.28 1 98.38 163 GLU B CA 1
ATOM 3120 C C . GLU B 1 163 ? 5.934 33.031 1.753 1 98.38 163 GLU B C 1
ATOM 3122 O O . GLU B 1 163 ? 6.621 32 1.601 1 98.38 163 GLU B O 1
ATOM 3127 N N . ASN B 1 164 ? 4.75 33 2.383 1 98.62 164 ASN B N 1
ATOM 3128 C CA . ASN B 1 164 ? 4.191 31.75 2.885 1 98.62 164 ASN B CA 1
ATOM 3129 C C . ASN B 1 164 ? 3.834 30.797 1.745 1 98.62 164 ASN B C 1
ATOM 3131 O O . ASN B 1 164 ? 4.055 29.594 1.849 1 98.62 164 ASN B O 1
ATOM 3135 N N . GLN B 1 165 ? 3.287 31.328 0.672 1 98.56 165 GLN B N 1
ATOM 3136 C CA . GLN B 1 165 ? 2.99 30.516 -0.507 1 98.56 165 GLN B CA 1
ATOM 3137 C C . GLN B 1 165 ? 4.266 29.922 -1.102 1 98.56 165 GLN B C 1
ATOM 3139 O O . GLN B 1 165 ? 4.27 28.781 -1.548 1 98.56 165 GLN B O 1
ATOM 3144 N N . ALA B 1 166 ? 5.293 30.75 -1.122 1 98.69 166 ALA B N 1
ATOM 3145 C CA . ALA B 1 166 ? 6.582 30.266 -1.612 1 98.69 166 ALA B CA 1
ATOM 3146 C C . ALA B 1 166 ? 7.113 29.141 -0.733 1 98.69 166 ALA B C 1
ATOM 3148 O O . ALA B 1 166 ? 7.723 28.188 -1.231 1 98.69 166 ALA B O 1
ATOM 3149 N N . LYS B 1 167 ? 6.922 29.297 0.542 1 98.69 167 LYS B N 1
ATOM 3150 C CA . LYS B 1 167 ? 7.363 28.266 1.471 1 98.69 167 LYS B CA 1
ATOM 3151 C C . LYS B 1 167 ? 6.617 26.953 1.233 1 98.69 167 LYS B C 1
ATOM 3153 O O . LYS B 1 167 ? 7.227 25.875 1.198 1 98.69 167 LYS B O 1
ATOM 3158 N N . LEU B 1 168 ? 5.301 26.984 1.114 1 98.75 168 LEU B N 1
ATOM 3159 C CA . LEU B 1 168 ? 4.527 25.781 0.812 1 98.75 168 LEU B CA 1
ATOM 3160 C C . LEU B 1 168 ? 4.965 25.172 -0.515 1 98.75 168 LEU B C 1
ATOM 3162 O O . LEU B 1 168 ? 5.062 23.953 -0.639 1 98.75 168 LEU B O 1
ATOM 3166 N N . GLN B 1 169 ? 5.227 26.031 -1.474 1 98.81 169 GLN B N 1
ATOM 3167 C CA . GLN B 1 169 ? 5.703 25.547 -2.764 1 98.81 169 GLN B CA 1
ATOM 3168 C C . GLN B 1 169 ? 7.059 24.859 -2.623 1 98.81 169 GLN B C 1
ATOM 3170 O O . GLN B 1 169 ? 7.309 23.844 -3.27 1 98.81 169 GLN B O 1
ATOM 3175 N N . GLN B 1 170 ? 7.887 25.453 -1.856 1 98.81 170 GLN B N 1
ATOM 3176 C CA . GLN B 1 170 ? 9.18 24.812 -1.603 1 98.81 170 GLN B CA 1
ATOM 3177 C C . GLN B 1 170 ? 9 23.438 -0.978 1 98.81 170 GLN B C 1
ATOM 3179 O O . GLN B 1 170 ? 9.719 22.5 -1.33 1 98.81 170 GLN B O 1
ATOM 3184 N N . ASN B 1 171 ? 8.109 23.328 0.007 1 98.81 171 ASN B N 1
ATOM 3185 C CA . ASN B 1 171 ? 7.789 22.031 0.571 1 98.81 171 ASN B CA 1
ATOM 3186 C C . ASN B 1 171 ? 7.355 21.047 -0.511 1 98.81 171 ASN B C 1
ATOM 3188 O O . ASN B 1 171 ? 7.812 19.891 -0.53 1 98.81 171 ASN B O 1
ATOM 3192 N N . ASN B 1 172 ? 6.41 21.531 -1.394 1 98.88 172 ASN B N 1
ATOM 3193 C CA . ASN B 1 172 ? 5.949 20.688 -2.5 1 98.88 172 ASN B CA 1
ATOM 3194 C C . ASN B 1 172 ? 7.117 20.203 -3.359 1 98.88 172 ASN B C 1
ATOM 3196 O O . ASN B 1 172 ? 7.211 19.016 -3.676 1 98.88 172 ASN B O 1
ATOM 3200 N N . ASP B 1 173 ? 8 21.156 -3.709 1 98.75 173 ASP B N 1
ATOM 3201 C CA . ASP B 1 173 ? 9.125 20.844 -4.59 1 98.75 173 ASP B CA 1
ATOM 3202 C C . ASP B 1 173 ? 10.07 19.844 -3.941 1 98.75 173 ASP B C 1
ATOM 3204 O O . ASP B 1 173 ? 10.57 18.922 -4.609 1 98.75 173 ASP B O 1
ATOM 3208 N N . ASN B 1 174 ? 10.359 20.031 -2.67 1 98.38 174 ASN B N 1
ATOM 3209 C CA . ASN B 1 174 ? 11.234 19.109 -1.946 1 98.38 174 ASN B CA 1
ATOM 3210 C C . ASN B 1 174 ? 10.68 17.688 -1.941 1 98.38 174 ASN B C 1
ATOM 3212 O O . ASN B 1 174 ? 11.422 16.734 -2.15 1 98.38 174 ASN B O 1
ATOM 3216 N N . CYS B 1 175 ? 9.391 17.562 -1.674 1 98.56 175 CYS B N 1
ATOM 3217 C CA . CYS B 1 175 ? 8.75 16.25 -1.649 1 98.56 175 CYS B CA 1
ATOM 3218 C C . CYS B 1 175 ? 8.711 15.641 -3.045 1 98.56 175 CYS B C 1
ATOM 3220 O O . CYS B 1 175 ? 8.984 14.445 -3.213 1 98.56 175 CYS B O 1
ATOM 3222 N N . ALA B 1 176 ? 8.367 16.438 -4.02 1 98.38 176 ALA B N 1
ATOM 3223 C CA . ALA B 1 176 ? 8.312 15.977 -5.402 1 98.38 176 ALA B CA 1
ATOM 3224 C C . ALA B 1 176 ? 9.688 15.508 -5.883 1 98.38 176 ALA B C 1
ATOM 3226 O O . ALA B 1 176 ? 9.789 14.539 -6.641 1 98.38 176 ALA B O 1
ATOM 3227 N N . LYS B 1 177 ? 10.711 16.234 -5.48 1 97.62 177 LYS B N 1
ATOM 3228 C CA . LYS B 1 177 ? 12.078 15.906 -5.883 1 97.62 177 LYS B CA 1
ATOM 3229 C C . LYS B 1 177 ? 12.484 14.523 -5.375 1 97.62 177 LYS B C 1
ATOM 3231 O O . LYS B 1 177 ? 13.336 13.859 -5.973 1 97.62 177 LYS B O 1
ATOM 3236 N N . LEU B 1 178 ? 11.93 14.07 -4.242 1 96.81 178 LEU B N 1
ATOM 3237 C CA . LEU B 1 178 ? 12.172 12.719 -3.754 1 96.81 178 LEU B CA 1
ATOM 3238 C C . LEU B 1 178 ? 11.633 11.68 -4.738 1 96.81 178 LEU B C 1
ATOM 3240 O O . LEU B 1 178 ? 12.094 10.539 -4.754 1 96.81 178 LEU B O 1
ATOM 3244 N N . GLY B 1 179 ? 10.648 12.102 -5.535 1 97.5 179 GLY B N 1
ATOM 3245 C CA . GLY B 1 179 ? 9.969 11.195 -6.445 1 97.5 179 GLY B CA 1
ATOM 3246 C C . GLY B 1 179 ? 8.594 10.773 -5.949 1 97.5 179 GLY B C 1
ATOM 3247 O O . GLY B 1 179 ? 8.055 9.766 -6.398 1 97.5 179 GLY B O 1
ATOM 3248 N N . ALA B 1 180 ? 8.016 11.469 -5.031 1 98.25 180 ALA B N 1
ATOM 3249 C CA . ALA B 1 180 ? 6.73 11.125 -4.438 1 98.25 180 ALA B CA 1
ATOM 3250 C C . ALA B 1 180 ? 5.613 11.18 -5.477 1 98.25 180 ALA B C 1
ATOM 3252 O O . ALA B 1 180 ? 5.609 12.055 -6.344 1 98.25 180 ALA B O 1
ATOM 3253 N N . PHE B 1 181 ? 4.676 10.305 -5.391 1 98.44 181 PHE B N 1
ATOM 3254 C CA . PHE B 1 181 ? 3.566 10.211 -6.336 1 98.44 181 PHE B CA 1
ATOM 3255 C C . PHE B 1 181 ? 2.23 10.242 -5.602 1 98.44 181 PHE B C 1
ATOM 3257 O O . PHE B 1 181 ? 1.184 9.984 -6.199 1 98.44 181 PHE B O 1
ATOM 3264 N N . GLY B 1 182 ? 2.229 10.461 -4.387 1 98 182 GLY B N 1
ATOM 3265 C CA . GLY B 1 182 ? 1.115 10.531 -3.455 1 98 182 GLY B CA 1
ATOM 3266 C C . GLY B 1 182 ? 1.552 10.781 -2.023 1 98 182 GLY B C 1
ATOM 3267 O O . GLY B 1 182 ? 2.705 11.141 -1.772 1 98 182 GLY B O 1
ATOM 3268 N N . LEU B 1 183 ? 0.651 10.695 -1.146 1 98.56 183 LEU B N 1
ATOM 3269 C CA . LEU B 1 183 ? 0.916 10.898 0.275 1 98.56 183 LEU B CA 1
ATOM 3270 C C . LEU B 1 183 ? 0.292 9.781 1.105 1 98.56 183 LEU B C 1
ATOM 3272 O O . LEU B 1 183 ? -0.653 9.125 0.66 1 98.56 183 LEU B O 1
ATOM 3276 N N . PRO B 1 184 ? 0.811 9.562 2.266 1 98.75 184 PRO B N 1
ATOM 3277 C CA . PRO B 1 184 ? 1.875 10.266 2.984 1 98.75 184 PRO B CA 1
ATOM 3278 C C . PRO B 1 184 ? 3.271 9.805 2.572 1 98.75 184 PRO B C 1
ATOM 3280 O O . PRO B 1 184 ? 3.42 8.734 1.982 1 98.75 184 PRO B O 1
ATOM 3283 N N . VAL B 1 185 ? 4.207 10.641 2.814 1 98.81 185 VAL B N 1
ATOM 3284 C CA . VAL B 1 185 ? 5.625 10.32 2.67 1 98.81 185 VAL B CA 1
ATOM 3285 C C . VAL B 1 185 ? 6.34 10.516 4.004 1 98.81 185 VAL B C 1
ATOM 3287 O O . VAL B 1 185 ? 6.195 11.555 4.648 1 98.81 185 VAL B O 1
ATOM 3290 N N . THR B 1 186 ? 7.012 9.516 4.457 1 98.44 186 THR B N 1
ATOM 3291 C CA . THR B 1 186 ? 7.883 9.594 5.629 1 98.44 186 THR B CA 1
ATOM 3292 C C . THR B 1 186 ? 9.352 9.539 5.215 1 98.44 186 THR B C 1
ATOM 3294 O O . THR B 1 186 ? 9.82 8.531 4.691 1 98.44 186 THR B O 1
ATOM 3297 N N . LEU B 1 187 ? 10 10.609 5.375 1 97.75 187 LEU B N 1
ATOM 3298 C CA . LEU B 1 187 ? 11.414 10.727 5.023 1 97.75 187 LEU B CA 1
ATOM 3299 C C . LEU B 1 187 ? 12.297 10.586 6.262 1 97.75 187 LEU B C 1
ATOM 3301 O O . LEU B 1 187 ? 12.109 11.305 7.246 1 97.75 187 LEU B O 1
ATOM 3305 N N . VAL B 1 188 ? 13.18 9.648 6.238 1 95.56 188 VAL B N 1
ATOM 3306 C CA . VAL B 1 188 ? 14.133 9.43 7.32 1 95.56 188 VAL B CA 1
ATOM 3307 C C . VAL B 1 188 ? 15.484 10.039 6.949 1 95.56 188 VAL B C 1
ATOM 3309 O O . VAL B 1 188 ? 16.094 9.641 5.957 1 95.56 188 VAL B O 1
ATOM 3312 N N . HIS B 1 189 ? 15.82 11.055 7.73 1 90.94 189 HIS B N 1
ATOM 3313 C CA . HIS B 1 189 ? 17.141 11.656 7.613 1 90.94 189 HIS B CA 1
ATOM 3314 C C . HIS B 1 189 ? 18.141 10.977 8.539 1 90.94 189 HIS B C 1
ATOM 3316 O O . HIS B 1 189 ? 18.016 11.047 9.758 1 90.94 189 HIS B O 1
ATOM 3322 N N . SER B 1 190 ? 19 10.141 7.957 1 75.38 190 SER B N 1
ATOM 3323 C CA . SER B 1 190 ? 19.969 9.453 8.805 1 75.38 190 SER B CA 1
ATOM 3324 C C . SER B 1 190 ? 21.344 10.109 8.719 1 75.38 190 SER B C 1
ATOM 3326 O O . SER B 1 190 ? 21.625 10.852 7.773 1 75.38 190 SER B O 1
ATOM 3328 N N . ASP B 1 191 ? 22.047 9.945 9.789 1 67.62 191 ASP B N 1
ATOM 3329 C CA . ASP B 1 191 ? 23.375 10.531 9.922 1 67.62 191 ASP B CA 1
ATOM 3330 C C . ASP B 1 191 ? 24.297 10.07 8.797 1 67.62 191 ASP B C 1
ATOM 3332 O O . ASP B 1 191 ? 25.234 10.781 8.422 1 67.62 191 ASP B O 1
ATOM 3336 N N . ASN B 1 192 ? 24.062 8.914 8.43 1 61.78 192 ASN B N 1
ATOM 3337 C CA . ASN B 1 192 ? 24.984 8.43 7.414 1 61.78 192 ASN B CA 1
ATOM 3338 C C . ASN B 1 192 ? 24.641 8.953 6.027 1 61.78 192 ASN B C 1
ATOM 3340 O O . ASN B 1 192 ? 25.031 8.375 5.016 1 61.78 192 ASN B O 1
ATOM 3344 N N . ASN B 1 193 ? 23.922 9.992 5.992 1 57.91 193 ASN B N 1
ATOM 3345 C CA . ASN B 1 193 ? 23.609 10.805 4.824 1 57.91 193 ASN B CA 1
ATOM 3346 C C . ASN B 1 193 ? 22.781 10.023 3.807 1 57.91 193 ASN B C 1
ATOM 3348 O O . ASN B 1 193 ? 22.906 10.242 2.602 1 57.91 193 ASN B O 1
ATOM 3352 N N . LYS B 1 194 ? 22.328 8.992 4.141 1 77 194 LYS B N 1
ATOM 3353 C CA . LYS B 1 194 ? 21.453 8.344 3.18 1 77 194 LYS B CA 1
ATOM 3354 C C . LYS B 1 194 ? 19.984 8.555 3.553 1 77 194 LYS B C 1
ATOM 3356 O O . LYS B 1 194 ? 19.469 7.898 4.465 1 77 194 LYS B O 1
ATOM 3361 N N . ASP B 1 195 ? 19.406 9.625 2.916 1 90.06 195 ASP B N 1
ATOM 3362 C CA . ASP B 1 195 ? 17.984 9.883 3.086 1 90.06 195 ASP B CA 1
ATOM 3363 C C . ASP B 1 195 ? 17.141 8.836 2.354 1 90.06 195 ASP B C 1
ATOM 3365 O O . ASP B 1 195 ? 17.438 8.484 1.209 1 90.06 195 ASP B O 1
ATOM 3369 N N . THR B 1 196 ? 16.344 8.242 3.145 1 94 196 THR B N 1
ATOM 3370 C CA . THR B 1 196 ? 15.422 7.281 2.551 1 94 196 THR B CA 1
ATOM 3371 C C . THR B 1 196 ? 13.984 7.598 2.947 1 94 196 THR B C 1
ATOM 3373 O O . THR B 1 196 ? 13.727 8.047 4.066 1 94 196 THR B O 1
ATOM 3376 N N . TRP B 1 197 ? 13.148 7.488 2.004 1 96.88 197 TRP B N 1
ATOM 3377 C CA . TRP B 1 197 ? 11.75 7.785 2.299 1 96.88 197 TRP B CA 1
ATOM 3378 C C . TRP B 1 197 ? 10.859 6.582 2.004 1 96.88 197 TRP B C 1
ATOM 3380 O O . TRP B 1 197 ? 11.25 5.684 1.25 1 96.88 197 TRP B O 1
ATOM 3390 N N . VAL B 1 198 ? 9.789 6.504 2.707 1 97.88 198 VAL B N 1
ATOM 3391 C CA . VAL B 1 198 ? 8.797 5.449 2.52 1 97.88 198 VAL B CA 1
ATOM 3392 C C . VAL B 1 198 ? 7.441 6.074 2.184 1 97.88 198 VAL B C 1
ATOM 3394 O O . VAL B 1 198 ? 7.086 7.125 2.717 1 97.88 198 VAL B O 1
ATOM 3397 N N . PHE B 1 199 ? 6.781 5.445 1.269 1 98.44 199 PHE B N 1
ATOM 3398 C CA . PHE B 1 199 ? 5.445 5.867 0.859 1 98.44 199 PHE B CA 1
ATOM 3399 C C . PHE B 1 199 ? 4.375 5.141 1.665 1 98.44 199 PHE B C 1
ATOM 3401 O O . PHE B 1 199 ? 4.492 3.939 1.919 1 98.44 199 PHE B O 1
ATOM 3408 N N . GLY B 1 200 ? 3.301 5.906 2.074 1 97.75 200 GLY B N 1
ATOM 3409 C CA . GLY B 1 200 ? 2.117 5.293 2.654 1 97.75 200 GLY B CA 1
ATOM 3410 C C . GLY B 1 200 ? 2.188 5.172 4.164 1 97.75 200 GLY B C 1
ATOM 3411 O O . GLY B 1 200 ? 3.082 5.742 4.797 1 97.75 200 GLY B O 1
ATOM 3412 N N . SER B 1 201 ? 1.177 4.531 4.758 1 98.25 201 SER B N 1
ATOM 3413 C CA . SER B 1 201 ? 1.08 4.359 6.203 1 98.25 201 SER B CA 1
ATOM 3414 C C . SER B 1 201 ? 1.226 2.895 6.598 1 98.25 201 SER B C 1
ATOM 3416 O O . SER B 1 201 ? 0.9 2.514 7.723 1 98.25 201 SER B O 1
ATOM 3418 N N . ASP B 1 202 ? 1.702 2.076 5.707 1 97.19 202 ASP B N 1
ATOM 3419 C CA . ASP B 1 202 ? 1.696 0.629 5.902 1 97.19 202 ASP B CA 1
ATOM 3420 C C . ASP B 1 202 ? 3.117 0.088 6.039 1 97.19 202 ASP B C 1
ATOM 3422 O O . ASP B 1 202 ? 3.342 -1.119 5.926 1 97.19 202 ASP B O 1
ATOM 3426 N N . ARG B 1 203 ? 4.117 0.984 6.238 1 97.5 203 ARG B N 1
ATOM 3427 C CA . ARG B 1 203 ? 5.52 0.58 6.277 1 97.5 203 ARG B CA 1
ATOM 3428 C C . ARG B 1 203 ? 6.188 1.034 7.57 1 97.5 203 ARG B C 1
ATOM 3430 O O . ARG B 1 203 ? 7.352 1.433 7.566 1 97.5 203 ARG B O 1
ATOM 3437 N N . MET B 1 204 ? 5.453 1.018 8.664 1 96.62 204 MET B N 1
ATOM 3438 C CA . MET B 1 204 ? 6.039 1.491 9.922 1 96.62 204 MET B CA 1
ATOM 3439 C C . MET B 1 204 ? 7.199 0.599 10.344 1 96.62 204 MET B C 1
ATOM 3441 O O . MET B 1 204 ? 8.172 1.079 10.93 1 96.62 204 MET B O 1
ATOM 3445 N N . HIS B 1 205 ? 7.109 -0.698 10.086 1 95.44 205 HIS B N 1
ATOM 3446 C CA . HIS B 1 205 ? 8.203 -1.605 10.406 1 95.44 205 HIS B CA 1
ATOM 3447 C C . HIS B 1 205 ? 9.469 -1.252 9.625 1 95.44 205 HIS B C 1
ATOM 3449 O O . HIS B 1 205 ? 10.578 -1.373 10.141 1 95.44 205 HIS B O 1
ATOM 3455 N N . ILE B 1 206 ? 9.32 -0.736 8.406 1 96.44 206 ILE B N 1
ATOM 3456 C CA . ILE B 1 206 ? 10.453 -0.329 7.582 1 96.44 206 ILE B CA 1
ATOM 3457 C C . ILE B 1 206 ? 11.031 0.98 8.109 1 96.44 206 ILE B C 1
ATOM 3459 O O . ILE B 1 206 ? 12.25 1.152 8.156 1 96.44 206 ILE B O 1
ATOM 3463 N N . VAL B 1 207 ? 10.133 1.907 8.492 1 95.88 207 VAL B N 1
ATOM 3464 C CA . VAL B 1 207 ? 10.594 3.156 9.086 1 95.88 207 VAL B CA 1
ATOM 3465 C C . VAL B 1 207 ? 11.469 2.859 10.297 1 95.88 207 VAL B C 1
ATOM 3467 O O . VAL B 1 207 ? 12.547 3.434 10.453 1 95.88 207 VAL B O 1
ATOM 3470 N N . GLY B 1 208 ? 10.992 1.955 11.188 1 94.5 208 GLY B N 1
ATOM 3471 C CA . GLY 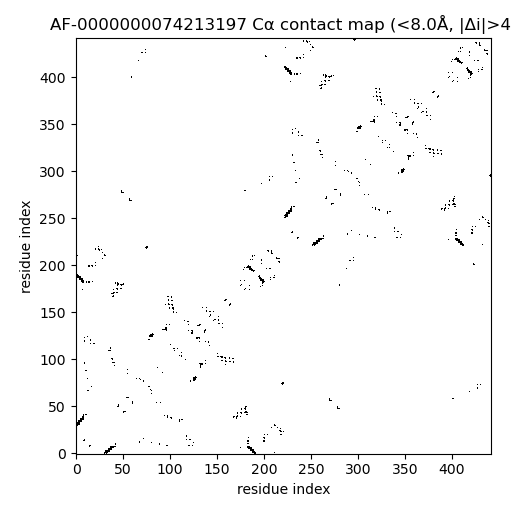B 1 208 ? 11.781 1.557 12.336 1 94.5 208 GLY B CA 1
ATOM 3472 C C . GLY B 1 208 ? 13.141 0.992 11.969 1 94.5 208 GLY B C 1
ATOM 3473 O O . GLY B 1 208 ? 14.156 1.327 12.586 1 94.5 208 GLY B O 1
ATOM 3474 N N . ARG B 1 209 ? 13.18 0.162 10.953 1 92.69 209 ARG B N 1
ATOM 3475 C CA . ARG B 1 209 ? 14.43 -0.435 10.492 1 92.69 209 ARG B CA 1
ATOM 3476 C C . ARG B 1 209 ? 15.398 0.633 9.992 1 92.69 209 ARG B C 1
ATOM 3478 O O . ARG B 1 209 ? 16.594 0.591 10.297 1 92.69 209 ARG B O 1
ATOM 3485 N N . LEU B 1 210 ? 14.883 1.531 9.195 1 92.94 210 LEU B N 1
ATOM 3486 C CA . LEU B 1 210 ? 15.711 2.605 8.656 1 92.94 210 LEU B CA 1
ATOM 3487 C C . LEU B 1 210 ? 16.297 3.451 9.773 1 92.94 210 LEU B C 1
ATOM 3489 O O . LEU B 1 210 ? 17.406 3.977 9.641 1 92.94 210 LEU B O 1
ATOM 3493 N N . LEU B 1 211 ? 15.586 3.502 10.922 1 92.38 211 LEU B N 1
ATOM 3494 C CA . LEU B 1 211 ? 16.016 4.285 12.078 1 92.38 211 LEU B CA 1
ATOM 3495 C C . LEU B 1 211 ? 16.969 3.484 12.953 1 92.38 211 LEU B C 1
ATOM 3497 O O . LEU B 1 211 ? 17.578 4.027 13.883 1 92.38 211 LEU B O 1
ATOM 3501 N N . GLY B 1 212 ? 17.109 2.17 12.625 1 90.31 212 GLY B N 1
ATOM 3502 C CA . GLY B 1 212 ? 17.953 1.295 13.422 1 90.31 212 GLY B CA 1
ATOM 3503 C C . GLY B 1 212 ? 17.281 0.83 14.703 1 90.31 212 GLY B C 1
ATOM 3504 O O . GLY B 1 212 ? 17.969 0.458 15.664 1 90.31 212 GLY B O 1
ATOM 3505 N N . GLU B 1 213 ? 15.961 0.905 14.672 1 91.31 213 GLU B N 1
ATOM 3506 C CA . GLU B 1 213 ? 15.227 0.479 15.859 1 91.31 213 GLU B CA 1
ATOM 3507 C C . GLU B 1 213 ? 15.148 -1.043 15.938 1 91.31 213 GLU B C 1
ATOM 3509 O O . GLU B 1 213 ? 14.984 -1.716 14.922 1 91.31 213 GLU B O 1
ATOM 3514 N N . LYS B 1 214 ? 15.266 -1.544 17.156 1 87.5 214 LYS B N 1
ATOM 3515 C CA . LYS B 1 214 ? 15.219 -2.988 17.359 1 87.5 214 LYS B CA 1
ATOM 3516 C C . LYS B 1 214 ? 13.805 -3.447 17.703 1 87.5 214 LYS B C 1
ATOM 3518 O O . LYS B 1 214 ? 13.422 -4.578 17.406 1 87.5 214 LYS B O 1
ATOM 3523 N N . GLU B 1 215 ? 13.039 -2.537 18.297 1 88.62 215 GLU B N 1
ATOM 3524 C CA . GLU B 1 215 ? 11.672 -2.869 18.703 1 88.62 215 GLU B CA 1
ATOM 3525 C C . GLU B 1 215 ? 10.68 -2.602 17.578 1 88.62 215 GLU B C 1
ATOM 3527 O O . GLU B 1 215 ? 10.836 -1.637 16.828 1 88.62 215 GLU B O 1
ATOM 3532 N N . PRO B 1 216 ? 9.711 -3.461 17.438 1 90.31 216 PRO B N 1
ATOM 3533 C CA . PRO B 1 216 ? 8.672 -3.213 16.438 1 90.31 216 PRO B CA 1
ATOM 3534 C C . PRO B 1 216 ? 7.852 -1.961 16.734 1 90.31 216 PRO B C 1
ATOM 3536 O O . PRO B 1 216 ? 7.824 -1.496 17.875 1 90.31 216 PRO B O 1
ATOM 3539 N N . PRO B 1 217 ? 7.266 -1.419 15.719 1 94.44 217 PRO B N 1
ATOM 3540 C CA . PRO B 1 217 ? 6.426 -0.243 15.969 1 94.44 217 PRO B CA 1
ATOM 3541 C C . PRO B 1 217 ? 5.223 -0.551 16.859 1 94.44 217 PRO B C 1
ATOM 3543 O O . PRO B 1 217 ? 4.711 -1.672 16.828 1 94.44 217 PRO B O 1
ATOM 3546 N N . ILE B 1 218 ? 4.836 0.413 17.578 1 94.94 218 ILE B N 1
ATOM 3547 C CA . ILE B 1 218 ? 3.582 0.361 18.328 1 94.94 218 ILE B CA 1
ATOM 3548 C C . ILE B 1 218 ? 2.42 0.719 17.406 1 94.94 218 ILE B C 1
ATOM 3550 O O . ILE B 1 218 ? 2.297 1.865 16.969 1 94.94 218 ILE B O 1
ATOM 3554 N N . LEU B 1 219 ? 1.564 -0.253 17.125 1 93.25 219 LEU B N 1
ATOM 3555 C CA . LEU B 1 219 ? 0.453 -0.026 16.203 1 93.25 219 LEU B CA 1
ATOM 3556 C C . LEU B 1 219 ? -0.845 0.204 16.969 1 93.25 219 LEU B C 1
ATOM 3558 O O . LEU B 1 219 ? -1.762 0.857 16.469 1 93.25 219 LEU B O 1
ATOM 3562 N N . LEU B 1 220 ? -0.94 -0.396 18.125 1 92.31 220 LEU B N 1
ATOM 3563 C CA . LEU B 1 220 ? -2.121 -0.275 18.969 1 92.31 220 LEU B CA 1
ATOM 3564 C C . LEU B 1 220 ? -1.846 0.639 20.156 1 92.31 220 LEU B C 1
ATOM 3566 O O . LEU B 1 220 ? -0.72 0.688 20.672 1 92.31 220 LEU B O 1
ATOM 3570 N N . PRO B 1 221 ? -2.838 1.298 20.625 1 90.81 221 PRO B N 1
ATOM 3571 C CA . PRO B 1 221 ? -2.598 2.168 21.766 1 90.81 221 PRO B CA 1
ATOM 3572 C C . PRO B 1 221 ? -2.279 1.386 23.047 1 90.81 221 PRO B C 1
ATOM 3574 O O . PRO B 1 221 ? -2.719 0.243 23.203 1 90.81 221 PRO B O 1
#

Nearest PDB structures (foldseek):
  1yzx-assembly1_B  TM=9.379E-01  e=1.199E-14  Homo sapiens
  1r4w-assembly2_D  TM=9.049E-01  e=7.865E-14  Rattus norvegicus
  3rpp-assembly1_A  TM=9.047E-01  e=3.434E-13  Homo sapiens
  3rpp-assembly2_B  TM=8.981E-01  e=1.500E-12  Homo sapiens
  6gho-assembly1_B  TM=7.291E-01  e=3.704E-08  Geobacillus kaustophilus HTA426

Sequence (442 aa):
MTIVEFFFDIRSPFSRVQHELLQRQLGHWKSMTQLRMTPVLIRKMFEASGNPSPALNPAKLTYLSRDLAMVTDYYKMDFTLPKDFRKFATEMPLENTQLFLTAIQNHLDEATFNRLVGVIFRSYFHEPPEHVWKVDVLKQLAINDGIASDIVEKAINVMKSDENQAKLQQNNDNCAKLGAFGLPVTLVHSDNNKDTWVFGSDRMHIVGRLLGEKEPPILLPMTIVEFFFDIRSPFSRVQHELLQRQLGHWKSMTQLRMTPVLIRKMFEASGNPSPALNPAKLTYLSRDLAMVTDYYKMDFTLPKDFRKFATEMPLENTQLFLTAIQNHLDEATFNRLVGVIFRSYFHEPPEHVWKVDVLKQLAINDGIASDIVEKAINVMKSDENQAKLQQNNDNCAKLGAFGLPVTLVHSDNNKDTWVFGSDRMHIVGRLLGEKEPPILLP